Protein AF-0000000085148801 (afdb_homodimer)

Radius of gyration: 24.61 Å; Cα contacts (8 Å, |Δi|>4): 1141; chains: 2; bounding box: 68×75×52 Å

Secondary structure (DSSP, 8-state):
---S--HHHHHHHHHHHHHSSHHHHHHHTT--HHHHHHHHHHHHHHHTS-SEETTSSS-EE-HHHHHHHHHHHHHHHHHHHHHHHHHHHHHS--SEEEEEEETTS-HHHHHHHHHHHTTSS---EEEEEEE-TTHHHHHHHTTS-SEEEEE-SS---SSEEEEEEEEE-EEEEE-TTSGGGG--SPBPHHHHTTSEEEEEPP--SSSPP---S----SEEEEESSHHHHHHHHHTTS-BEEEEHHHHHHHHHHTSSEEE-BSS----EEEEEEEETT---HHHHHHHHHGGGS----/---S--HHHHHHHHHHHHHSSHHHHHHHTT--HHHHHHHHHHHHHHHTS-SEETTSSS-EE-HHHHHHHHHHHHHHHHHHHHHHHHHHHHHS--SEEEEEEETTS-HHHHHHHHHHHTTSS---EEEEEEE-TTHHHHHHHTTS-SEEEEE-SS---SSEEEEEEEEE-EEEEE-TTSGGGG--SPBPHHHHTTSEEEEEPP--SSSPP---S----SEEEEESSHHHHHHHHHTTS-BEEEEHHHHHHHHHHTSSEEE-BSS----EEEEEEEETT---HHHHHHHHHGGGS----

Structure (mmCIF, N/CA/C/O backbone):
data_AF-0000000085148801-model_v1
#
loop_
_entity.id
_entity.type
_entity.pdbx_description
1 polymer 'Transcriptional regulator, LysR family protein'
#
loop_
_atom_site.group_PDB
_atom_site.id
_atom_site.type_symbol
_atom_site.label_atom_id
_atom_site.label_alt_id
_atom_site.label_comp_id
_atom_site.label_asym_id
_atom_site.label_entity_id
_atom_site.label_seq_id
_atom_site.pdbx_PDB_ins_code
_atom_site.Cartn_x
_atom_site.Cartn_y
_atom_site.Cartn_z
_atom_site.occupancy
_atom_site.B_iso_or_equiv
_atom_site.auth_seq_id
_atom_site.auth_comp_id
_atom_site.auth_asym_id
_atom_site.auth_atom_id
_atom_site.pdbx_PDB_model_num
ATOM 1 N N . MET A 1 1 ? 4.137 39.5 16.703 1 29.59 1 MET A N 1
ATOM 2 C CA . MET A 1 1 ? 4.852 39.156 15.477 1 29.59 1 MET A CA 1
ATOM 3 C C . MET A 1 1 ? 4.113 38.094 14.688 1 29.59 1 MET A C 1
ATOM 5 O O . MET A 1 1 ? 3.695 37.062 15.258 1 29.59 1 MET A O 1
ATOM 9 N N . GLN A 1 2 ? 3.395 38.344 13.641 1 43.09 2 GLN A N 1
ATOM 10 C CA . GLN A 1 2 ? 2.521 37.469 12.867 1 43.09 2 GLN A CA 1
ATOM 11 C C . GLN A 1 2 ? 3.285 36.281 12.328 1 43.09 2 GLN A C 1
ATOM 13 O O . GLN A 1 2 ? 4.453 36.406 11.953 1 43.09 2 GLN A O 1
ATOM 18 N N . ASN A 1 3 ? 2.99 35.125 12.727 1 51.19 3 ASN A N 1
ATOM 19 C CA . ASN A 1 3 ? 3.615 33.875 12.32 1 51.19 3 ASN A CA 1
ATOM 20 C C . ASN A 1 3 ? 3.775 33.781 10.805 1 51.19 3 ASN A C 1
ATOM 22 O O . ASN A 1 3 ? 2.793 33.875 10.07 1 51.19 3 ASN A O 1
ATOM 26 N N . PRO A 1 4 ? 4.996 33.969 10.398 1 59.88 4 PRO A N 1
ATOM 27 C CA . PRO A 1 4 ? 5.297 34.094 8.969 1 59.88 4 PRO A CA 1
ATOM 28 C C . PRO A 1 4 ? 4.816 32.875 8.172 1 59.88 4 PRO A C 1
ATOM 30 O O . PRO A 1 4 ? 4.711 32.938 6.945 1 59.88 4 PRO A O 1
ATOM 33 N N . ILE A 1 5 ? 4.379 31.828 8.844 1 62.69 5 ILE A N 1
ATOM 34 C CA . ILE A 1 5 ? 3.988 30.609 8.148 1 62.69 5 ILE A CA 1
ATOM 35 C C . ILE A 1 5 ? 2.479 30.609 7.922 1 62.69 5 ILE A C 1
ATOM 37 O O . ILE A 1 5 ? 1.701 30.75 8.867 1 62.69 5 ILE A O 1
ATOM 41 N N . THR A 1 6 ? 2.064 30.672 6.676 1 67.56 6 THR A N 1
ATOM 42 C CA . THR A 1 6 ? 0.655 30.578 6.312 1 67.56 6 THR A CA 1
ATOM 43 C C . THR A 1 6 ? 0.351 29.203 5.699 1 67.56 6 THR A C 1
ATOM 45 O O . THR A 1 6 ? 1.242 28.562 5.152 1 67.56 6 THR A O 1
ATOM 48 N N . ILE A 1 7 ? -0.897 28.781 5.855 1 70.75 7 ILE A N 1
ATOM 49 C CA . ILE A 1 7 ? -1.349 27.531 5.246 1 70.75 7 ILE A CA 1
ATOM 50 C C . ILE A 1 7 ? -1.103 27.578 3.738 1 70.75 7 ILE A C 1
ATOM 52 O O . ILE A 1 7 ? -0.672 26.578 3.145 1 70.75 7 ILE A O 1
ATOM 56 N N . ASP A 1 8 ? -1.343 28.781 3.219 1 72 8 ASP A N 1
ATOM 57 C CA . ASP A 1 8 ? -1.138 28.969 1.786 1 72 8 ASP A CA 1
ATOM 58 C C . ASP A 1 8 ? 0.324 28.734 1.406 1 72 8 ASP A C 1
ATOM 60 O O . ASP A 1 8 ? 0.616 28.109 0.388 1 72 8 ASP A O 1
ATOM 64 N N . ALA A 1 9 ? 1.176 29.297 2.236 1 77.69 9 ALA A N 1
ATOM 65 C CA . ALA A 1 9 ? 2.604 29.125 1.973 1 77.69 9 ALA A CA 1
ATOM 66 C C . ALA A 1 9 ? 3.02 27.656 2.102 1 77.69 9 ALA A C 1
ATOM 68 O O . ALA A 1 9 ? 3.816 27.172 1.303 1 77.69 9 ALA A O 1
ATOM 69 N N . LEU A 1 10 ? 2.414 27.016 3.051 1 77 10 LEU A N 1
ATOM 70 C CA . LEU A 1 10 ? 2.736 25.609 3.25 1 77 10 LEU A CA 1
ATOM 71 C C . LEU A 1 10 ? 2.199 24.766 2.1 1 77 10 LEU A C 1
ATOM 73 O O . LEU A 1 10 ? 2.865 23.828 1.648 1 77 10 LEU A O 1
ATOM 77 N N . ARG A 1 11 ? 1.051 25.078 1.636 1 76.19 11 ARG A N 1
ATOM 78 C CA . ARG A 1 11 ? 0.486 24.406 0.472 1 76.19 11 ARG A CA 1
ATOM 79 C C . ARG A 1 11 ? 1.343 24.641 -0.768 1 76.19 11 ARG A C 1
ATOM 81 O O . ARG A 1 11 ? 1.572 23.719 -1.555 1 76.19 11 ARG A O 1
ATOM 88 N N . ALA A 1 12 ? 1.794 25.938 -0.879 1 78.69 12 ALA A N 1
ATOM 89 C CA . ALA A 1 12 ? 2.658 26.297 -2.002 1 78.69 12 ALA A CA 1
ATOM 90 C C . ALA A 1 12 ? 3.973 25.516 -1.949 1 78.69 12 ALA A C 1
ATOM 92 O O . ALA A 1 12 ? 4.406 24.953 -2.955 1 78.69 12 ALA A O 1
ATOM 93 N N . LEU A 1 13 ? 4.516 25.562 -0.768 1 81.12 13 LEU A N 1
ATOM 94 C CA . LEU A 1 13 ? 5.77 24.844 -0.552 1 81.12 13 LEU A CA 1
ATOM 95 C C . LEU A 1 13 ? 5.609 23.359 -0.876 1 81.12 13 LEU A C 1
ATOM 97 O O . LEU A 1 13 ? 6.445 22.781 -1.567 1 81.12 13 LEU A O 1
ATOM 101 N N . ASP A 1 14 ? 4.582 22.859 -0.402 1 77.5 14 ASP A N 1
ATOM 102 C CA . ASP A 1 14 ? 4.297 21.453 -0.635 1 77.5 14 ASP A CA 1
ATOM 103 C C . ASP A 1 14 ? 4.082 21.172 -2.121 1 77.5 14 ASP A C 1
ATOM 105 O O . ASP A 1 14 ? 4.59 20.188 -2.65 1 77.5 14 ASP A O 1
ATOM 109 N N . ALA A 1 15 ? 3.355 22.062 -2.814 1 74.62 15 ALA A N 1
ATOM 110 C CA . ALA A 1 15 ? 3.07 21.922 -4.238 1 74.62 15 ALA A CA 1
ATOM 111 C C . ALA A 1 15 ? 4.352 22 -5.066 1 74.62 15 ALA A C 1
ATOM 113 O O . ALA A 1 15 ? 4.535 21.234 -6.012 1 74.62 15 ALA A O 1
ATOM 114 N N . ILE A 1 16 ? 5.207 22.875 -4.652 1 77.5 16 ILE A N 1
ATOM 115 C CA . ILE A 1 16 ? 6.453 23.047 -5.391 1 77.5 16 ILE A CA 1
ATOM 116 C C . ILE A 1 16 ? 7.316 21.797 -5.242 1 77.5 16 ILE A C 1
ATOM 118 O O . ILE A 1 16 ? 7.902 21.312 -6.219 1 77.5 16 ILE A O 1
ATOM 122 N N . GLU A 1 17 ? 7.332 21.391 -4.062 1 74.25 17 GLU A N 1
ATOM 123 C CA . GLU A 1 17 ? 8.133 20.188 -3.834 1 74.25 17 GLU A CA 1
ATOM 124 C C . GLU A 1 17 ? 7.566 19 -4.594 1 74.25 17 GLU A C 1
ATOM 126 O O . GLU A 1 17 ? 8.32 18.203 -5.176 1 74.25 17 GLU A O 1
ATOM 131 N N . ARG A 1 18 ? 6.289 18.969 -4.582 1 67 18 ARG A N 1
ATOM 132 C CA . ARG A 1 18 ? 5.605 17.859 -5.227 1 67 18 ARG A CA 1
ATOM 133 C C . ARG A 1 18 ? 5.711 17.953 -6.746 1 67 18 ARG A C 1
ATOM 135 O O . ARG A 1 18 ? 5.879 16.938 -7.426 1 67 18 ARG A O 1
ATOM 142 N N . LYS A 1 19 ? 5.633 19.188 -7.316 1 65.19 19 LYS A N 1
ATOM 143 C CA . LYS A 1 19 ? 5.551 19.406 -8.758 1 65.19 19 LYS A CA 1
ATOM 144 C C . LYS A 1 19 ? 6.938 19.641 -9.359 1 65.19 19 LYS A C 1
ATOM 146 O O . LYS A 1 19 ? 7.113 19.562 -10.578 1 65.19 19 LYS A O 1
ATOM 151 N N . GLY A 1 20 ? 7.934 19.797 -8.461 1 70 20 GLY A N 1
ATOM 152 C CA . GLY A 1 20 ? 9.328 19.891 -8.844 1 70 20 GLY A CA 1
ATOM 153 C C . GLY A 1 20 ? 9.703 21.25 -9.422 1 70 20 GLY A C 1
ATOM 154 O O . GLY A 1 20 ? 10.867 21.5 -9.742 1 70 20 GLY A O 1
ATOM 155 N N . SER A 1 21 ? 8.688 22.016 -9.773 1 76.56 21 SER A N 1
ATOM 156 C CA . SER A 1 21 ? 8.969 23.359 -10.289 1 76.56 21 SER A CA 1
ATOM 157 C C . SER A 1 21 ? 7.918 24.359 -9.82 1 76.56 21 SER A C 1
ATOM 159 O O . SER A 1 21 ? 6.793 23.984 -9.477 1 76.56 21 SER A O 1
ATOM 161 N N . PHE A 1 22 ? 8.383 25.625 -9.836 1 80.12 22 PHE A N 1
ATOM 162 C CA . PHE A 1 22 ? 7.488 26.703 -9.438 1 80.12 22 PHE A CA 1
ATOM 163 C C . PHE A 1 22 ? 6.328 26.828 -10.414 1 80.12 22 PHE A C 1
ATOM 165 O O . PHE A 1 22 ? 5.18 27.016 -10.008 1 80.12 22 PHE A O 1
ATOM 172 N N . ALA A 1 23 ? 6.703 26.656 -11.664 1 77.5 23 ALA A N 1
ATOM 173 C CA . ALA A 1 23 ? 5.676 26.812 -12.688 1 77.5 23 ALA A CA 1
ATOM 174 C C . ALA A 1 23 ? 4.633 25.703 -12.594 1 77.5 23 ALA A C 1
ATOM 176 O O . ALA A 1 23 ? 3.43 25.969 -12.617 1 77.5 23 ALA A O 1
ATOM 177 N N . ALA A 1 24 ? 5.031 24.562 -12.453 1 77.56 24 ALA A N 1
ATOM 178 C CA . ALA A 1 24 ? 4.129 23.422 -12.367 1 77.56 24 ALA A CA 1
ATOM 179 C C . ALA A 1 24 ? 3.289 23.484 -11.094 1 77.56 24 ALA A C 1
ATOM 181 O O . ALA A 1 24 ? 2.104 23.141 -11.109 1 77.56 24 ALA A O 1
ATOM 182 N N . ALA A 1 25 ? 3.877 23.844 -10.047 1 79.25 25 ALA A N 1
ATOM 183 C CA . ALA A 1 25 ? 3.174 24 -8.781 1 79.25 25 ALA A CA 1
ATOM 184 C C . ALA A 1 25 ? 2.088 25.062 -8.883 1 79.25 25 ALA A C 1
ATOM 186 O O . ALA A 1 25 ? 0.969 24.875 -8.398 1 79.25 25 ALA A O 1
ATOM 187 N N . ALA A 1 26 ? 2.416 26.109 -9.516 1 78.38 26 ALA A N 1
ATOM 188 C CA . ALA A 1 26 ? 1.454 27.203 -9.695 1 78.38 26 ALA A CA 1
ATOM 189 C C . ALA A 1 26 ? 0.23 26.719 -10.469 1 78.38 26 ALA A C 1
ATOM 191 O O . ALA A 1 26 ? -0.907 27 -10.078 1 78.38 26 ALA A O 1
ATOM 192 N N . ALA A 1 27 ? 0.517 25.984 -11.484 1 73.06 27 ALA A N 1
ATOM 193 C CA . ALA A 1 27 ? -0.574 25.438 -12.289 1 73.06 27 ALA A CA 1
ATOM 194 C C . ALA A 1 27 ? -1.464 24.516 -11.469 1 73.06 27 ALA A C 1
ATOM 196 O O . ALA A 1 27 ? -2.693 24.609 -11.531 1 73.06 27 ALA A O 1
ATOM 197 N N . SER A 1 28 ? -0.859 23.812 -10.656 1 69.5 28 SER A N 1
ATOM 198 C CA . SER A 1 28 ? -1.589 22.828 -9.859 1 69.5 28 SER A CA 1
ATOM 199 C C . SER A 1 28 ? -2.436 23.516 -8.789 1 69.5 28 SER A C 1
ATOM 201 O O . SER A 1 28 ? -3.426 22.953 -8.32 1 69.5 28 SER A O 1
ATOM 203 N N . LEU A 1 29 ? -2.076 24.609 -8.422 1 68.12 29 LEU A N 1
ATOM 204 C CA . LEU A 1 29 ? -2.771 25.359 -7.387 1 68.12 29 LEU A CA 1
ATOM 205 C C . LEU A 1 29 ? -3.666 26.438 -8.008 1 68.12 29 LEU A C 1
ATOM 207 O O . LEU A 1 29 ? -4.242 27.25 -7.289 1 68.12 29 LEU A O 1
ATOM 211 N N . TYR A 1 30 ? -3.699 26.391 -9.398 1 69.88 30 TYR A N 1
ATOM 212 C CA . TYR A 1 30 ? -4.496 27.359 -10.141 1 69.88 30 TYR A CA 1
ATOM 213 C C . TYR A 1 30 ? -4.062 28.781 -9.82 1 69.88 30 TYR A C 1
ATOM 215 O O . TYR A 1 30 ? -4.902 29.656 -9.562 1 69.88 30 TYR A O 1
ATOM 223 N N . ARG A 1 31 ? -2.746 28.922 -9.797 1 74.69 31 ARG A N 1
ATOM 224 C CA . ARG A 1 31 ? -2.127 30.219 -9.547 1 74.69 31 ARG A CA 1
ATOM 225 C C . ARG A 1 31 ? -1.131 30.578 -10.648 1 74.69 31 ARG A C 1
ATOM 227 O O . ARG A 1 31 ? -0.744 29.719 -11.438 1 74.69 31 ARG A O 1
ATOM 234 N N . VAL A 1 32 ? -0.864 31.859 -10.836 1 74.19 32 VAL A N 1
ATOM 235 C CA . VAL A 1 32 ? 0.21 32.281 -11.727 1 74.19 32 VAL A CA 1
ATOM 236 C C . VAL A 1 32 ? 1.561 32.062 -11.055 1 74.19 32 VAL A C 1
ATOM 238 O O . VAL A 1 32 ? 1.692 32.25 -9.836 1 74.19 32 VAL A O 1
ATOM 241 N N . PRO A 1 33 ? 2.539 31.594 -11.836 1 81.62 33 PRO A N 1
ATOM 242 C CA . PRO A 1 33 ? 3.855 31.297 -11.273 1 81.62 33 PRO A CA 1
ATOM 243 C C . PRO A 1 33 ? 4.41 32.438 -10.438 1 81.62 33 PRO A C 1
ATOM 245 O O . PRO A 1 33 ? 5.047 32.219 -9.398 1 81.62 33 PRO A O 1
ATOM 248 N N . SER A 1 34 ? 4.219 33.625 -10.859 1 81.81 34 SER A N 1
ATOM 249 C CA . SER A 1 34 ? 4.711 34.812 -10.133 1 81.81 34 SER A CA 1
ATOM 250 C C . SER A 1 34 ? 4.121 34.875 -8.727 1 81.81 34 SER A C 1
ATOM 252 O O . SER A 1 34 ? 4.812 35.219 -7.777 1 81.81 34 SER A O 1
ATOM 254 N N . ALA A 1 35 ? 2.873 34.5 -8.602 1 80.19 35 ALA A N 1
ATOM 255 C CA . ALA A 1 35 ? 2.203 34.5 -7.305 1 80.19 35 ALA A CA 1
ATOM 256 C C . ALA A 1 35 ? 2.809 33.469 -6.375 1 80.19 35 ALA A C 1
ATOM 258 O O . ALA A 1 35 ? 2.971 33.719 -5.176 1 80.19 35 ALA A O 1
ATOM 259 N N . LEU A 1 36 ? 3.09 32.344 -6.934 1 84.56 36 LEU A N 1
ATOM 260 C CA . LEU A 1 36 ? 3.697 31.281 -6.133 1 84.56 36 LEU A CA 1
ATOM 261 C C . LEU A 1 36 ? 5.102 31.672 -5.688 1 84.56 36 LEU A C 1
ATOM 263 O O . LEU A 1 36 ? 5.492 31.406 -4.547 1 84.56 36 LEU A O 1
ATOM 267 N N . THR A 1 37 ? 5.875 32.281 -6.641 1 84.31 37 THR A N 1
ATOM 268 C CA . THR A 1 37 ? 7.215 32.781 -6.332 1 84.31 37 THR A CA 1
ATOM 269 C C . THR A 1 37 ? 7.168 33.812 -5.219 1 84.31 37 THR A C 1
ATOM 271 O O . THR A 1 37 ? 7.98 33.781 -4.289 1 84.31 37 THR A O 1
ATOM 274 N N . TYR A 1 38 ? 6.207 34.656 -5.312 1 80.81 38 TYR A N 1
ATOM 275 C CA . TYR A 1 38 ? 6.023 35.688 -4.297 1 80.81 38 TYR A CA 1
ATOM 276 C C . TYR A 1 38 ? 5.699 35.062 -2.943 1 80.81 38 TYR A C 1
ATOM 278 O O . TYR A 1 38 ? 6.246 35.469 -1.918 1 80.81 38 TYR A O 1
ATOM 286 N N . THR A 1 39 ? 4.777 34.156 -2.957 1 83.81 39 THR A N 1
ATOM 287 C CA . THR A 1 39 ? 4.355 33.469 -1.736 1 83.81 39 THR A CA 1
ATOM 288 C C . THR A 1 39 ? 5.547 32.812 -1.042 1 83.81 39 THR A C 1
ATOM 290 O O . THR A 1 39 ? 5.707 32.938 0.174 1 83.81 39 THR A O 1
ATOM 293 N N . ILE A 1 40 ? 6.402 32.188 -1.829 1 86.44 40 ILE A N 1
ATOM 294 C CA . ILE A 1 40 ? 7.559 31.484 -1.275 1 86.44 40 ILE A CA 1
ATOM 295 C C . ILE A 1 40 ? 8.602 32.5 -0.809 1 86.44 40 ILE A C 1
ATOM 297 O O . ILE A 1 40 ? 9.18 32.344 0.27 1 86.44 40 ILE A O 1
ATOM 301 N N . LYS A 1 41 ? 8.859 33.5 -1.604 1 84.75 41 LYS A N 1
ATOM 302 C CA . LYS A 1 41 ? 9.797 34.531 -1.227 1 84.75 41 LYS A CA 1
ATOM 303 C C . LYS A 1 41 ? 9.367 35.219 0.069 1 84.75 41 LYS A C 1
ATOM 305 O O . LYS A 1 41 ? 10.195 35.5 0.941 1 84.75 41 LYS A O 1
ATOM 310 N N . LYS A 1 42 ? 8.109 35.562 0.117 1 81.62 42 LYS A N 1
ATOM 311 C CA . LYS A 1 42 ? 7.574 36.156 1.333 1 81.62 42 LYS A CA 1
ATOM 312 C C . LYS A 1 42 ? 7.785 35.25 2.539 1 81.62 42 LYS A C 1
ATOM 314 O O . LYS A 1 42 ? 8.18 35.719 3.611 1 81.62 42 LYS A O 1
ATOM 319 N N . LEU A 1 43 ? 7.484 33.969 2.391 1 81.5 43 LEU A N 1
ATOM 320 C CA . LEU A 1 43 ? 7.707 32.969 3.455 1 81.5 43 LEU A CA 1
ATOM 321 C C . LEU A 1 43 ? 9.172 32.969 3.871 1 81.5 43 LEU A C 1
ATOM 323 O O . LEU A 1 43 ? 9.484 32.938 5.062 1 81.5 43 LEU A O 1
ATOM 327 N N . GLU A 1 44 ? 10.078 32.969 2.896 1 84.81 44 GLU A N 1
ATOM 328 C CA . GLU A 1 44 ? 11.508 32.969 3.158 1 84.81 44 GLU A CA 1
ATOM 329 C C . GLU A 1 44 ? 11.938 34.219 3.887 1 84.81 44 GLU A C 1
ATOM 331 O O . GLU A 1 44 ? 12.703 34.156 4.852 1 84.81 44 GLU A O 1
ATOM 336 N N . ASP A 1 45 ? 11.453 35.344 3.406 1 80.06 45 ASP A N 1
ATOM 337 C CA . ASP A 1 45 ? 11.758 36.625 4.02 1 80.06 45 ASP A CA 1
ATOM 338 C C . ASP A 1 45 ? 11.266 36.688 5.465 1 80.06 45 ASP A C 1
ATOM 340 O O . ASP A 1 45 ? 12 37.125 6.359 1 80.06 45 ASP A O 1
ATOM 344 N N . ASP A 1 46 ? 10.055 36.25 5.617 1 74.06 46 ASP A N 1
ATOM 345 C CA . ASP A 1 46 ? 9.461 36.281 6.949 1 74.06 46 ASP A CA 1
ATOM 346 C C . ASP A 1 46 ? 10.203 35.344 7.902 1 74.06 46 ASP A C 1
ATOM 348 O O . ASP A 1 46 ? 10.328 35.625 9.094 1 74.06 46 ASP A O 1
ATOM 352 N N . MET A 1 47 ? 10.695 34.25 7.344 1 75.12 47 MET A N 1
ATOM 353 C CA . MET A 1 47 ? 11.398 33.25 8.156 1 75.12 47 MET A CA 1
ATOM 354 C C . MET A 1 47 ? 12.875 33.594 8.281 1 75.12 47 MET A C 1
ATOM 356 O O . MET A 1 47 ? 13.57 33.094 9.156 1 75.12 47 MET A O 1
ATOM 360 N N . GLY A 1 48 ? 13.32 34.469 7.402 1 76 48 GLY A N 1
ATOM 361 C CA . GLY A 1 48 ? 14.711 34.875 7.41 1 76 48 GLY A CA 1
ATOM 362 C C . GLY A 1 48 ? 15.656 33.844 6.848 1 76 48 GLY A C 1
ATOM 363 O O . GLY A 1 48 ? 16.844 33.844 7.164 1 76 48 GLY A O 1
ATOM 364 N N . THR A 1 49 ? 15.039 32.875 6.203 1 79.19 49 THR A N 1
ATOM 365 C CA . THR A 1 49 ? 15.859 31.828 5.641 1 79.19 49 THR A CA 1
ATOM 366 C C . THR A 1 49 ? 15.336 31.406 4.27 1 79.19 49 THR A C 1
ATOM 368 O O . THR A 1 49 ? 14.133 31.422 4.031 1 79.19 49 THR A O 1
ATOM 371 N N . ALA A 1 50 ? 16.297 31 3.406 1 84.25 50 ALA A N 1
ATOM 372 C CA . ALA A 1 50 ? 15.914 30.484 2.094 1 84.25 50 ALA A CA 1
ATOM 373 C C . ALA A 1 50 ? 15.398 29.047 2.199 1 84.25 50 ALA A C 1
ATOM 375 O O . ALA A 1 50 ? 15.977 28.234 2.924 1 84.25 50 ALA A O 1
ATOM 376 N N . LEU A 1 51 ? 14.219 28.906 1.54 1 84.75 51 LEU A N 1
ATOM 377 C CA . LEU A 1 51 ? 13.641 27.562 1.548 1 84.75 51 LEU A CA 1
ATOM 378 C C . LEU A 1 51 ? 14.031 26.797 0.287 1 84.75 51 LEU A C 1
ATOM 380 O O . LEU A 1 51 ? 14.016 25.562 0.274 1 84.75 51 LEU A O 1
ATOM 384 N N . PHE A 1 52 ? 14.359 27.5 -0.804 1 85.88 52 PHE A N 1
ATOM 385 C CA . PHE A 1 52 ? 14.797 26.891 -2.057 1 85.88 52 PHE A CA 1
ATOM 386 C C . PHE A 1 52 ? 16.203 27.359 -2.424 1 85.88 52 PHE A C 1
ATOM 388 O O . PHE A 1 52 ? 16.547 28.516 -2.211 1 85.88 52 PHE A O 1
ATOM 395 N N . ASP A 1 53 ? 16.984 26.344 -2.879 1 78.56 53 ASP A N 1
ATOM 396 C CA . ASP A 1 53 ? 18.312 26.672 -3.4 1 78.56 53 ASP A CA 1
ATOM 397 C C . ASP A 1 53 ? 18.203 27.344 -4.77 1 78.56 53 ASP A C 1
ATOM 399 O O . ASP A 1 53 ? 17.906 26.688 -5.766 1 78.56 53 ASP A O 1
ATOM 403 N N . ARG A 1 54 ? 18.438 28.641 -4.816 1 69.31 54 ARG A N 1
ATOM 404 C CA . ARG A 1 54 ? 18.234 29.438 -6.023 1 69.31 54 ARG A CA 1
ATOM 405 C C . ARG A 1 54 ? 19.438 29.328 -6.957 1 69.31 54 ARG A C 1
ATOM 407 O O . ARG A 1 54 ? 19.438 29.906 -8.047 1 69.31 54 ARG A O 1
ATOM 414 N N . THR A 1 55 ? 20.453 28.656 -6.543 1 65.06 55 THR A N 1
ATOM 415 C CA . THR A 1 55 ? 21.641 28.531 -7.391 1 65.06 55 THR A CA 1
ATOM 416 C C . THR A 1 55 ? 21.469 27.406 -8.391 1 65.06 55 THR A C 1
ATOM 418 O O . THR A 1 55 ? 22.297 27.234 -9.297 1 65.06 55 THR A O 1
ATOM 421 N N . LYS A 1 56 ? 20.438 26.672 -8.211 1 60.78 56 LYS A N 1
ATOM 422 C CA . LYS A 1 56 ? 20.281 25.5 -9.055 1 60.78 56 LYS A CA 1
ATOM 423 C C . LYS A 1 56 ? 19.094 25.672 -10.016 1 60.78 56 LYS A C 1
ATOM 425 O O . LYS A 1 56 ? 18.203 26.484 -9.766 1 60.78 56 LYS A O 1
ATOM 430 N N . GLN A 1 57 ? 19.125 25.125 -11.188 1 57.28 57 GLN A N 1
ATOM 431 C CA . GLN A 1 57 ? 18.109 25.25 -12.234 1 57.28 57 GLN A CA 1
ATOM 432 C C . GLN A 1 57 ? 16.766 24.703 -11.758 1 57.28 57 GLN A C 1
ATOM 434 O O . GLN A 1 57 ? 15.711 25.219 -12.125 1 57.28 57 GLN A O 1
ATOM 439 N N . LYS A 1 58 ? 16.719 23.719 -10.992 1 62.47 58 LYS A N 1
ATOM 440 C CA . LYS A 1 58 ? 15.477 23.125 -10.523 1 62.47 58 LYS A CA 1
ATOM 441 C C . LYS A 1 58 ? 15.164 23.562 -9.094 1 62.47 58 LYS A C 1
ATOM 443 O O . LYS A 1 58 ? 16.062 23.969 -8.352 1 62.47 58 LYS A O 1
ATOM 448 N N . ALA A 1 59 ? 13.812 23.656 -8.844 1 69.25 59 ALA A N 1
ATOM 449 C CA . ALA A 1 59 ? 13.352 24.016 -7.508 1 69.25 59 ALA A CA 1
ATOM 450 C C . ALA A 1 59 ? 13.758 22.953 -6.484 1 69.25 59 ALA A C 1
ATOM 452 O O . ALA A 1 59 ? 13.125 21.906 -6.391 1 69.25 59 ALA A O 1
ATOM 453 N N . GLN A 1 60 ? 14.961 23.25 -5.992 1 77.12 60 GLN A N 1
ATOM 454 C CA . GLN A 1 60 ? 15.438 22.344 -4.957 1 77.12 60 GLN A CA 1
ATOM 455 C C . GLN A 1 60 ? 15.344 22.984 -3.574 1 77.12 60 GLN A C 1
ATOM 457 O O . GLN A 1 60 ? 15.727 24.125 -3.389 1 77.12 60 GLN A O 1
ATOM 462 N N . LEU A 1 61 ? 14.75 22.219 -2.662 1 77.12 61 LEU A N 1
ATOM 463 C CA . LEU A 1 61 ? 14.562 22.75 -1.312 1 77.12 61 LEU A CA 1
ATOM 464 C C . LEU A 1 61 ? 15.891 22.844 -0.577 1 77.12 61 LEU A C 1
ATOM 466 O O . LEU A 1 61 ? 16.766 21.984 -0.728 1 77.12 61 LEU A O 1
ATOM 470 N N . THR A 1 62 ? 16.094 23.969 0.146 1 75.12 62 THR A N 1
ATOM 471 C CA . THR A 1 62 ? 17.172 24.078 1.124 1 75.12 62 THR A CA 1
ATOM 472 C C . THR A 1 62 ? 16.906 23.172 2.322 1 75.12 62 THR A C 1
ATOM 474 O O . THR A 1 62 ? 15.805 22.641 2.473 1 75.12 62 THR A O 1
ATOM 477 N N . PRO A 1 63 ? 17.844 23.016 3.129 1 62.09 63 PRO A N 1
ATOM 478 C CA . PRO A 1 63 ? 17.609 22.281 4.367 1 62.09 63 PRO A CA 1
ATOM 479 C C . PRO A 1 63 ? 16.453 22.859 5.191 1 62.09 63 PRO A C 1
ATOM 481 O O . PRO A 1 63 ? 15.625 22.125 5.711 1 62.09 63 PRO A O 1
ATOM 484 N N . ALA A 1 64 ? 16.484 24.125 5.297 1 70.12 64 ALA A N 1
ATOM 485 C CA . ALA A 1 64 ? 15.383 24.812 5.945 1 70.12 64 ALA A CA 1
ATOM 486 C C . ALA A 1 64 ? 14.062 24.531 5.23 1 70.12 64 ALA A C 1
ATOM 488 O O . ALA A 1 64 ? 13.031 24.328 5.875 1 70.12 64 ALA A O 1
ATOM 489 N N . GLY A 1 65 ? 14.109 24.469 3.928 1 77.62 65 GLY A N 1
ATOM 490 C CA . GLY A 1 65 ? 12.922 24.172 3.133 1 77.62 65 GLY A CA 1
ATOM 491 C C . GLY A 1 65 ? 12.344 22.797 3.393 1 77.62 65 GLY A C 1
ATOM 492 O O . GLY A 1 65 ? 11.125 22.641 3.471 1 77.62 65 GLY A O 1
ATOM 493 N N . LYS A 1 66 ? 13.109 21.875 3.545 1 67.56 66 LYS A N 1
ATOM 494 C CA . LYS A 1 66 ? 12.68 20.5 3.803 1 67.56 66 LYS A CA 1
ATOM 495 C C . LYS A 1 66 ? 11.984 20.391 5.156 1 67.56 66 LYS A C 1
ATOM 497 O O . LYS A 1 66 ? 10.953 19.719 5.281 1 67.56 66 LYS A O 1
ATOM 502 N N . ILE A 1 67 ? 12.508 21.109 6.18 1 62.53 67 ILE A N 1
ATOM 503 C CA . ILE A 1 67 ? 11.914 21.141 7.512 1 62.53 67 ILE A CA 1
ATOM 504 C C . ILE A 1 67 ? 10.531 21.781 7.453 1 62.53 67 ILE A C 1
ATOM 506 O O . ILE A 1 67 ? 9.562 21.25 8 1 62.53 67 ILE A O 1
ATOM 510 N N . VAL A 1 68 ? 10.547 22.844 6.82 1 70.38 68 VAL A N 1
ATOM 511 C CA . VAL A 1 68 ? 9.289 23.578 6.719 1 70.38 68 VAL A CA 1
ATOM 512 C C . VAL A 1 68 ? 8.258 22.719 5.977 1 70.38 68 VAL A C 1
ATOM 514 O O . VAL A 1 68 ? 7.086 22.703 6.348 1 70.38 68 VAL A O 1
ATOM 517 N N . LEU A 1 69 ? 8.789 21.984 5.012 1 73.5 69 LEU A N 1
ATOM 518 C CA . LEU A 1 69 ? 7.887 21.141 4.242 1 73.5 69 LEU A CA 1
ATOM 519 C C . LEU A 1 69 ? 7.344 20 5.105 1 73.5 69 LEU A C 1
ATOM 521 O O . LEU A 1 69 ? 6.133 19.766 5.133 1 73.5 69 LEU A O 1
ATOM 525 N N . GLU A 1 70 ? 8.078 19.391 5.758 1 63.25 70 GLU A N 1
ATOM 526 C CA . GLU A 1 70 ? 7.688 18.266 6.59 1 63.25 70 GLU A CA 1
ATOM 527 C C . GLU A 1 70 ? 6.723 18.703 7.691 1 63.25 70 GLU A C 1
ATOM 529 O O . GLU A 1 70 ? 5.656 18.094 7.863 1 63.25 70 GLU A O 1
ATOM 534 N N . GLN A 1 71 ? 7.125 19.656 8.438 1 60.19 71 GLN A N 1
ATOM 535 C CA . GLN A 1 71 ? 6.258 20.188 9.484 1 60.19 71 GLN A CA 1
ATOM 536 C C . GLN A 1 71 ? 5.008 20.828 8.891 1 60.19 71 GLN A C 1
ATOM 538 O O . GLN A 1 71 ? 3.922 20.734 9.469 1 60.19 71 GLN A O 1
ATOM 543 N N . GLY A 1 72 ? 5.32 21.344 7.77 1 68 72 GLY A N 1
ATOM 544 C CA . GLY A 1 72 ? 4.191 21.953 7.09 1 68 72 GLY A CA 1
ATOM 545 C C . GLY A 1 72 ? 3.117 20.953 6.703 1 68 72 GLY A C 1
ATOM 546 O O . GLY A 1 72 ? 1.924 21.234 6.828 1 68 72 GLY A O 1
ATOM 547 N N . ARG A 1 73 ? 3.627 19.875 6.352 1 66 73 ARG A N 1
ATOM 548 C CA . ARG A 1 73 ? 2.67 18.844 5.98 1 66 73 ARG A CA 1
ATOM 549 C C . ARG A 1 73 ? 1.846 18.391 7.184 1 66 73 ARG A C 1
ATOM 551 O O . ARG A 1 73 ? 0.643 18.156 7.066 1 66 73 ARG A O 1
ATOM 558 N N . GLN A 1 74 ? 2.377 18.359 8.281 1 59.97 74 GLN A N 1
ATOM 559 C CA . GLN A 1 74 ? 1.638 18.062 9.5 1 59.97 74 GLN A CA 1
ATOM 560 C C . GLN A 1 74 ? 0.628 19.172 9.805 1 59.97 74 GLN A C 1
ATOM 562 O O . GLN A 1 74 ? -0.493 18.891 10.234 1 59.97 74 GLN A O 1
ATOM 567 N N . ILE A 1 75 ? 1.147 20.281 9.609 1 60.75 75 ILE A N 1
ATOM 568 C CA . ILE A 1 75 ? 0.264 21.438 9.812 1 60.75 75 ILE A CA 1
ATOM 569 C C . ILE A 1 75 ? -0.897 21.359 8.82 1 60.75 75 ILE A C 1
ATOM 571 O O . ILE A 1 75 ? -2.051 21.594 9.195 1 60.75 75 ILE A O 1
ATOM 575 N N . LEU A 1 76 ? -0.482 21 7.629 1 65.88 76 LEU A N 1
ATOM 576 C CA . LEU A 1 76 ? -1.539 20.891 6.629 1 65.88 76 LEU A CA 1
ATOM 577 C C . LEU A 1 76 ? -2.537 19.812 7 1 65.88 76 LEU A C 1
ATOM 579 O O . LEU A 1 76 ? -3.748 20 6.863 1 65.88 76 LEU A O 1
ATOM 583 N N . LEU A 1 77 ? -2.057 18.766 7.484 1 61.53 77 LEU A N 1
ATOM 584 C CA . LEU A 1 77 ? -2.926 17.688 7.949 1 61.53 77 LEU A CA 1
ATOM 585 C C . LEU A 1 77 ? -3.779 18.156 9.125 1 61.53 77 LEU A C 1
ATOM 587 O O . LEU A 1 77 ? -4.98 17.875 9.172 1 61.53 77 LEU A O 1
ATOM 591 N N . ALA A 1 78 ? -3.125 18.859 10.023 1 57.84 78 ALA A N 1
ATOM 592 C CA . ALA A 1 78 ? -3.85 19.406 11.164 1 57.84 78 ALA A CA 1
ATOM 593 C C . ALA A 1 78 ? -4.918 20.391 10.727 1 57.84 78 ALA A C 1
ATOM 595 O O . ALA A 1 78 ? -6.016 20.438 11.281 1 57.84 78 ALA A O 1
ATOM 596 N N . THR A 1 79 ? -4.531 21.203 9.805 1 56.81 79 THR A N 1
ATOM 597 C CA . THR A 1 79 ? -5.488 22.156 9.273 1 56.81 79 THR A CA 1
ATOM 598 C C . THR A 1 79 ? -6.691 21.438 8.664 1 56.81 79 THR A C 1
ATOM 600 O O . THR A 1 79 ? -7.836 21.844 8.891 1 56.81 79 THR A O 1
ATOM 603 N N . ASN A 1 80 ? -6.352 20.406 7.945 1 59.31 80 ASN A N 1
ATOM 604 C CA . ASN A 1 80 ? -7.453 19.641 7.383 1 59.31 80 ASN A CA 1
ATOM 605 C C . ASN A 1 80 ? -8.344 19.047 8.477 1 59.31 80 ASN A C 1
ATOM 607 O O . ASN A 1 80 ? -9.57 19.047 8.344 1 59.31 80 ASN A O 1
ATOM 611 N N . ARG A 1 81 ? -7.695 18.688 9.398 1 58.47 81 ARG A N 1
ATOM 612 C CA . ARG A 1 81 ? -8.438 18.141 10.531 1 58.47 81 ARG A CA 1
ATOM 613 C C . ARG A 1 81 ? -9.289 19.234 11.195 1 58.47 81 ARG A C 1
ATOM 615 O O . ARG A 1 81 ? -10.406 18.969 11.633 1 58.47 81 ARG A O 1
ATOM 622 N N . LEU A 1 82 ? -8.688 20.375 11.242 1 54.12 82 LEU A N 1
ATOM 623 C CA . LEU A 1 82 ? -9.438 21.5 11.789 1 54.12 82 LEU A CA 1
ATOM 624 C C . LEU A 1 82 ? -10.68 21.781 10.953 1 54.12 82 LEU A C 1
ATOM 626 O O . LEU A 1 82 ? -11.766 22 11.5 1 54.12 82 LEU A O 1
ATOM 630 N N . VAL A 1 83 ? -10.43 21.859 9.695 1 55.62 83 VAL A N 1
ATOM 631 C CA . VAL A 1 83 ? -11.57 22.078 8.82 1 55.62 83 VAL A CA 1
ATOM 632 C C . VAL A 1 83 ? -12.641 21.016 9.094 1 55.62 83 VAL A C 1
ATOM 634 O O . VAL A 1 83 ? -13.82 21.328 9.203 1 55.62 83 VAL A O 1
ATOM 637 N N . ASP A 1 84 ? -12.172 19.812 9.18 1 58.19 84 ASP A N 1
ATOM 638 C CA . ASP A 1 84 ? -13.07 18.719 9.477 1 58.19 84 ASP A CA 1
ATOM 639 C C . ASP A 1 84 ? -13.82 18.953 10.789 1 58.19 84 ASP A C 1
ATOM 641 O O . ASP A 1 84 ? -15.023 18.688 10.875 1 58.19 84 ASP A O 1
ATOM 645 N N . SER A 1 85 ? -13.055 19.484 11.633 1 57.41 85 SER A N 1
ATOM 646 C CA . SER A 1 85 ? -13.625 19.734 12.953 1 57.41 85 SER A CA 1
ATOM 647 C C . SER A 1 85 ? -14.695 20.812 12.891 1 57.41 85 SER A C 1
ATOM 649 O O . SER A 1 85 ? -15.727 20.719 13.555 1 57.41 85 SER A O 1
ATOM 651 N N . VAL A 1 86 ? -14.406 21.797 12.133 1 55.69 86 VAL A N 1
ATOM 652 C CA . VAL A 1 86 ? -15.367 22.891 12.031 1 55.69 86 VAL A CA 1
ATOM 653 C C . VAL A 1 86 ? -16.641 22.391 11.367 1 55.69 86 VAL A C 1
ATOM 655 O O . VAL A 1 86 ? -17.75 22.719 11.812 1 55.69 86 VAL A O 1
ATOM 658 N N . GLN A 1 87 ? -16.5 21.703 10.336 1 56.78 87 GLN A N 1
ATOM 659 C CA . GLN A 1 87 ? -17.672 21.156 9.664 1 56.78 87 GLN A CA 1
ATOM 660 C C . GLN A 1 87 ? -18.453 20.234 10.602 1 56.78 87 GLN A C 1
ATOM 662 O O . GLN A 1 87 ? -19.688 20.219 10.578 1 56.78 87 GLN A O 1
ATOM 667 N N . GLN A 1 88 ? -17.703 19.516 11.32 1 64 88 GLN A N 1
ATOM 668 C CA . GLN A 1 88 ? -18.312 18.656 12.328 1 64 88 GLN A CA 1
ATOM 669 C C . GLN A 1 88 ? -19.156 19.453 13.312 1 64 88 GLN A C 1
ATOM 671 O O . GLN A 1 88 ? -20.156 18.953 13.828 1 64 88 GLN A O 1
ATOM 676 N N . LEU A 1 89 ? -18.812 20.594 13.555 1 57.12 89 LEU A N 1
ATOM 677 C CA . LEU A 1 89 ? -19.531 21.453 14.5 1 57.12 89 LEU A CA 1
ATOM 678 C C . LEU A 1 89 ? -20.953 21.703 14.039 1 57.12 89 LEU A C 1
ATOM 680 O O . LEU A 1 89 ? -21.875 21.734 14.859 1 57.12 89 LEU A O 1
ATOM 684 N N . GLU A 1 90 ? -21.156 21.766 12.805 1 60.56 90 GLU A N 1
ATOM 685 C CA . GLU A 1 90 ? -22.516 22.094 12.367 1 60.56 90 GLU A CA 1
ATOM 686 C C . GLU A 1 90 ? -23.375 20.828 12.281 1 60.56 90 GLU A C 1
ATOM 688 O O . GLU A 1 90 ? -24.469 20.797 12.844 1 60.56 90 GLU A O 1
ATOM 693 N N . SER A 1 91 ? -23 19.766 11.672 1 70.88 91 SER A N 1
ATOM 694 C CA . SER A 1 91 ? -23.797 18.562 11.422 1 70.88 91 SER A CA 1
ATOM 695 C C . SER A 1 91 ? -23.422 17.438 12.367 1 70.88 91 SER A C 1
ATOM 697 O O . SER A 1 91 ? -24.172 16.469 12.531 1 70.88 91 SER A O 1
ATOM 699 N N . GLY A 1 92 ? -22.312 17.562 13.023 1 80.25 92 GLY A N 1
ATOM 700 C CA . GLY A 1 92 ? -21.75 16.5 13.836 1 80.25 92 GLY A CA 1
ATOM 701 C C . GLY A 1 92 ? -21.016 15.461 13.016 1 80.25 92 GLY A C 1
ATOM 702 O O . GLY A 1 92 ? -20.25 14.656 13.562 1 80.25 92 GLY A O 1
ATOM 703 N N . TRP A 1 93 ? -21.328 15.531 11.703 1 87.56 93 TRP A N 1
ATOM 704 C CA . TRP A 1 93 ? -20.656 14.562 10.828 1 87.56 93 TRP A CA 1
ATOM 705 C C . TRP A 1 93 ? -19.297 15.086 10.375 1 87.56 93 TRP A C 1
ATOM 707 O O . TRP A 1 93 ? -19.156 16.266 10.031 1 87.56 93 TRP A O 1
ATOM 717 N N . GLU A 1 94 ? -18.312 14.148 10.383 1 87.88 94 GLU A N 1
ATOM 718 C CA . GLU A 1 94 ? -17.016 14.43 9.773 1 87.88 94 GLU A CA 1
ATOM 719 C C . GLU A 1 94 ? -17.141 14.539 8.258 1 87.88 94 GLU A C 1
ATOM 721 O O . GLU A 1 94 ? -18.109 14.055 7.668 1 87.88 94 GLU A O 1
ATOM 726 N N . THR A 1 95 ? -16.172 15.219 7.703 1 85.19 95 THR A N 1
ATOM 727 C CA . THR A 1 95 ? -16.109 15.242 6.242 1 85.19 95 THR A CA 1
ATOM 728 C C . THR A 1 95 ? -15.562 13.93 5.703 1 85.19 95 THR A C 1
ATOM 730 O O . THR A 1 95 ? -15.906 13.508 4.594 1 85.19 95 THR A O 1
ATOM 733 N N . GLU A 1 96 ? -14.68 13.305 6.512 1 91.38 96 GLU A N 1
ATOM 734 C CA . GLU A 1 96 ? -14.039 12.062 6.102 1 91.38 96 GLU A CA 1
ATOM 735 C C . GLU A 1 96 ? -13.703 11.188 7.309 1 91.38 96 GLU A C 1
ATOM 737 O O . GLU A 1 96 ? -13.375 11.703 8.383 1 91.38 96 GLU A O 1
ATOM 742 N N . ILE A 1 97 ? -13.883 9.93 7.121 1 95.19 97 ILE A N 1
ATOM 743 C CA . ILE A 1 97 ? -13.391 8.969 8.094 1 95.19 97 ILE A CA 1
ATOM 744 C C . ILE A 1 97 ? -12.336 8.07 7.449 1 95.19 97 ILE A C 1
ATOM 746 O O . ILE A 1 97 ? -12.531 7.582 6.332 1 95.19 97 ILE A O 1
ATOM 750 N N . ARG A 1 98 ? -11.211 7.934 8.141 1 96.44 98 ARG A N 1
ATOM 751 C CA . ARG A 1 98 ? -10.094 7.137 7.648 1 96.44 98 ARG A CA 1
ATOM 752 C C . ARG A 1 98 ? -9.977 5.82 8.406 1 96.44 98 ARG A C 1
ATOM 754 O O . ARG A 1 98 ? -9.672 5.809 9.602 1 96.44 98 ARG A O 1
ATOM 761 N N . LEU A 1 99 ? -10.195 4.703 7.637 1 98.25 99 LEU A N 1
ATOM 762 C CA . LEU A 1 99 ? -10.125 3.354 8.18 1 98.25 99 LEU A CA 1
ATOM 763 C C . LEU A 1 99 ? -8.922 2.605 7.617 1 98.25 99 LEU A C 1
ATOM 765 O O . LEU A 1 99 ? -8.727 2.557 6.398 1 98.25 99 LEU A O 1
ATOM 769 N N . SER A 1 100 ? -8.07 2.078 8.516 1 98 100 SER A N 1
ATOM 770 C CA . SER A 1 100 ? -6.93 1.277 8.078 1 98 100 SER A CA 1
ATOM 771 C C . SER A 1 100 ? -7.055 -0.167 8.555 1 98 100 SER A C 1
ATOM 773 O O . SER A 1 100 ? -7.199 -0.425 9.75 1 98 100 SER A O 1
ATOM 775 N N . ARG A 1 101 ? -7.031 -1.059 7.598 1 97.75 101 ARG A N 1
ATOM 776 C CA . ARG A 1 101 ? -7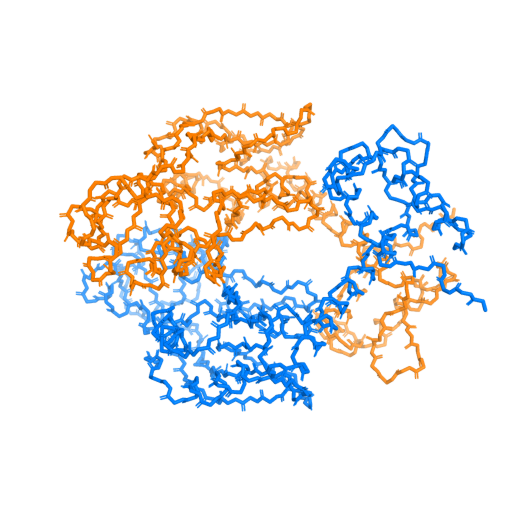.07 -2.469 7.973 1 97.75 101 ARG A CA 1
ATOM 777 C C . ARG A 1 101 ? -5.703 -3.121 7.793 1 97.75 101 ARG A C 1
ATOM 779 O O . ARG A 1 101 ? -4.961 -2.777 6.871 1 97.75 101 ARG A O 1
ATOM 786 N N . ASP A 1 102 ? -5.41 -4 8.719 1 97.44 102 ASP A N 1
ATOM 787 C CA . ASP A 1 102 ? -4.23 -4.84 8.523 1 97.44 102 ASP A CA 1
ATOM 788 C C . ASP A 1 102 ? -4.434 -5.816 7.371 1 97.44 102 ASP A C 1
ATOM 790 O O . ASP A 1 102 ? -5.543 -6.316 7.16 1 97.44 102 ASP A O 1
ATOM 794 N N . THR A 1 103 ? -3.391 -6.191 6.738 1 96.94 103 THR A N 1
ATOM 795 C CA . THR A 1 103 ? -3.418 -7.047 5.559 1 96.94 103 THR A CA 1
ATOM 796 C C . THR A 1 103 ? -3.975 -8.422 5.902 1 96.94 103 THR A C 1
ATOM 798 O O . THR A 1 103 ? -4.398 -9.172 5.016 1 96.94 103 THR A O 1
ATOM 801 N N . VAL A 1 104 ? -4.09 -8.797 7.148 1 97.19 104 VAL A N 1
ATOM 802 C CA . VAL A 1 104 ? -4.602 -10.109 7.527 1 97.19 104 VAL A CA 1
ATOM 803 C C . VAL A 1 104 ? -6.109 -10.031 7.77 1 97.19 104 VAL A C 1
ATOM 805 O O . VAL A 1 104 ? -6.762 -11.047 8.008 1 97.19 104 VAL A O 1
ATOM 808 N N . ILE A 1 105 ? -6.684 -8.805 7.738 1 97.25 105 ILE A N 1
ATOM 809 C CA . ILE A 1 105 ? -8.109 -8.602 7.969 1 97.25 105 ILE A CA 1
ATOM 810 C C . ILE A 1 105 ? -8.859 -8.672 6.641 1 97.25 105 ILE A C 1
ATOM 812 O O . ILE A 1 105 ? -8.555 -7.926 5.707 1 97.25 105 ILE A O 1
ATOM 816 N N . PRO A 1 106 ? -9.859 -9.531 6.586 1 93.12 106 PRO A N 1
ATOM 817 C CA . PRO A 1 106 ? -10.664 -9.578 5.363 1 93.12 106 PRO A CA 1
ATOM 818 C C . PRO A 1 106 ? -11.352 -8.25 5.051 1 93.12 106 PRO A C 1
ATOM 820 O O . PRO A 1 106 ? -11.906 -7.617 5.949 1 93.12 106 PRO A O 1
ATOM 823 N N . GLN A 1 107 ? -11.328 -7.883 3.805 1 94.69 107 GLN A N 1
ATOM 824 C CA . GLN A 1 107 ? -11.906 -6.598 3.434 1 94.69 107 GLN A CA 1
ATOM 825 C C . GLN A 1 107 ? -13.43 -6.68 3.354 1 94.69 107 GLN A C 1
ATOM 827 O O . GLN A 1 107 ? -14.117 -5.684 3.566 1 94.69 107 GLN A O 1
ATOM 832 N N . GLY A 1 108 ? -13.977 -7.891 3.092 1 95.44 108 GLY A N 1
ATOM 833 C CA . GLY A 1 108 ? -15.398 -8.055 2.865 1 95.44 108 GLY A CA 1
ATOM 834 C C . GLY A 1 108 ? -16.25 -7.59 4.035 1 95.44 108 GLY A C 1
ATOM 835 O O . GLY A 1 108 ? -17.266 -6.926 3.84 1 95.44 108 GLY A O 1
ATOM 836 N N . VAL A 1 109 ? -15.773 -7.945 5.199 1 96.56 109 VAL A N 1
ATOM 837 C CA . VAL A 1 109 ? -16.516 -7.582 6.398 1 96.56 109 VAL A CA 1
ATOM 838 C C . VAL A 1 109 ? -16.547 -6.062 6.551 1 96.56 109 VAL A C 1
ATOM 840 O O . VAL A 1 109 ? -17.594 -5.484 6.855 1 96.56 109 VAL A O 1
ATOM 843 N N . LEU A 1 110 ? -15.43 -5.434 6.312 1 97.94 110 LEU A N 1
ATOM 844 C CA . LEU A 1 110 ? -15.367 -3.979 6.402 1 97.94 110 LEU A CA 1
ATOM 845 C C . LEU A 1 110 ? -16.281 -3.332 5.367 1 97.94 110 LEU A C 1
ATOM 847 O O . LEU A 1 110 ? -16.969 -2.355 5.664 1 97.94 110 LEU A O 1
ATOM 851 N N . PHE A 1 111 ? -16.328 -3.881 4.176 1 97.56 111 PHE A N 1
ATOM 852 C CA . PHE A 1 111 ? -17.156 -3.336 3.111 1 97.56 111 PHE A CA 1
ATOM 853 C C . PHE A 1 111 ? -18.641 -3.459 3.465 1 97.56 111 PHE A C 1
ATOM 855 O O . PHE A 1 111 ? -19.422 -2.562 3.166 1 97.56 111 PHE A O 1
ATOM 862 N N . GLN A 1 112 ? -18.984 -4.551 4.121 1 97.12 112 GLN A N 1
ATOM 863 C CA . GLN A 1 112 ? -20.359 -4.715 4.574 1 97.12 112 GLN A CA 1
ATOM 864 C C . GLN A 1 112 ? -20.719 -3.652 5.605 1 97.12 112 GLN A C 1
ATOM 866 O O . GLN A 1 112 ? -21.828 -3.092 5.555 1 97.12 112 GLN A O 1
ATOM 871 N N . LEU A 1 113 ? -19.828 -3.42 6.504 1 97.81 113 LEU A N 1
ATOM 872 C CA . LEU A 1 113 ? -20.062 -2.395 7.516 1 97.81 113 LEU A CA 1
ATOM 873 C C . LEU A 1 113 ? -20.172 -1.015 6.875 1 97.81 113 LEU A C 1
ATOM 875 O O . LEU A 1 113 ? -21.031 -0.21 7.266 1 97.81 113 LEU A O 1
ATOM 879 N N . ILE A 1 114 ? -19.344 -0.725 5.871 1 98.06 114 ILE A N 1
ATOM 880 C CA . ILE A 1 114 ? -19.391 0.552 5.168 1 98.06 114 ILE A CA 1
ATOM 881 C C . ILE A 1 114 ? -20.719 0.691 4.438 1 98.06 114 ILE A C 1
ATOM 883 O O . ILE A 1 114 ? -21.312 1.773 4.414 1 98.06 114 ILE A O 1
ATOM 887 N N . GLU A 1 115 ? -21.172 -0.387 3.877 1 96.25 115 GLU A N 1
ATOM 888 C CA . GLU A 1 115 ? -22.469 -0.383 3.215 1 96.25 115 GLU A CA 1
ATOM 889 C C . GLU A 1 115 ? -23.594 -0.006 4.188 1 96.25 115 GLU A C 1
ATOM 891 O O . GLU A 1 115 ? -24.453 0.812 3.863 1 96.25 115 GLU A O 1
ATOM 896 N N . GLN A 1 116 ? -23.562 -0.619 5.363 1 96.75 116 GLN A N 1
ATOM 897 C CA . GLN A 1 116 ? -24.531 -0.303 6.395 1 96.75 116 GLN A CA 1
ATOM 898 C C . GLN A 1 116 ? -24.438 1.158 6.82 1 96.75 116 GLN A C 1
ATOM 900 O O . GLN A 1 116 ? -25.453 1.84 6.965 1 96.75 116 GLN A O 1
ATOM 905 N N . PHE A 1 117 ? -23.25 1.612 7.023 1 97.56 117 PHE A N 1
ATOM 906 C CA . PHE A 1 117 ? -23 3.002 7.391 1 97.56 117 PHE A CA 1
ATOM 907 C C . PHE A 1 117 ? -23.562 3.949 6.336 1 97.56 117 PHE A C 1
ATOM 909 O O . PHE A 1 117 ? -24.156 4.977 6.672 1 97.56 117 PHE A O 1
ATOM 916 N N . ASN A 1 118 ? -23.406 3.568 5.066 1 94.88 118 ASN A N 1
ATOM 917 C CA . ASN A 1 118 ? -23.797 4.422 3.951 1 94.88 118 ASN A CA 1
ATOM 918 C C . ASN A 1 118 ? -25.312 4.465 3.783 1 94.88 118 ASN A C 1
ATOM 920 O O . ASN A 1 118 ? -25.844 5.238 2.979 1 94.88 118 ASN A O 1
ATOM 924 N N . GLN A 1 119 ? -26.062 3.639 4.535 1 93.69 119 GLN A N 1
ATOM 925 C CA . GLN A 1 119 ? -27.516 3.711 4.551 1 93.69 119 GLN A CA 1
ATOM 926 C C . GLN A 1 119 ? -28 4.898 5.379 1 93.69 119 GLN A C 1
ATOM 928 O O . GLN A 1 119 ? -29.156 5.312 5.258 1 93.69 119 GLN A O 1
ATOM 933 N N . LEU A 1 120 ? -27.125 5.398 6.184 1 92.75 120 LEU A N 1
ATOM 934 C CA . LEU A 1 120 ? -27.438 6.59 6.965 1 92.75 120 LEU A CA 1
ATOM 935 C C . LEU A 1 120 ? -27.391 7.84 6.094 1 92.75 120 LEU A C 1
ATOM 937 O O . LEU A 1 120 ? -26.781 7.828 5.016 1 92.75 120 LEU A O 1
ATOM 941 N N . GLU A 1 121 ? -28.047 8.883 6.59 1 89.31 121 GLU A N 1
ATOM 942 C CA . GLU A 1 121 ? -28.047 10.148 5.863 1 89.31 121 GLU A CA 1
ATOM 943 C C . GLU A 1 121 ? -26.828 10.992 6.227 1 89.31 121 GLU A C 1
ATOM 945 O O . GLU A 1 121 ? -26.844 11.727 7.215 1 89.31 121 GLU A O 1
ATOM 950 N N . HIS A 1 122 ? -25.844 10.852 5.414 1 90.75 122 HIS A N 1
ATOM 951 C CA . HIS A 1 122 ? -24.609 11.625 5.574 1 90.75 122 HIS A CA 1
ATOM 952 C C . HIS A 1 122 ? -23.875 11.75 4.25 1 90.75 122 HIS A C 1
ATOM 954 O O . HIS A 1 122 ? -24.234 11.109 3.264 1 90.75 122 HIS A O 1
ATOM 960 N N . SER A 1 123 ? -22.828 12.531 4.25 1 86.75 123 SER A N 1
ATOM 961 C CA . SER A 1 123 ? -21.984 12.695 3.07 1 86.75 123 SER A CA 1
ATOM 962 C C . SER A 1 123 ? -20.516 12.492 3.412 1 86.75 123 SER A C 1
ATOM 964 O O . SER A 1 123 ? -19.641 13.148 2.828 1 86.75 123 SER A O 1
ATOM 966 N N . VAL A 1 124 ? -20.234 11.68 4.441 1 92.44 124 VAL A N 1
ATOM 967 C CA . VAL A 1 124 ? -18.875 11.453 4.922 1 92.44 124 VAL A CA 1
ATOM 968 C C . VAL A 1 124 ? -18.094 10.656 3.889 1 92.44 124 VAL A C 1
ATOM 970 O O . VAL A 1 124 ? -18.5 9.562 3.498 1 92.44 124 VAL A O 1
ATOM 973 N N . ASP A 1 125 ? -16.969 11.203 3.4 1 94.25 125 ASP A N 1
ATOM 974 C CA . ASP A 1 125 ? -16.047 10.414 2.59 1 94.25 125 ASP A CA 1
ATOM 975 C C . ASP A 1 125 ? -15.344 9.352 3.432 1 94.25 125 ASP A C 1
ATOM 977 O O . ASP A 1 125 ? -15.125 9.547 4.629 1 94.25 125 ASP A O 1
ATOM 981 N N . ILE A 1 126 ? -15.055 8.219 2.773 1 97.12 126 ILE A N 1
ATOM 982 C CA . ILE A 1 126 ? -14.414 7.121 3.484 1 97.12 126 ILE A CA 1
ATOM 983 C C . ILE A 1 126 ? -13.094 6.758 2.799 1 97.12 126 ILE A C 1
ATOM 985 O O . ILE A 1 126 ? -13.062 6.555 1.583 1 97.12 126 ILE A O 1
ATOM 989 N N . SER A 1 127 ? -12.055 6.746 3.549 1 96.75 127 SER A N 1
ATOM 990 C CA . SER A 1 127 ? -10.766 6.238 3.088 1 96.75 127 SER A CA 1
ATOM 991 C C . SER A 1 127 ? -10.414 4.918 3.766 1 96.75 127 SER A C 1
ATOM 993 O O . SER A 1 127 ? -10.414 4.824 4.996 1 96.75 127 SER A O 1
ATOM 995 N N . VAL A 1 128 ? -10.18 3.904 2.916 1 97.12 128 VAL A N 1
ATOM 996 C CA . VAL A 1 128 ? -9.781 2.596 3.422 1 97.12 128 VAL A CA 1
ATOM 997 C C . VAL A 1 128 ? -8.359 2.279 2.965 1 97.12 128 VAL A C 1
ATOM 999 O O . VAL A 1 128 ? -8.102 2.119 1.769 1 97.12 128 VAL A O 1
ATOM 1002 N N . ASP A 1 129 ? -7.473 2.18 3.898 1 95.19 129 ASP A N 1
ATOM 1003 C CA . ASP A 1 129 ? -6.09 1.821 3.59 1 95.19 129 ASP A CA 1
ATOM 1004 C C . ASP A 1 129 ? -5.742 0.444 4.148 1 95.19 129 ASP A C 1
ATOM 1006 O O . ASP A 1 129 ? -6.5 -0.117 4.945 1 95.19 129 ASP A O 1
ATOM 1010 N N . VAL A 1 130 ? -4.617 -0.062 3.639 1 96.25 130 VAL A N 1
ATOM 1011 C CA . VAL A 1 130 ? -4.121 -1.354 4.105 1 96.25 130 VAL A CA 1
ATOM 1012 C C . VAL A 1 130 ? -2.717 -1.19 4.676 1 96.25 130 VAL A C 1
ATOM 1014 O O . VAL A 1 130 ? -1.854 -0.568 4.051 1 96.25 130 VAL A O 1
ATOM 1017 N N . GLU A 1 131 ? -2.545 -1.725 5.859 1 95.81 131 GLU A N 1
ATOM 1018 C CA . GLU A 1 131 ? -1.247 -1.684 6.527 1 95.81 131 GLU A CA 1
ATOM 1019 C C . GLU A 1 131 ? -0.771 -3.086 6.898 1 95.81 131 GLU A C 1
ATOM 1021 O O . GLU A 1 131 ? -1.57 -4.023 6.957 1 95.81 131 GLU A O 1
ATOM 1026 N N . ALA A 1 132 ? 0.525 -3.162 7.078 1 95.06 132 ALA A N 1
ATOM 1027 C CA . ALA A 1 132 ? 1.135 -4.438 7.449 1 95.06 132 ALA A CA 1
ATOM 1028 C C . ALA A 1 132 ? 2.07 -4.273 8.641 1 95.06 132 ALA A C 1
ATOM 1030 O O . ALA A 1 132 ? 2.779 -3.27 8.75 1 95.06 132 ALA A O 1
ATOM 1031 N N . VAL A 1 133 ? 2.076 -5.293 9.57 1 92.44 133 VAL A N 1
ATOM 1032 C CA . VAL A 1 133 ? 2.969 -5.41 10.719 1 92.44 133 VAL A CA 1
ATOM 1033 C C . VAL A 1 133 ? 2.811 -4.195 11.625 1 92.44 133 VAL A C 1
ATOM 1035 O O . VAL A 1 133 ? 1.759 -4 12.234 1 92.44 133 VAL A O 1
ATOM 1038 N N . GLY A 1 134 ? 3.734 -3.316 11.664 1 88.88 134 GLY A N 1
ATOM 1039 C CA . GLY A 1 134 ? 3.66 -2.152 12.531 1 88.88 134 GLY A CA 1
ATOM 1040 C C . GLY A 1 134 ? 2.945 -0.977 11.891 1 88.88 134 GLY A C 1
ATOM 1041 O O . GLY A 1 134 ? 2.678 0.027 12.555 1 88.88 134 GLY A O 1
ATOM 1042 N N . GLY A 1 135 ? 2.525 -1.146 10.672 1 92.62 135 GLY A N 1
ATOM 1043 C CA . GLY A 1 135 ? 1.964 -0.04 9.914 1 92.62 135 GLY A CA 1
ATOM 1044 C C . GLY A 1 135 ? 0.674 0.496 10.508 1 92.62 135 GLY A C 1
ATOM 1045 O O . GLY A 1 135 ? 0.384 1.689 10.398 1 92.62 135 GLY A O 1
ATOM 1046 N N . GLY A 1 136 ? -0.091 -0.376 11.117 1 94.12 136 GLY A N 1
ATOM 1047 C CA . GLY A 1 136 ? -1.32 0.068 11.75 1 94.12 136 GLY A CA 1
ATOM 1048 C C . GLY A 1 136 ? -1.085 1.062 12.875 1 94.12 136 GLY A C 1
ATOM 1049 O O . GLY A 1 136 ? -1.718 2.119 12.914 1 94.12 136 GLY A O 1
ATOM 1050 N N . TRP A 1 137 ? -0.18 0.752 13.703 1 89.88 137 TRP A N 1
ATOM 1051 C CA . TRP A 1 137 ? 0.169 1.65 14.805 1 89.88 137 TRP A CA 1
ATOM 1052 C C . TRP A 1 137 ? 0.781 2.943 14.273 1 89.88 137 TRP A C 1
ATOM 1054 O O . TRP A 1 137 ? 0.49 4.027 14.781 1 89.88 137 TRP A O 1
ATOM 1064 N N . ASP A 1 138 ? 1.563 2.779 13.273 1 86.19 138 ASP A N 1
ATOM 1065 C CA . ASP A 1 138 ? 2.188 3.945 12.656 1 86.19 138 ASP A CA 1
ATOM 1066 C C . ASP A 1 138 ? 1.135 4.887 12.078 1 86.19 138 ASP A C 1
ATOM 1068 O O . ASP A 1 138 ? 1.225 6.105 12.242 1 86.19 138 ASP A O 1
ATOM 1072 N N . ALA A 1 139 ? 0.159 4.305 11.445 1 90.25 139 ALA A N 1
ATOM 1073 C CA . ALA A 1 139 ? -0.917 5.086 10.844 1 90.25 139 ALA A CA 1
ATOM 1074 C C . ALA A 1 139 ? -1.691 5.863 11.906 1 90.25 139 ALA A C 1
ATOM 1076 O O . ALA A 1 139 ? -2.078 7.012 11.688 1 90.25 139 ALA A O 1
ATOM 1077 N N . LEU A 1 140 ? -1.885 5.281 13.047 1 88.88 140 LEU A N 1
ATOM 1078 C CA . LEU A 1 140 ? -2.553 5.969 14.148 1 88.88 140 LEU A CA 1
ATOM 1079 C C . LEU A 1 140 ? -1.667 7.074 14.711 1 88.88 140 LEU A C 1
ATOM 1081 O O . LEU A 1 140 ? -2.131 8.195 14.922 1 88.88 140 LEU A O 1
ATOM 1085 N N . HIS A 1 141 ? -0.436 6.691 14.875 1 80 141 HIS A N 1
ATOM 1086 C CA . HIS A 1 141 ? 0.521 7.617 15.469 1 80 141 HIS A CA 1
ATOM 1087 C C . HIS A 1 141 ? 0.699 8.859 14.609 1 80 141 HIS A C 1
ATOM 1089 O O . HIS A 1 141 ? 0.765 9.977 15.125 1 80 141 HIS A O 1
ATOM 1095 N N . SER A 1 142 ? 0.741 8.617 13.375 1 72.44 142 SER A N 1
ATOM 1096 C CA . SER A 1 142 ? 0.967 9.703 12.43 1 72.44 142 SER A CA 1
ATOM 1097 C C . SER A 1 142 ? -0.35 10.336 11.992 1 72.44 142 SER A C 1
ATOM 1099 O O . SER A 1 142 ? -0.371 11.172 11.086 1 72.44 142 SER A O 1
ATOM 1101 N N . ARG A 1 143 ? -1.446 9.891 12.469 1 77.44 143 ARG A N 1
ATOM 1102 C CA . ARG A 1 143 ? -2.789 10.406 12.227 1 77.44 143 ARG A CA 1
ATOM 1103 C C . ARG A 1 143 ? -3.193 10.227 10.766 1 77.44 143 ARG A C 1
ATOM 1105 O O . ARG A 1 143 ? -3.936 11.039 10.219 1 77.44 143 ARG A O 1
ATOM 1112 N N . ARG A 1 144 ? -2.654 9.234 10.18 1 84.94 144 ARG A N 1
ATOM 1113 C CA . ARG A 1 144 ? -3.064 8.867 8.828 1 84.94 144 ARG A CA 1
ATOM 1114 C C . ARG A 1 144 ? -4.34 8.031 8.852 1 84.94 144 ARG A C 1
ATOM 1116 O O . ARG A 1 144 ? -5.012 7.883 7.824 1 84.94 144 ARG A O 1
ATOM 1123 N N . ALA A 1 145 ? -4.645 7.504 10.039 1 94.06 145 ALA A N 1
ATOM 1124 C CA . ALA A 1 145 ? -5.867 6.73 10.25 1 94.06 145 ALA A CA 1
ATOM 1125 C C . ALA A 1 145 ? -6.59 7.172 11.516 1 94.06 145 ALA A C 1
ATOM 1127 O O . ALA A 1 145 ? -5.953 7.543 12.508 1 94.06 145 ALA A O 1
ATOM 1128 N N . ASP A 1 146 ? -7.906 7.148 11.406 1 94.69 146 ASP A N 1
ATOM 1129 C CA . ASP A 1 146 ? -8.727 7.418 12.586 1 94.69 146 ASP A CA 1
ATOM 1130 C C . ASP A 1 146 ? -8.961 6.145 13.398 1 94.69 146 ASP A C 1
ATOM 1132 O O . ASP A 1 146 ? -9.016 6.184 14.625 1 94.69 146 ASP A O 1
ATOM 1136 N N . ILE A 1 147 ? -9.156 5.059 12.68 1 97.75 147 ILE A N 1
ATOM 1137 C CA . ILE A 1 147 ? -9.375 3.748 13.289 1 97.75 147 ILE A CA 1
ATOM 1138 C C . ILE A 1 147 ? -8.539 2.699 12.562 1 97.75 147 ILE A C 1
ATOM 1140 O O . ILE A 1 147 ? -8.492 2.672 11.328 1 97.75 147 ILE A O 1
ATOM 1144 N N . VAL A 1 148 ? -7.852 1.903 13.328 1 97.75 148 VAL A N 1
ATOM 1145 C CA . VAL A 1 148 ? -7.098 0.785 12.773 1 97.75 148 VAL A CA 1
ATOM 1146 C C . VAL A 1 148 ? -7.77 -0.532 13.156 1 97.75 148 VAL A C 1
ATOM 1148 O O . VAL A 1 148 ? -8.148 -0.731 14.312 1 97.75 148 VAL A O 1
ATOM 1151 N N . ILE A 1 149 ? -7.977 -1.406 12.172 1 98.44 149 ILE A N 1
ATOM 1152 C CA . ILE A 1 149 ? -8.562 -2.727 12.375 1 98.44 149 ILE A CA 1
ATOM 1153 C C . ILE A 1 149 ? -7.5 -3.803 12.164 1 98.44 149 ILE A C 1
ATOM 1155 O O . ILE A 1 149 ? -7.008 -3.986 11.047 1 98.44 149 ILE A O 1
ATOM 1159 N N . GLY A 1 150 ? -7.148 -4.492 13.273 1 97.5 150 GLY A N 1
ATOM 1160 C CA . GLY A 1 150 ? -6.18 -5.574 13.172 1 97.5 150 GLY A CA 1
ATOM 1161 C C . GLY A 1 150 ? -4.793 -5.176 13.633 1 97.5 150 GLY A C 1
ATOM 1162 O O . GLY A 1 150 ? -3.795 -5.738 13.18 1 97.5 150 GLY A O 1
ATOM 1163 N N . ALA A 1 151 ? -4.711 -4.203 14.469 1 94.94 151 ALA A N 1
ATOM 1164 C CA . ALA A 1 151 ? -3.422 -3.854 15.062 1 94.94 151 ALA A CA 1
ATOM 1165 C C . ALA A 1 151 ? -2.869 -5.008 15.891 1 94.94 151 ALA A C 1
ATOM 1167 O O . ALA A 1 151 ? -3.619 -5.695 16.594 1 94.94 151 ALA A O 1
ATOM 1168 N N . SER A 1 152 ? -1.556 -5.164 15.719 1 92.19 152 SER A N 1
ATOM 1169 C CA . SER A 1 152 ? -0.939 -6.27 16.453 1 92.19 152 SER A CA 1
ATOM 1170 C C . SER A 1 152 ? 0.374 -5.84 17.094 1 92.19 152 SER A C 1
ATOM 1172 O O . SER A 1 152 ? 0.902 -4.77 16.797 1 92.19 152 SER A O 1
ATOM 1174 N N . GLY A 1 153 ? 0.853 -6.734 17.969 1 82 153 GLY A N 1
ATOM 1175 C CA . GLY A 1 153 ? 2.125 -6.504 18.641 1 82 153 GLY A CA 1
ATOM 1176 C C . GLY A 1 153 ? 2.014 -5.574 19.828 1 82 153 GLY A C 1
ATOM 1177 O O . GLY A 1 153 ? 0.97 -5.512 20.484 1 82 153 GLY A O 1
ATOM 1178 N N . GLU A 1 154 ? 3.131 -4.887 20.062 1 70.94 154 GLU A N 1
ATOM 1179 C CA . GLU A 1 154 ? 3.189 -4.059 21.266 1 70.94 154 GLU A CA 1
ATOM 1180 C C . GLU A 1 154 ? 2.32 -2.814 21.125 1 70.94 154 GLU A C 1
ATOM 1182 O O . GLU A 1 154 ? 2.402 -2.104 20.109 1 70.94 154 GLU A O 1
ATOM 1187 N N . LEU A 1 155 ? 1.449 -2.719 21.953 1 66.25 155 LEU A N 1
ATOM 1188 C CA . LEU A 1 155 ? 0.474 -1.637 22.016 1 66.25 155 LEU A CA 1
ATOM 1189 C C . LEU A 1 155 ? 1.089 -0.384 22.625 1 66.25 155 LEU A C 1
ATOM 1191 O O . LEU A 1 155 ? 1.726 -0.453 23.688 1 66.25 155 LEU A O 1
ATOM 1195 N N . PRO A 1 156 ? 1.189 0.654 21.781 1 62.97 156 PRO A N 1
ATOM 1196 C CA . PRO A 1 156 ? 1.588 1.868 22.5 1 62.97 156 PRO A CA 1
ATOM 1197 C C . PRO A 1 156 ? 0.63 2.227 23.641 1 62.97 156 PRO A C 1
ATOM 1199 O O . PRO A 1 156 ? -0.589 2.162 23.469 1 62.97 156 PRO A O 1
ATOM 1202 N N . ARG A 1 157 ? 1.171 2.162 24.969 1 61.84 157 ARG A N 1
ATOM 1203 C CA . ARG A 1 157 ? 0.333 2.385 26.141 1 61.84 157 ARG A CA 1
ATOM 1204 C C . ARG A 1 157 ? 0.057 3.871 26.344 1 61.84 157 ARG A C 1
ATOM 1206 O O . ARG A 1 157 ? 0.903 4.711 26.031 1 61.84 157 ARG A O 1
ATOM 1213 N N . GLY A 1 158 ? -1.293 4.191 26.484 1 70.06 158 GLY A N 1
ATOM 1214 C CA . GLY A 1 158 ? -1.793 5.355 27.203 1 70.06 158 GLY A CA 1
ATOM 1215 C C . GLY A 1 158 ? -2.617 6.285 26.328 1 70.06 158 GLY A C 1
ATOM 1216 O O . GLY A 1 158 ? -3.561 6.918 26.797 1 70.06 158 GLY A O 1
ATOM 1217 N N . VAL A 1 159 ? -2.244 6.336 24.938 1 78.5 159 VAL A N 1
ATOM 1218 C CA . VAL A 1 159 ? -2.988 7.363 24.219 1 78.5 159 VAL A CA 1
ATOM 1219 C C . VAL A 1 159 ? -4.012 6.707 23.297 1 78.5 159 VAL A C 1
ATOM 1221 O O . VAL A 1 159 ? -4.898 7.383 22.766 1 78.5 159 VAL A O 1
ATOM 1224 N N . PHE A 1 160 ? -3.924 5.375 23.188 1 89.12 160 PHE A N 1
ATOM 1225 C CA . PHE A 1 160 ? -4.836 4.668 22.297 1 89.12 160 PHE A CA 1
ATOM 1226 C C . PHE A 1 160 ? -5.781 3.771 23.078 1 89.12 160 PHE A C 1
ATOM 1228 O O . PHE A 1 160 ? -5.402 3.225 24.125 1 89.12 160 PHE A O 1
ATOM 1235 N N . GLN A 1 161 ? -6.984 3.713 22.656 1 92.62 161 GLN A N 1
ATOM 1236 C CA . GLN A 1 161 ? -7.922 2.688 23.109 1 92.62 161 GLN A CA 1
ATOM 1237 C C . GLN A 1 161 ? -7.895 1.478 22.172 1 92.62 161 GLN A C 1
ATOM 1239 O O . GLN A 1 161 ? -7.742 1.626 20.969 1 92.62 161 GLN A O 1
ATOM 1244 N N . THR A 1 162 ? -8.047 0.303 22.75 1 93.94 162 THR A N 1
ATOM 1245 C CA . THR A 1 162 ? -8 -0.914 21.953 1 93.94 162 THR A CA 1
ATOM 1246 C C . THR A 1 162 ? -9.141 -1.854 22.312 1 93.94 162 THR A C 1
ATOM 1248 O O . THR A 1 162 ? -9.688 -1.771 23.422 1 93.94 162 THR A O 1
ATOM 1251 N N . HIS A 1 163 ? -9.547 -2.691 21.359 1 95.25 163 HIS A N 1
ATOM 1252 C CA . HIS A 1 163 ? -10.492 -3.789 21.516 1 95.25 163 HIS A CA 1
ATOM 1253 C C . HIS A 1 163 ? -10.016 -5.043 20.797 1 95.25 163 HIS A C 1
ATOM 1255 O O . HIS A 1 163 ? -9.797 -5.023 19.578 1 95.25 163 HIS A O 1
ATOM 1261 N N . LYS A 1 164 ? -9.852 -6.105 21.562 1 95.75 164 LYS A N 1
ATOM 1262 C CA . LYS A 1 164 ? -9.398 -7.352 20.953 1 95.75 164 LYS A CA 1
ATOM 1263 C C . LYS A 1 164 ? -10.492 -7.98 20.109 1 95.75 164 LYS A C 1
ATOM 1265 O O . LYS A 1 164 ? -11.633 -8.117 20.547 1 95.75 164 LYS A O 1
ATOM 1270 N N . ILE A 1 165 ? -10.117 -8.391 18.875 1 96.44 165 ILE A N 1
ATOM 1271 C CA . ILE A 1 165 ? -11.164 -8.922 18 1 96.44 165 ILE A CA 1
ATOM 1272 C C . ILE A 1 165 ? -10.875 -10.391 17.688 1 96.44 165 ILE A C 1
ATOM 1274 O O . ILE A 1 165 ? -11.727 -11.086 17.125 1 96.44 165 ILE A O 1
ATOM 1278 N N . GLY A 1 166 ? -9.664 -10.828 18.016 1 95.31 166 GLY A N 1
ATOM 1279 C CA . GLY A 1 166 ? -9.375 -12.234 17.781 1 95.31 166 GLY A CA 1
ATOM 1280 C C . GLY A 1 166 ? -7.891 -12.555 17.828 1 95.31 166 GLY A C 1
ATOM 1281 O O . GLY A 1 166 ? -7.086 -11.727 18.266 1 95.31 166 GLY A O 1
ATOM 1282 N N . GLU A 1 167 ? -7.668 -13.805 17.484 1 96 167 GLU A N 1
ATOM 1283 C CA . GLU A 1 167 ? -6.312 -14.336 17.375 1 96 167 GLU A CA 1
ATOM 1284 C C . GLU A 1 167 ? -6.145 -15.156 16.109 1 96 167 GLU A C 1
ATOM 1286 O O . GLU A 1 167 ? -7.035 -15.914 15.719 1 96 167 GLU A O 1
ATOM 1291 N N . ILE A 1 168 ? -4.965 -14.93 15.531 1 96.44 168 ILE A N 1
ATOM 1292 C CA . ILE A 1 168 ? -4.785 -15.664 14.289 1 96.44 168 ILE A CA 1
ATOM 1293 C C . ILE A 1 168 ? -3.643 -16.672 14.438 1 96.44 168 ILE A C 1
ATOM 1295 O O . ILE A 1 168 ? -2.65 -16.391 15.109 1 96.44 168 ILE A O 1
ATOM 1299 N N . GLU A 1 169 ? -3.91 -17.797 13.789 1 97 169 GLU A N 1
ATOM 1300 C CA . GLU A 1 169 ? -2.918 -18.859 13.695 1 97 169 GLU A CA 1
ATOM 1301 C C . GLU A 1 169 ? -2.174 -18.797 12.359 1 97 169 GLU A C 1
ATOM 1303 O O . GLU A 1 169 ? -2.787 -18.609 11.312 1 97 169 GLU A O 1
ATOM 1308 N N . PHE A 1 170 ? -0.861 -18.953 12.484 1 97.44 170 PHE A N 1
ATOM 1309 C CA . PHE A 1 170 ? -0.05 -19.031 11.273 1 97.44 170 PHE A CA 1
ATOM 1310 C C . PHE A 1 170 ? 0.376 -20.469 11.008 1 97.44 170 PHE A C 1
ATOM 1312 O O . PHE A 1 170 ? 0.722 -21.203 11.938 1 97.44 170 PHE A O 1
ATOM 1319 N N . VAL A 1 171 ? 0.338 -20.859 9.734 1 97.88 171 VAL A N 1
ATOM 1320 C CA . VAL A 1 171 ? 0.715 -22.203 9.32 1 97.88 171 VAL A CA 1
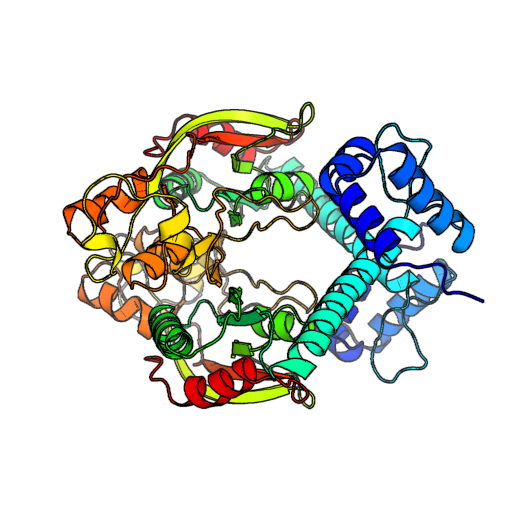ATOM 1321 C C . VAL A 1 171 ? 1.759 -22.125 8.203 1 97.88 171 VAL A C 1
ATOM 1323 O O . VAL A 1 171 ? 1.729 -21.203 7.379 1 97.88 171 VAL A O 1
ATOM 1326 N N . PHE A 1 172 ? 2.631 -23.047 8.227 1 98.19 172 PHE A N 1
ATOM 1327 C CA . PHE A 1 172 ? 3.629 -23.109 7.164 1 98.19 172 PHE A CA 1
ATOM 1328 C C . PHE A 1 172 ? 3.055 -23.781 5.918 1 98.19 172 PHE A C 1
ATOM 1330 O O . PHE A 1 172 ? 2.461 -24.859 5.996 1 98.19 172 PHE A O 1
ATOM 1337 N N . ALA A 1 173 ? 3.164 -23.141 4.73 1 98.38 173 ALA A N 1
ATOM 1338 C CA . ALA A 1 173 ? 2.506 -23.625 3.52 1 98.38 173 ALA A CA 1
ATOM 1339 C C . ALA A 1 173 ? 3.432 -23.516 2.312 1 98.38 173 ALA A C 1
ATOM 1341 O O . ALA A 1 173 ? 4.238 -22.594 2.221 1 98.38 173 ALA A O 1
ATOM 1342 N N . VAL A 1 174 ? 3.33 -24.453 1.43 1 98.38 174 VAL A N 1
ATOM 1343 C CA . VAL A 1 174 ? 4.078 -24.469 0.177 1 98.38 174 VAL A CA 1
ATOM 1344 C C . VAL A 1 174 ? 3.158 -24.859 -0.974 1 98.38 174 VAL A C 1
ATOM 1346 O O . VAL A 1 174 ? 2.094 -25.453 -0.754 1 98.38 174 VAL A O 1
ATOM 1349 N N . ALA A 1 175 ? 3.561 -24.453 -2.186 1 98.56 175 ALA A N 1
ATOM 1350 C CA . ALA A 1 175 ? 2.838 -24.922 -3.369 1 98.56 175 ALA A CA 1
ATOM 1351 C C . ALA A 1 175 ? 2.963 -26.422 -3.537 1 98.56 175 ALA A C 1
ATOM 1353 O O . ALA A 1 175 ? 3.955 -27.031 -3.115 1 98.56 175 ALA A O 1
ATOM 1354 N N . PRO A 1 176 ? 1.992 -27.094 -4.195 1 98.25 176 PRO A N 1
ATOM 1355 C CA . PRO A 1 176 ? 2.018 -28.547 -4.352 1 98.25 176 PRO A CA 1
ATOM 1356 C C . PRO A 1 176 ? 3.195 -29.031 -5.195 1 98.25 176 PRO A C 1
ATOM 1358 O O . PRO A 1 176 ? 3.623 -30.188 -5.062 1 98.25 176 PRO A O 1
ATOM 1361 N N . HIS A 1 177 ? 3.697 -28.141 -6.027 1 97.31 177 HIS A N 1
ATOM 1362 C CA . HIS A 1 177 ? 4.809 -28.531 -6.887 1 97.31 177 HIS A CA 1
ATOM 1363 C C . HIS A 1 177 ? 6.145 -28.125 -6.285 1 97.31 177 HIS A C 1
ATOM 1365 O O . HIS A 1 177 ? 7.199 -28.375 -6.867 1 97.31 177 HIS A O 1
ATOM 1371 N N . HIS A 1 178 ? 6.152 -27.453 -5.176 1 96.81 178 HIS A N 1
ATOM 1372 C CA . HIS A 1 178 ? 7.387 -27.062 -4.504 1 96.81 178 HIS A CA 1
ATOM 1373 C C . HIS A 1 178 ? 8.125 -28.297 -3.967 1 96.81 178 HIS A C 1
ATOM 1375 O O . HIS A 1 178 ? 7.504 -29.219 -3.457 1 96.81 178 HIS A O 1
ATOM 1381 N N . PRO A 1 179 ? 9.422 -28.328 -3.922 1 96.25 179 PRO A N 1
ATOM 1382 C CA . PRO A 1 179 ? 10.188 -29.484 -3.443 1 96.25 179 PRO A CA 1
ATOM 1383 C C . PRO A 1 179 ? 9.828 -29.875 -2.014 1 96.25 179 PRO A C 1
ATOM 1385 O O . PRO A 1 179 ? 9.766 -31.078 -1.695 1 96.25 179 PRO A O 1
ATOM 1388 N N . LEU A 1 180 ? 9.539 -28.969 -1.212 1 96.94 180 LEU A N 1
ATOM 1389 C CA . LEU A 1 180 ? 9.273 -29.234 0.197 1 96.94 180 LEU A CA 1
ATOM 1390 C C . LEU A 1 180 ? 7.926 -29.938 0.372 1 96.94 180 LEU A C 1
ATOM 1392 O O . LEU A 1 180 ? 7.641 -30.484 1.437 1 96.94 180 LEU A O 1
ATOM 1396 N N . ALA A 1 181 ? 7.062 -29.844 -0.646 1 97.06 181 ALA A N 1
ATOM 1397 C CA . ALA A 1 181 ? 5.773 -30.531 -0.588 1 97.06 181 ALA A CA 1
ATOM 1398 C C . ALA A 1 181 ? 5.957 -32.031 -0.472 1 97.06 181 ALA A C 1
ATOM 1400 O O . ALA A 1 181 ? 5.09 -32.75 0.056 1 97.06 181 ALA A O 1
ATOM 1401 N N . PHE A 1 182 ? 7.129 -32.531 -0.871 1 95.94 182 PHE A N 1
ATOM 1402 C CA . PHE A 1 182 ? 7.359 -33.969 -0.966 1 95.94 182 PHE A CA 1
ATOM 1403 C C . PHE A 1 182 ? 8.203 -34.469 0.206 1 95.94 182 PHE A C 1
ATOM 1405 O O . PHE A 1 182 ? 8.602 -35.625 0.242 1 95.94 182 PHE A O 1
ATOM 1412 N N . VAL A 1 183 ? 8.523 -33.594 1.044 1 94.69 183 VAL A N 1
ATOM 1413 C CA . VAL A 1 183 ? 9.281 -33.969 2.234 1 94.69 183 VAL A CA 1
ATOM 1414 C C . VAL A 1 183 ? 8.32 -34.406 3.34 1 94.69 183 VAL A C 1
ATOM 1416 O O . VAL A 1 183 ? 7.375 -33.688 3.672 1 94.69 183 VAL A O 1
ATOM 1419 N N . ASP A 1 184 ? 8.531 -35.531 3.891 1 93 184 ASP A N 1
ATOM 1420 C CA . ASP A 1 184 ? 7.684 -36.031 4.957 1 93 184 ASP A CA 1
ATOM 1421 C C . ASP A 1 184 ? 8.172 -35.594 6.328 1 93 184 ASP A C 1
ATOM 1423 O O . ASP A 1 184 ? 9.367 -35.344 6.516 1 93 184 ASP A O 1
ATOM 1427 N N . GLY A 1 185 ? 7.238 -35.438 7.258 1 92.88 185 GLY A N 1
ATOM 1428 C CA . GLY A 1 185 ? 7.582 -35.094 8.633 1 92.88 185 GLY A CA 1
ATOM 1429 C C . GLY A 1 185 ? 7.75 -33.625 8.867 1 92.88 185 GLY A C 1
ATOM 1430 O O . GLY A 1 185 ? 7.25 -32.812 8.094 1 92.88 185 GLY A O 1
ATOM 1431 N N . ILE A 1 186 ? 8.43 -33.281 9.977 1 95.56 186 ILE A N 1
ATOM 1432 C CA . ILE A 1 186 ? 8.625 -31.891 10.398 1 95.56 186 ILE A CA 1
ATOM 1433 C C . ILE A 1 186 ? 9.766 -31.266 9.602 1 95.56 186 ILE A C 1
ATOM 1435 O O . ILE A 1 186 ? 10.852 -31.828 9.5 1 95.56 186 ILE A O 1
ATOM 1439 N N . LEU A 1 187 ? 9.453 -30.156 8.922 1 95.56 187 LEU A N 1
ATOM 1440 C CA . LEU A 1 187 ? 10.5 -29.422 8.227 1 95.56 187 LEU A CA 1
ATOM 1441 C C . LEU A 1 187 ? 11.422 -28.719 9.227 1 95.56 187 LEU A C 1
ATOM 1443 O O . LEU A 1 187 ? 10.992 -27.812 9.945 1 95.56 187 LEU A O 1
ATOM 1447 N N . GLU A 1 188 ? 12.672 -29.094 9.203 1 94.62 188 GLU A N 1
ATOM 1448 C CA . GLU A 1 188 ? 13.672 -28.469 10.062 1 94.62 188 GLU A CA 1
ATOM 1449 C C . GLU A 1 188 ? 14.148 -27.141 9.477 1 94.62 188 GLU A C 1
ATOM 1451 O O . GLU A 1 188 ? 14.219 -26.984 8.258 1 94.62 188 GLU A O 1
ATOM 1456 N N . ALA A 1 189 ? 14.609 -26.266 10.336 1 92.25 189 ALA A N 1
ATOM 1457 C CA . ALA A 1 189 ? 15 -24.922 9.945 1 92.25 189 ALA A CA 1
ATOM 1458 C C . ALA A 1 189 ? 16.125 -24.938 8.914 1 92.25 189 ALA A C 1
ATOM 1460 O O . ALA A 1 189 ? 16.156 -24.109 8.008 1 92.25 189 ALA A O 1
ATOM 1461 N N . ASP A 1 190 ? 16.984 -25.844 9.031 1 91.31 190 ASP A N 1
ATOM 1462 C CA . ASP A 1 190 ? 18.156 -25.906 8.156 1 91.31 190 ASP A CA 1
ATOM 1463 C C . ASP A 1 190 ? 17.75 -26.25 6.723 1 91.31 190 ASP A C 1
ATOM 1465 O O . ASP A 1 190 ? 18.422 -25.859 5.77 1 91.31 190 ASP A O 1
ATOM 1469 N N . LYS A 1 191 ? 16.656 -26.984 6.598 1 91.38 191 LYS A N 1
ATOM 1470 C CA . LYS A 1 191 ? 16.172 -27.359 5.27 1 91.38 191 LYS A CA 1
ATOM 1471 C C 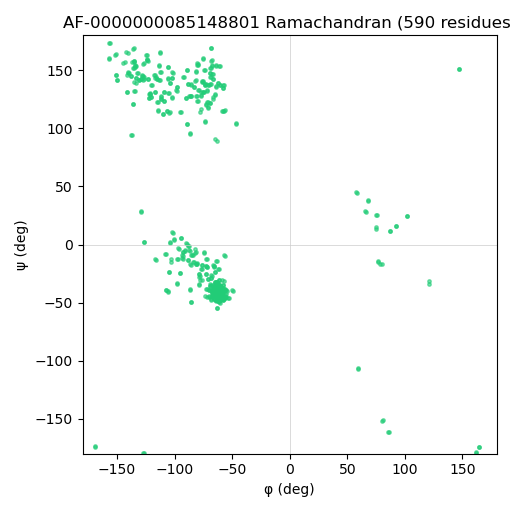. LYS A 1 191 ? 15.562 -26.156 4.547 1 91.38 191 LYS A C 1
ATOM 1473 O O . LYS A 1 191 ? 15.43 -26.156 3.324 1 91.38 191 LYS A O 1
ATOM 1478 N N . LEU A 1 192 ? 15.219 -25.125 5.27 1 94.38 192 LEU A N 1
ATOM 1479 C CA . LEU A 1 192 ? 14.531 -23.969 4.699 1 94.38 192 LEU A CA 1
ATOM 1480 C C . LEU A 1 192 ? 15.523 -23 4.086 1 94.38 192 LEU A C 1
ATOM 1482 O O . LEU A 1 192 ? 15.148 -22.156 3.27 1 94.38 192 LEU A O 1
ATOM 1486 N N . THR A 1 193 ? 16.781 -23.141 4.406 1 92.62 193 THR A N 1
ATOM 1487 C CA . THR A 1 193 ? 17.797 -22.172 4.035 1 92.62 193 THR A CA 1
ATOM 1488 C C . THR A 1 193 ? 18.094 -22.234 2.537 1 92.62 193 THR A C 1
ATOM 1490 O O . THR A 1 193 ? 18.719 -21.344 1.979 1 92.62 193 THR A O 1
ATOM 1493 N N . ASP A 1 194 ? 17.594 -23.297 1.901 1 92.38 194 ASP A N 1
ATOM 1494 C CA . ASP A 1 194 ? 17.906 -23.5 0.488 1 92.38 194 ASP A CA 1
ATOM 1495 C C . ASP A 1 194 ? 16.859 -22.828 -0.4 1 92.38 194 ASP A C 1
ATOM 1497 O O . ASP A 1 194 ? 17.016 -22.797 -1.623 1 92.38 194 ASP A O 1
ATOM 1501 N N . TYR A 1 195 ? 15.828 -22.297 0.194 1 94.75 195 TYR A N 1
ATOM 1502 C CA . TYR A 1 195 ? 14.703 -21.812 -0.593 1 94.75 195 TYR A CA 1
ATOM 1503 C C . TYR A 1 195 ? 14.43 -20.344 -0.294 1 94.75 195 TYR A C 1
ATOM 1505 O O . TYR A 1 195 ? 14.82 -19.828 0.759 1 94.75 195 TYR A O 1
ATOM 1513 N N . ALA A 1 196 ? 13.766 -19.719 -1.242 1 96.19 196 ALA A N 1
ATOM 1514 C CA . ALA A 1 196 ? 13.336 -18.328 -1.049 1 96.19 196 ALA A CA 1
ATOM 1515 C C . ALA A 1 196 ? 12.18 -18.25 -0.058 1 96.19 196 ALA A C 1
ATOM 1517 O O . ALA A 1 196 ? 11.289 -19.094 -0.061 1 96.19 196 ALA A O 1
ATOM 1518 N N . SER A 1 197 ? 12.25 -17.281 0.787 1 97.06 197 SER A N 1
ATOM 1519 C CA . SER A 1 197 ? 11.117 -16.969 1.648 1 97.06 197 SER A CA 1
ATOM 1520 C C . SER A 1 197 ? 10.352 -15.75 1.146 1 97.06 197 SER A C 1
ATOM 1522 O O . SER A 1 197 ? 10.945 -14.828 0.583 1 97.06 197 SER A O 1
ATOM 1524 N N . VAL A 1 198 ? 9.07 -15.789 1.288 1 97.81 198 VAL A N 1
ATOM 1525 C CA . VAL A 1 198 ? 8.234 -14.633 0.988 1 97.81 198 VAL A CA 1
ATOM 1526 C C . VAL A 1 198 ? 7.816 -13.945 2.287 1 97.81 198 VAL A C 1
ATOM 1528 O O . VAL A 1 198 ? 7.289 -14.594 3.197 1 97.81 198 VAL A O 1
ATOM 1531 N N . VAL A 1 199 ? 8.078 -12.633 2.363 1 96.88 199 VAL A N 1
ATOM 1532 C CA . VAL A 1 199 ? 7.781 -11.875 3.576 1 96.88 199 VAL A CA 1
ATOM 1533 C C . VAL A 1 199 ? 6.969 -10.633 3.223 1 96.88 199 VAL A C 1
ATOM 1535 O O . VAL A 1 199 ? 7.137 -10.062 2.143 1 96.88 199 VAL A O 1
ATOM 1538 N N . VAL A 1 200 ? 6.035 -10.305 4.094 1 97 200 VAL A N 1
ATOM 1539 C CA . VAL A 1 200 ? 5.316 -9.039 3.957 1 97 200 VAL A CA 1
ATOM 1540 C C . VAL A 1 200 ? 6.105 -7.922 4.633 1 97 200 VAL A C 1
ATOM 1542 O O . VAL A 1 200 ? 6.445 -8.016 5.812 1 97 200 VAL A O 1
ATOM 1545 N N . ALA A 1 201 ? 6.312 -6.914 3.889 1 94 201 ALA A N 1
ATOM 1546 C CA . ALA A 1 201 ? 7.098 -5.793 4.395 1 94 201 ALA A CA 1
ATOM 1547 C C . ALA A 1 201 ? 6.273 -4.938 5.355 1 94 201 ALA A C 1
ATOM 1549 O O . ALA A 1 201 ? 5.09 -4.691 5.121 1 94 201 ALA A O 1
ATOM 1550 N N . ASP A 1 202 ? 6.949 -4.512 6.398 1 91.12 202 ASP A N 1
ATOM 1551 C CA . ASP A 1 202 ? 6.348 -3.547 7.309 1 91.12 202 ASP A CA 1
ATOM 1552 C C . ASP A 1 202 ? 6.074 -2.219 6.605 1 91.12 202 ASP A C 1
ATOM 1554 O O . ASP A 1 202 ? 6.926 -1.717 5.867 1 91.12 202 ASP A O 1
ATOM 1558 N N . THR A 1 203 ? 4.867 -1.635 6.832 1 91.44 203 THR A N 1
ATOM 1559 C CA . THR A 1 203 ? 4.504 -0.417 6.121 1 91.44 203 THR A CA 1
ATOM 1560 C C . THR A 1 203 ? 4.688 0.809 7.012 1 91.44 203 THR A C 1
ATOM 1562 O O . THR A 1 203 ? 4.219 1.9 6.68 1 91.44 203 THR A O 1
ATOM 1565 N N . SER A 1 204 ? 5.309 0.637 8.141 1 83.5 204 SER A N 1
ATOM 1566 C CA . SER A 1 204 ? 5.57 1.777 9.008 1 83.5 204 SER A CA 1
ATOM 1567 C C . SER A 1 204 ? 6.387 2.848 8.289 1 83.5 204 SER A C 1
ATOM 1569 O O . SER A 1 204 ? 7.324 2.531 7.551 1 83.5 204 SER A O 1
ATOM 1571 N N . GLN A 1 205 ? 5.91 4.047 8.492 1 72.12 205 GLN A N 1
ATOM 1572 C CA . GLN A 1 205 ? 6.59 5.16 7.84 1 72.12 205 GLN A CA 1
ATOM 1573 C C . GLN A 1 205 ? 7.418 5.965 8.836 1 72.12 205 GLN A C 1
ATOM 1575 O O . GLN A 1 205 ? 8.523 6.402 8.523 1 72.12 205 GLN A O 1
ATOM 1580 N N . LEU A 1 206 ? 6.875 6.16 9.992 1 64.12 206 LEU A N 1
ATOM 1581 C CA . LEU A 1 206 ? 7.516 7.012 10.984 1 64.12 206 LEU A CA 1
ATOM 1582 C C . LEU A 1 206 ? 8.094 6.184 12.125 1 64.12 206 LEU A C 1
ATOM 1584 O O . LEU A 1 206 ? 9.188 6.469 12.617 1 64.12 206 LEU A O 1
ATOM 1588 N N . LEU A 1 207 ? 7.301 5.137 12.492 1 65.38 207 LEU A N 1
ATOM 1589 C CA . LEU A 1 207 ? 7.742 4.258 13.57 1 65.38 207 LEU A CA 1
ATOM 1590 C C . LEU A 1 207 ? 8.758 3.244 13.055 1 65.38 207 LEU A C 1
ATOM 1592 O O . LEU A 1 207 ? 8.797 2.947 11.859 1 65.38 207 LEU A O 1
ATOM 1596 N N . PRO A 1 208 ? 9.586 2.732 13.953 1 65.62 208 PRO A N 1
ATOM 1597 C CA . PRO A 1 208 ? 10.523 1.693 13.523 1 65.62 208 PRO A CA 1
ATOM 1598 C C . PRO A 1 208 ? 9.828 0.483 12.906 1 65.62 208 PRO A C 1
ATOM 1600 O O . PRO A 1 208 ? 8.781 0.053 13.398 1 65.62 208 PRO A O 1
ATOM 1603 N N . THR A 1 209 ? 10.477 0.062 11.82 1 74.5 209 THR A N 1
ATOM 1604 C CA . THR A 1 209 ? 9.922 -1.112 11.148 1 74.5 209 THR A CA 1
ATOM 1605 C C . THR A 1 209 ? 10.109 -2.359 12.008 1 74.5 209 THR A C 1
ATOM 1607 O O . THR A 1 209 ? 11.117 -2.502 12.695 1 74.5 209 THR A O 1
ATOM 1610 N N . ARG A 1 210 ? 9.117 -3.199 11.93 1 76.69 210 ARG A N 1
ATOM 1611 C CA . ARG A 1 210 ? 9.125 -4.484 12.625 1 76.69 210 ARG A CA 1
ATOM 1612 C C . ARG A 1 210 ? 9.164 -5.641 11.633 1 76.69 210 ARG A C 1
ATOM 1614 O O . ARG A 1 210 ? 8.93 -5.449 10.438 1 76.69 210 ARG A O 1
ATOM 1621 N N . SER A 1 211 ? 9.703 -6.719 12.125 1 80.94 211 SER A N 1
ATOM 1622 C CA . SER A 1 211 ? 9.672 -7.953 11.352 1 80.94 211 SER A CA 1
ATOM 1623 C C . SER A 1 211 ? 8.875 -9.039 12.07 1 80.94 211 SER A C 1
ATOM 1625 O O . SER A 1 211 ? 8.773 -9.023 13.297 1 80.94 211 SER A O 1
ATOM 1627 N N . SER A 1 212 ? 8.242 -9.812 11.297 1 80.69 212 SER A N 1
ATOM 1628 C CA . SER A 1 212 ? 7.488 -10.922 11.867 1 80.69 212 SER A CA 1
ATOM 1629 C C . SER A 1 212 ? 7.609 -12.172 11 1 80.69 212 SER A C 1
ATOM 1631 O O . SER A 1 212 ? 7.527 -12.094 9.773 1 80.69 212 SER A O 1
ATOM 1633 N N . GLY A 1 213 ? 7.922 -13.32 11.688 1 79.5 213 GLY A N 1
ATOM 1634 C CA . GLY A 1 213 ? 7.93 -14.609 11.023 1 79.5 213 GLY A CA 1
ATOM 1635 C C . GLY A 1 213 ? 9.141 -14.812 10.133 1 79.5 213 GLY A C 1
ATOM 1636 O O . GLY A 1 213 ? 9.086 -15.586 9.172 1 79.5 213 GLY A O 1
ATOM 1637 N N . MET A 1 214 ? 10.086 -14.188 10.43 1 85.31 214 MET A N 1
ATOM 1638 C CA . MET A 1 214 ? 11.297 -14.297 9.625 1 85.31 214 MET A CA 1
ATOM 1639 C C . MET A 1 214 ? 12.102 -15.531 10.016 1 85.31 214 MET A C 1
ATOM 1641 O O . MET A 1 214 ? 12.016 -16 11.148 1 85.31 214 MET A O 1
ATOM 1645 N N . PHE A 1 215 ? 12.789 -16.078 9.07 1 87.19 215 PHE A N 1
ATOM 1646 C CA . PHE A 1 215 ? 13.734 -17.172 9.258 1 87.19 215 PHE A CA 1
ATOM 1647 C C . PHE A 1 215 ? 14.828 -17.125 8.195 1 87.19 215 PHE A C 1
ATOM 1649 O O . PHE A 1 215 ? 14.727 -16.391 7.219 1 87.19 215 PHE A O 1
ATOM 1656 N N . ASN A 1 216 ? 15.875 -17.828 8.477 1 89.06 216 ASN A N 1
ATOM 1657 C CA . ASN A 1 216 ? 16.984 -17.844 7.527 1 89.06 216 ASN A CA 1
ATOM 1658 C C . ASN A 1 216 ? 16.609 -18.531 6.223 1 89.06 216 ASN A C 1
ATOM 1660 O O . ASN A 1 216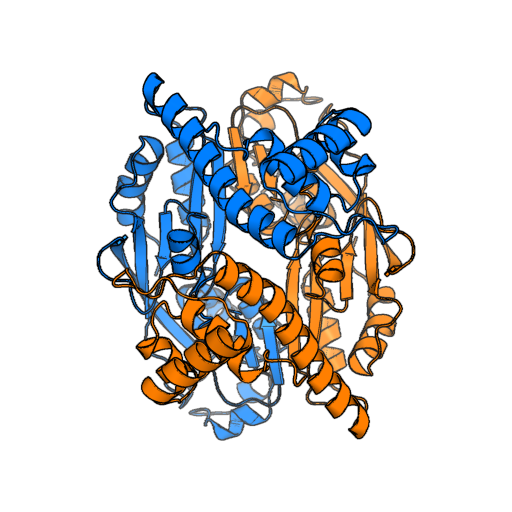 ? 16.094 -19.656 6.238 1 89.06 216 ASN A O 1
ATOM 1664 N N . SER A 1 217 ? 16.797 -17.844 5.098 1 92.25 217 SER A N 1
ATOM 1665 C CA . SER A 1 217 ? 16.484 -18.344 3.77 1 92.25 217 SER A CA 1
ATOM 1666 C C . SER A 1 217 ? 17.531 -17.953 2.75 1 92.25 217 SER A C 1
ATOM 1668 O O . SER A 1 217 ? 18.406 -17.109 3.039 1 92.25 217 SER A O 1
ATOM 1670 N N . LYS A 1 218 ? 17.5 -18.594 1.634 1 90.19 218 LYS A N 1
ATOM 1671 C CA . LYS A 1 218 ? 18.438 -18.328 0.549 1 90.19 218 LYS A CA 1
ATOM 1672 C C . LYS A 1 218 ? 18.266 -16.891 0.025 1 90.19 218 LYS A C 1
ATOM 1674 O O . LYS A 1 218 ? 19.25 -16.25 -0.327 1 90.19 218 LYS A O 1
ATOM 1679 N N . GLN A 1 219 ? 17.078 -16.578 -0.04 1 93.38 219 GLN A N 1
ATOM 1680 C CA . GLN A 1 219 ? 16.609 -15.328 -0.628 1 93.38 219 GLN A CA 1
ATOM 1681 C C . GLN A 1 219 ? 15.305 -14.867 0.008 1 93.38 219 GLN A C 1
ATOM 1683 O O . GLN A 1 219 ? 14.484 -15.688 0.408 1 93.38 219 GLN A O 1
ATOM 1688 N N . VAL A 1 220 ? 15.234 -13.492 0.069 1 95 220 VAL A N 1
ATOM 1689 C CA . VAL A 1 220 ? 13.969 -12.961 0.57 1 95 220 VAL A CA 1
ATOM 1690 C C . VAL A 1 220 ? 13.227 -12.234 -0.554 1 95 220 VAL A C 1
ATOM 1692 O O . VAL A 1 220 ? 13.812 -11.406 -1.256 1 95 220 VAL A O 1
ATOM 1695 N N . ILE A 1 221 ? 12.008 -12.641 -0.73 1 97 221 ILE A N 1
ATOM 1696 C CA . ILE A 1 221 ? 11.078 -11.922 -1.594 1 97 221 ILE A CA 1
ATOM 1697 C C . ILE A 1 221 ? 10.086 -11.133 -0.742 1 97 221 ILE A C 1
ATOM 1699 O O . ILE A 1 221 ? 9.242 -11.711 -0.06 1 97 221 ILE A O 1
ATOM 1703 N N . ARG A 1 222 ? 10.172 -9.852 -0.836 1 96.44 222 ARG A N 1
ATOM 1704 C CA . ARG A 1 222 ? 9.305 -8.977 -0.052 1 96.44 222 ARG A CA 1
ATOM 1705 C C . ARG A 1 222 ? 8.125 -8.484 -0.884 1 96.44 222 ARG A C 1
ATOM 1707 O O . ARG A 1 222 ? 8.305 -8.055 -2.027 1 96.44 222 ARG A O 1
ATOM 1714 N N . VAL A 1 223 ? 6.938 -8.594 -0.258 1 96.94 223 VAL A N 1
ATOM 1715 C CA . VAL A 1 223 ? 5.719 -8.094 -0.878 1 96.94 223 VAL A CA 1
ATOM 1716 C C . VAL A 1 223 ? 4.992 -7.16 0.091 1 96.94 223 VAL A C 1
ATOM 1718 O O . VAL A 1 223 ? 5.387 -7.031 1.251 1 96.94 223 VAL A O 1
ATOM 1721 N N . ASN A 1 224 ? 3.828 -6.625 -0.352 1 93.75 224 ASN A N 1
ATOM 1722 C CA . ASN A 1 224 ? 3.227 -5.559 0.442 1 93.75 224 ASN A CA 1
ATOM 1723 C C . ASN A 1 224 ? 2.021 -6.059 1.231 1 93.75 224 ASN A C 1
ATOM 1725 O O . ASN A 1 224 ? 1.585 -5.41 2.184 1 93.75 224 ASN A O 1
ATOM 1729 N N . THR A 1 225 ? 1.449 -7.105 0.762 1 95.69 225 THR A N 1
ATOM 1730 C CA . THR A 1 225 ? 0.239 -7.57 1.43 1 95.69 225 THR A CA 1
ATOM 1731 C C . THR A 1 225 ? 0.274 -9.086 1.626 1 95.69 225 THR A C 1
ATOM 1733 O O . THR A 1 225 ? 0.987 -9.789 0.911 1 95.69 225 THR A O 1
ATOM 1736 N N . MET A 1 226 ? -0.478 -9.5 2.547 1 97.12 226 MET A N 1
ATOM 1737 C CA . MET A 1 226 ? -0.613 -10.93 2.783 1 97.12 226 MET A CA 1
ATOM 1738 C C . MET A 1 226 ? -1.245 -11.625 1.579 1 97.12 226 MET A C 1
ATOM 1740 O O . MET A 1 226 ? -0.885 -12.758 1.249 1 97.12 226 MET A O 1
ATOM 1744 N N . GLU A 1 227 ? -2.166 -10.953 0.93 1 96.06 227 GLU A N 1
ATOM 1745 C CA . GLU A 1 227 ? -2.76 -11.516 -0.281 1 96.06 227 GLU A CA 1
ATOM 1746 C C . GLU A 1 227 ? -1.696 -11.789 -1.341 1 96.06 227 GLU A C 1
ATOM 1748 O O . GLU A 1 227 ? -1.72 -12.828 -1.997 1 96.06 227 GLU A O 1
ATOM 1753 N N . THR A 1 228 ? -0.82 -10.836 -1.475 1 96.75 228 THR A N 1
ATOM 1754 C CA . THR A 1 228 ? 0.249 -11 -2.453 1 96.75 228 THR A CA 1
ATOM 1755 C C . THR A 1 228 ? 1.196 -12.117 -2.029 1 96.75 228 THR A C 1
ATOM 1757 O O . THR A 1 228 ? 1.676 -12.883 -2.869 1 96.75 228 THR A O 1
ATOM 1760 N N . LYS A 1 229 ? 1.482 -12.188 -0.764 1 98.06 229 LYS A N 1
ATOM 1761 C CA . LYS A 1 229 ? 2.312 -13.281 -0.257 1 98.06 229 LYS A CA 1
ATOM 1762 C C . LYS A 1 229 ? 1.682 -14.633 -0.56 1 98.06 229 LYS A C 1
ATOM 1764 O O . LYS A 1 229 ? 2.361 -15.547 -1.03 1 98.06 229 LYS A O 1
ATOM 1769 N N . ILE A 1 230 ? 0.395 -14.766 -0.319 1 98.25 230 ILE A N 1
ATOM 1770 C CA . ILE A 1 230 ? -0.33 -16 -0.569 1 98.25 230 ILE A CA 1
ATOM 1771 C C . ILE A 1 230 ? -0.245 -16.359 -2.053 1 98.25 230 ILE A C 1
ATOM 1773 O O . ILE A 1 230 ? 0.029 -17.516 -2.406 1 98.25 230 ILE A O 1
ATOM 1777 N N . ALA A 1 231 ? -0.412 -15.398 -2.893 1 97.62 231 ALA A N 1
ATOM 1778 C CA . ALA A 1 231 ? -0.334 -15.633 -4.332 1 97.62 231 ALA A CA 1
ATOM 1779 C C . ALA A 1 231 ? 1.058 -16.109 -4.734 1 97.62 231 ALA A C 1
ATOM 1781 O O . ALA A 1 231 ? 1.194 -17.031 -5.547 1 97.62 231 ALA A O 1
ATOM 1782 N N . ALA A 1 232 ? 2.039 -15.484 -4.195 1 98.12 232 ALA A N 1
ATOM 1783 C CA . ALA A 1 232 ? 3.42 -15.852 -4.5 1 98.12 232 ALA A CA 1
ATOM 1784 C C . ALA A 1 232 ? 3.711 -17.297 -4.082 1 98.12 232 ALA A C 1
ATOM 1786 O O . ALA A 1 232 ? 4.312 -18.047 -4.844 1 98.12 232 ALA A O 1
ATOM 1787 N N . GLN A 1 233 ? 3.271 -17.656 -2.885 1 98.25 233 GLN A N 1
ATOM 1788 C CA . GLN A 1 233 ? 3.529 -19 -2.381 1 98.25 233 GLN A CA 1
ATOM 1789 C C . GLN A 1 233 ? 2.732 -20.047 -3.162 1 98.25 233 GLN A C 1
ATOM 1791 O O . GLN A 1 233 ? 3.225 -21.141 -3.418 1 98.25 233 GLN A O 1
ATOM 1796 N N . ARG A 1 234 ? 1.474 -19.656 -3.574 1 98.25 234 ARG A N 1
ATOM 1797 C CA . ARG A 1 234 ? 0.664 -20.562 -4.383 1 98.25 234 ARG A CA 1
ATOM 1798 C C . ARG A 1 234 ? 1.332 -20.844 -5.723 1 98.25 234 ARG A C 1
ATOM 1800 O O . ARG A 1 234 ? 1.227 -21.953 -6.254 1 98.25 234 ARG A O 1
ATOM 1807 N N . GLN A 1 235 ? 2.035 -19.875 -6.203 1 96.94 235 GLN A N 1
ATOM 1808 C CA . GLN A 1 235 ? 2.693 -20.016 -7.496 1 96.94 235 GLN A CA 1
ATOM 1809 C C . GLN A 1 235 ? 4.051 -20.703 -7.352 1 96.94 235 GLN A C 1
ATOM 1811 O O . GLN A 1 235 ? 4.715 -20.984 -8.352 1 96.94 235 GLN A O 1
ATOM 1816 N N . GLY A 1 236 ? 4.473 -20.875 -6.141 1 96.81 236 GLY A N 1
ATOM 1817 C CA . GLY A 1 236 ? 5.684 -21.641 -5.879 1 96.81 236 GLY A CA 1
ATOM 1818 C C . GLY A 1 236 ? 6.93 -20.766 -5.816 1 96.81 236 GLY A C 1
ATOM 1819 O O . GLY A 1 236 ? 8.047 -21.281 -5.883 1 96.81 236 GLY A O 1
ATOM 1820 N N . LEU A 1 237 ? 6.734 -19.453 -5.68 1 96.75 237 LEU A N 1
ATOM 1821 C CA . LEU A 1 237 ? 7.859 -18.516 -5.707 1 96.75 237 LEU A CA 1
ATOM 1822 C C . LEU A 1 237 ? 8.703 -18.641 -4.445 1 96.75 237 LEU A C 1
ATOM 1824 O O . LEU A 1 237 ? 9.891 -18.312 -4.445 1 96.75 237 LEU A O 1
ATOM 1828 N N . GLY A 1 238 ? 8.055 -19.016 -3.361 1 97.12 238 GLY A N 1
ATOM 1829 C CA . GLY A 1 238 ? 8.742 -19.125 -2.082 1 97.12 238 GLY A CA 1
ATOM 1830 C C . GLY A 1 238 ? 7.906 -19.812 -1.014 1 97.12 238 GLY A C 1
ATOM 1831 O O . GLY A 1 238 ? 6.883 -20.422 -1.317 1 97.12 238 GLY A O 1
ATOM 1832 N N . ILE A 1 239 ? 8.516 -19.766 0.197 1 97.75 239 ILE A N 1
ATOM 1833 C CA . ILE A 1 239 ? 7.906 -20.453 1.333 1 97.75 239 ILE A CA 1
ATOM 1834 C C . ILE A 1 239 ? 7.703 -19.469 2.482 1 97.75 239 ILE A C 1
ATOM 1836 O O . ILE A 1 239 ? 8.273 -18.375 2.48 1 97.75 239 ILE A O 1
ATOM 1840 N N . GLY A 1 240 ? 6.836 -19.875 3.453 1 97.88 240 GLY A N 1
ATOM 1841 C CA . GLY A 1 240 ? 6.621 -19.047 4.637 1 97.88 240 GLY A CA 1
ATOM 1842 C C . GLY A 1 240 ? 5.344 -19.406 5.375 1 97.88 240 GLY A C 1
ATOM 1843 O O . GLY A 1 240 ? 4.633 -20.328 4.996 1 97.88 240 GLY A O 1
ATOM 1844 N N . PHE A 1 241 ? 5.105 -18.672 6.441 1 98.12 241 PHE A N 1
ATOM 1845 C CA . PHE A 1 241 ? 3.908 -18.828 7.258 1 98.12 241 PHE A CA 1
ATOM 1846 C C . PHE A 1 241 ? 2.77 -17.969 6.723 1 98.12 241 PHE A C 1
ATOM 1848 O O . PHE A 1 241 ? 2.984 -16.828 6.305 1 98.12 241 PHE A O 1
ATOM 1855 N N . LEU A 1 242 ? 1.583 -18.547 6.707 1 98.38 242 LEU A N 1
ATOM 1856 C CA . LEU A 1 242 ? 0.372 -17.859 6.266 1 98.38 242 LEU A CA 1
ATOM 1857 C C . LEU A 1 242 ? -0.732 -17.984 7.312 1 98.38 242 LEU A C 1
ATOM 1859 O O . LEU A 1 242 ? -0.81 -18.984 8.023 1 98.38 242 LEU A O 1
ATOM 1863 N N . PRO A 1 243 ? -1.528 -16.938 7.43 1 98.06 243 PRO A N 1
ATOM 1864 C CA . PRO A 1 243 ? -2.652 -17.062 8.359 1 98.06 243 PRO A CA 1
ATOM 1865 C C . PRO A 1 243 ? -3.67 -18.109 7.926 1 98.06 243 PRO A C 1
ATOM 1867 O O . PRO A 1 243 ? -4.211 -18.047 6.824 1 98.06 243 PRO A O 1
ATOM 1870 N N . ARG A 1 244 ? -4.023 -19 8.758 1 98 244 ARG A N 1
ATOM 1871 C CA . ARG A 1 244 ? -4.871 -20.141 8.43 1 98 244 ARG A CA 1
ATOM 1872 C C . ARG A 1 244 ? -6.215 -19.672 7.875 1 98 244 ARG A C 1
ATOM 1874 O O . ARG A 1 244 ? -6.691 -20.203 6.875 1 98 244 ARG A O 1
ATOM 1881 N N . HIS A 1 245 ? -6.816 -18.625 8.469 1 97.44 245 HIS A N 1
ATOM 1882 C CA . HIS A 1 245 ? -8.164 -18.203 8.094 1 97.44 245 HIS A CA 1
ATOM 1883 C C . HIS A 1 245 ? -8.203 -17.688 6.66 1 97.44 245 HIS A C 1
ATOM 1885 O O . HIS A 1 245 ? -9.266 -17.641 6.043 1 97.44 245 HIS A O 1
ATOM 1891 N N . MET A 1 246 ? -7.051 -17.344 6.145 1 97.62 246 MET A N 1
ATOM 1892 C CA . MET A 1 246 ? -7.02 -16.797 4.789 1 97.62 246 MET A CA 1
ATOM 1893 C C . MET A 1 246 ? -6.664 -17.875 3.775 1 97.62 246 MET A C 1
ATOM 1895 O O . MET A 1 246 ? -6.828 -17.688 2.57 1 97.62 246 MET A O 1
ATOM 1899 N N . VAL A 1 247 ? -6.172 -19.078 4.227 1 98.25 247 VAL A N 1
ATOM 1900 C CA . VAL A 1 247 ? -5.617 -19.984 3.229 1 98.25 247 VAL A CA 1
ATOM 1901 C C . VAL A 1 247 ? -6.277 -21.359 3.354 1 98.25 247 VAL A C 1
ATOM 1903 O O . VAL A 1 247 ? -5.953 -22.281 2.604 1 98.25 247 VAL A O 1
ATOM 1906 N N . GLN A 1 248 ? -7.242 -21.484 4.277 1 97.94 248 GLN A N 1
ATOM 1907 C CA . GLN A 1 248 ? -7.918 -22.766 4.449 1 97.94 248 GLN A CA 1
ATOM 1908 C C . GLN A 1 248 ? -8.516 -23.266 3.133 1 97.94 248 GLN A C 1
ATOM 1910 O O . GLN A 1 248 ? -8.414 -24.438 2.807 1 97.94 248 GLN A O 1
ATOM 1915 N N . CYS A 1 249 ? -9.07 -22.375 2.355 1 97.06 249 CYS A N 1
ATOM 1916 C CA . CYS A 1 249 ? -9.703 -22.734 1.089 1 97.06 249 CYS A CA 1
ATOM 1917 C C . CYS A 1 249 ? -8.672 -23.297 0.112 1 97.06 249 CYS A C 1
ATOM 1919 O O . CYS A 1 249 ? -8.992 -24.172 -0.696 1 97.06 249 CYS A O 1
ATOM 1921 N N . TYR A 1 250 ? -7.496 -22.828 0.165 1 98.12 250 TYR A N 1
ATOM 1922 C CA . TYR A 1 250 ? -6.457 -23.297 -0.749 1 98.12 250 TYR A CA 1
ATOM 1923 C C . TYR A 1 250 ? -5.902 -24.641 -0.312 1 98.12 250 TYR A C 1
ATOM 1925 O O . TYR A 1 250 ? -5.414 -25.422 -1.138 1 98.12 250 TYR A O 1
ATOM 1933 N N . PHE A 1 251 ? -5.961 -24.922 1.011 1 97.94 251 PHE A N 1
ATOM 1934 C CA . PHE A 1 251 ? -5.652 -26.266 1.47 1 97.94 251 PHE A CA 1
ATOM 1935 C C . PHE A 1 251 ? -6.703 -27.266 0.979 1 97.94 251 PHE A C 1
ATOM 1937 O O . PHE A 1 251 ? -6.367 -28.344 0.488 1 97.94 251 PHE A O 1
ATOM 1944 N N . ASP A 1 252 ? -7.945 -26.844 0.975 1 98.19 252 ASP A N 1
ATOM 1945 C CA . ASP A 1 252 ? -9.062 -27.703 0.575 1 98.19 252 ASP A CA 1
ATOM 1946 C C . ASP A 1 252 ? -9.016 -28 -0.922 1 98.19 252 ASP A C 1
ATOM 1948 O O . ASP A 1 252 ? -9.352 -29.109 -1.35 1 98.19 252 ASP A O 1
ATOM 1952 N N . SER A 1 253 ? -8.562 -27.031 -1.698 1 97.81 253 SER A N 1
ATOM 1953 C CA . SER A 1 253 ? -8.531 -27.188 -3.148 1 97.81 253 SER A CA 1
ATOM 1954 C C . SER A 1 253 ? -7.223 -27.828 -3.602 1 97.81 253 SER A C 1
ATOM 1956 O O . SER A 1 253 ? -7.074 -28.188 -4.77 1 97.81 253 SER A O 1
ATOM 1958 N N . GLY A 1 254 ? -6.293 -27.891 -2.756 1 97.81 254 GLY A N 1
ATOM 1959 C CA . GLY A 1 254 ? -5.016 -28.5 -3.084 1 97.81 254 GLY A CA 1
ATOM 1960 C C . GLY A 1 254 ? -4.031 -27.531 -3.715 1 97.81 254 GLY A C 1
ATOM 1961 O O . GLY A 1 254 ? -2.982 -27.953 -4.215 1 97.81 254 GLY A O 1
ATOM 1962 N N . GLU A 1 255 ? -4.34 -26.25 -3.67 1 98.25 255 GLU A N 1
ATOM 1963 C CA . GLU A 1 255 ? -3.471 -25.234 -4.266 1 98.25 255 GLU A CA 1
ATOM 1964 C C . GLU A 1 255 ? -2.311 -24.891 -3.336 1 98.25 255 GLU A C 1
ATOM 1966 O O . GLU A 1 255 ? -1.321 -24.297 -3.768 1 98.25 255 GLU A O 1
ATOM 1971 N N . LEU A 1 256 ? -2.473 -25.281 -2.014 1 98.69 256 LEU A N 1
ATOM 1972 C CA . LEU A 1 256 ? -1.422 -25.188 -1.007 1 98.69 256 LEU A CA 1
ATOM 1973 C C . LEU A 1 256 ? -1.353 -26.469 -0.184 1 98.69 256 LEU A C 1
ATOM 1975 O O . LEU A 1 256 ? -2.359 -27.172 -0.016 1 98.69 256 LEU A O 1
ATOM 1979 N N . ILE A 1 257 ? -0.209 -26.719 0.287 1 98.56 257 ILE A N 1
ATOM 1980 C CA . ILE A 1 257 ? 0.014 -27.844 1.189 1 98.56 257 ILE A CA 1
ATOM 1981 C C . ILE A 1 257 ? 0.556 -27.344 2.523 1 98.56 257 ILE A C 1
ATOM 1983 O O . ILE A 1 257 ? 1.562 -26.625 2.562 1 98.56 257 ILE A O 1
ATOM 1987 N N . GLU A 1 258 ? -0.122 -27.75 3.559 1 98.19 258 GLU A N 1
ATOM 1988 C CA . GLU A 1 258 ? 0.355 -27.406 4.895 1 98.19 258 GLU A CA 1
ATOM 1989 C C . GLU A 1 258 ? 1.488 -28.344 5.328 1 98.19 258 GLU A C 1
ATOM 1991 O O . GLU A 1 258 ? 1.4 -29.562 5.156 1 98.19 258 GLU A O 1
ATOM 1996 N N . LYS A 1 259 ? 2.549 -27.766 5.844 1 97.75 259 LYS A N 1
ATOM 1997 C CA . LYS A 1 259 ? 3.678 -28.547 6.344 1 97.75 259 LYS A CA 1
ATOM 1998 C C . LYS A 1 259 ? 3.957 -28.219 7.812 1 97.75 259 LYS A C 1
ATOM 2000 O O . LYS A 1 259 ? 3.855 -27.078 8.227 1 97.75 259 LYS A O 1
ATOM 2005 N N . SER A 1 260 ? 4.312 -29.25 8.562 1 96.56 260 SER A N 1
ATOM 2006 C CA . SER A 1 260 ? 4.812 -29.016 9.914 1 96.56 260 SER A CA 1
ATOM 2007 C C . SER A 1 260 ? 6.234 -28.469 9.891 1 96.56 260 SER A C 1
ATOM 2009 O O . SER A 1 260 ? 7.078 -28.953 9.125 1 96.56 260 SER A O 1
ATOM 2011 N N . CYS A 1 261 ? 6.41 -27.422 10.641 1 95.12 261 CYS A N 1
ATOM 2012 C CA . CYS A 1 261 ? 7.699 -26.734 10.664 1 95.12 261 CYS A CA 1
ATOM 2013 C C . CYS A 1 261 ? 8.211 -26.594 12.094 1 95.12 261 CYS A C 1
ATOM 2015 O O . CYS A 1 261 ? 7.441 -26.297 13.008 1 95.12 261 CYS A O 1
ATOM 2017 N N . SER A 1 262 ? 9.516 -26.734 12.281 1 94.06 262 SER A N 1
ATOM 2018 C CA . SER A 1 262 ? 10.117 -26.688 13.609 1 94.06 262 SER A CA 1
ATOM 2019 C C . SER A 1 262 ? 10.219 -25.25 14.125 1 94.06 262 SER A C 1
ATOM 2021 O O . SER A 1 262 ? 10.383 -25.031 15.32 1 94.06 262 SER A O 1
ATOM 2023 N N . ILE A 1 263 ? 10.195 -24.297 13.258 1 93.19 263 ILE A N 1
ATOM 2024 C CA . ILE A 1 263 ? 10.297 -22.891 13.648 1 93.19 263 ILE A CA 1
ATOM 2025 C C . ILE A 1 263 ? 9.008 -22.453 14.344 1 93.19 263 ILE A C 1
ATOM 2027 O O . ILE A 1 263 ? 7.922 -22.562 13.773 1 93.19 263 ILE A O 1
ATOM 2031 N N . PRO A 1 264 ? 9.148 -21.984 15.516 1 90.56 264 PRO A N 1
ATOM 2032 C CA . PRO A 1 264 ? 7.945 -21.547 16.234 1 90.56 264 PRO A CA 1
ATOM 2033 C C . PRO A 1 264 ? 7.312 -20.297 15.625 1 90.56 264 PRO A C 1
ATOM 2035 O O . PRO A 1 264 ? 8.023 -19.406 15.164 1 90.56 264 PRO A O 1
ATOM 2038 N N . ARG A 1 265 ? 6.02 -20.312 15.547 1 93.31 265 ARG A N 1
ATOM 2039 C CA . ARG A 1 265 ? 5.23 -19.156 15.117 1 93.31 265 ARG A CA 1
ATOM 2040 C C . ARG A 1 265 ? 3.996 -18.984 15.992 1 93.31 265 ARG A C 1
ATOM 2042 O O . ARG A 1 265 ? 2.932 -19.531 15.695 1 93.31 265 ARG A O 1
ATOM 2049 N N . PRO A 1 266 ? 4.152 -18.156 17 1 91.5 266 PRO A N 1
ATOM 2050 C CA . PRO A 1 266 ? 3.033 -17.984 17.922 1 91.5 266 PRO A CA 1
ATOM 2051 C C . PRO A 1 266 ? 1.828 -17.297 17.281 1 91.5 266 PRO A C 1
ATOM 2053 O O . PRO A 1 266 ? 1.984 -16.531 16.344 1 91.5 266 PRO A O 1
ATOM 2056 N N . ASN A 1 267 ? 0.713 -17.656 17.891 1 94.94 267 ASN A N 1
ATOM 2057 C CA . ASN A 1 267 ? -0.492 -16.938 17.5 1 94.94 267 ASN A CA 1
ATOM 2058 C C . ASN A 1 267 ? -0.373 -15.445 17.781 1 94.94 267 ASN A C 1
ATOM 2060 O O . ASN A 1 267 ? 0.374 -15.031 18.672 1 94.94 267 ASN A O 1
ATOM 2064 N N . GLN A 1 268 ? -1.106 -14.742 17 1 94.19 268 GLN A N 1
ATOM 2065 C CA . GLN A 1 268 ? -1.048 -13.289 17.141 1 94.19 268 GLN A CA 1
ATOM 2066 C C . GLN A 1 268 ? -2.426 -12.711 17.453 1 94.19 268 GLN A C 1
ATOM 2068 O O . GLN A 1 268 ? -3.396 -12.992 16.75 1 94.19 268 GLN A O 1
ATOM 2073 N N . SER A 1 269 ? -2.457 -11.891 18.484 1 95.44 269 SER A N 1
ATOM 2074 C CA . SER A 1 269 ? -3.703 -11.211 18.812 1 95.44 269 SER A CA 1
ATOM 2075 C C . SER A 1 269 ? -3.904 -9.969 17.938 1 95.44 269 SER A C 1
ATOM 2077 O O . SER A 1 269 ? -2.951 -9.242 17.656 1 95.44 269 SER A O 1
ATOM 2079 N N . LEU A 1 270 ? -5.125 -9.773 17.547 1 96.81 270 LEU A N 1
ATOM 2080 C CA . LEU A 1 270 ? -5.484 -8.617 16.75 1 96.81 270 LEU A CA 1
ATOM 2081 C C . LEU A 1 270 ? -6.449 -7.707 17.5 1 96.81 270 LEU A C 1
ATOM 2083 O O . LEU A 1 270 ? -7.355 -8.188 18.188 1 96.81 270 LEU A O 1
ATOM 2087 N N . TYR A 1 271 ? -6.258 -6.363 17.266 1 96.69 271 TYR A N 1
ATOM 2088 C CA . TYR A 1 271 ? -7.062 -5.371 17.969 1 96.69 271 TYR A CA 1
ATOM 2089 C C . TYR A 1 271 ? -7.617 -4.328 17 1 96.69 271 TYR A C 1
ATOM 2091 O O . TYR A 1 271 ? -7.004 -4.043 15.969 1 96.69 271 TYR A O 1
ATOM 2099 N N . ILE A 1 272 ? -8.797 -3.844 17.328 1 97.56 272 ILE A N 1
ATOM 2100 C CA . ILE A 1 272 ? -9.203 -2.531 16.844 1 97.56 272 ILE A CA 1
ATOM 2101 C C . ILE A 1 272 ? -8.633 -1.441 17.75 1 97.56 272 ILE A C 1
ATOM 2103 O O . ILE A 1 272 ? -8.641 -1.572 18.969 1 97.56 272 ILE A O 1
ATOM 2107 N N . ALA A 1 273 ? -8.094 -0.372 17.141 1 96.69 273 ALA A N 1
ATOM 2108 C CA . ALA A 1 273 ? -7.449 0.669 17.938 1 96.69 273 ALA A CA 1
ATOM 2109 C C . ALA A 1 273 ? -7.777 2.057 17.391 1 96.69 273 ALA A C 1
ATOM 2111 O O . ALA A 1 273 ? -7.953 2.23 16.188 1 96.69 273 ALA A O 1
ATOM 2112 N N . TRP A 1 274 ? -7.844 3.004 18.266 1 95.38 274 TRP A N 1
ATOM 2113 C CA . TRP A 1 274 ? -8.062 4.402 17.891 1 95.38 274 TRP A CA 1
ATOM 2114 C C . TRP A 1 274 ? -7.543 5.336 18.984 1 95.38 274 TRP A C 1
ATOM 2116 O O . TRP A 1 274 ? -7.262 4.898 20.109 1 95.38 274 TRP A O 1
ATOM 2126 N N . HIS A 1 275 ? -7.312 6.594 18.609 1 89.06 275 HIS A N 1
ATOM 2127 C CA . HIS A 1 275 ? -6.938 7.598 19.594 1 89.06 275 HIS A CA 1
ATOM 2128 C C . HIS A 1 275 ? -8.086 7.879 20.547 1 89.06 275 HIS A C 1
ATOM 2130 O O . HIS A 1 275 ? -9.234 8.039 20.125 1 89.06 275 HIS A O 1
ATOM 2136 N N . LYS A 1 276 ? -7.789 8.094 21.781 1 84.81 276 LYS A N 1
ATOM 2137 C CA . LYS A 1 276 ? -8.805 8.281 22.812 1 84.81 276 LYS A CA 1
ATOM 2138 C C . LYS A 1 276 ? -9.555 9.594 22.625 1 84.81 276 LYS A C 1
ATOM 2140 O O . LYS A 1 276 ? -10.727 9.711 22.984 1 84.81 276 LYS A O 1
ATOM 2145 N N . ASP A 1 277 ? -8.93 10.516 22.031 1 79.5 277 ASP A N 1
ATOM 2146 C CA . ASP A 1 277 ? -9.492 11.859 21.938 1 79.5 277 ASP A CA 1
ATOM 2147 C C . ASP A 1 277 ? -10.258 12.062 20.641 1 79.5 277 ASP A C 1
ATOM 2149 O O . ASP A 1 277 ? -10.75 13.156 20.359 1 79.5 277 ASP A O 1
ATOM 2153 N N . HIS A 1 278 ? -10.383 11.008 19.906 1 82 278 HIS A N 1
ATOM 2154 C CA . HIS A 1 278 ? -11.078 11.172 18.625 1 82 278 HIS A CA 1
ATOM 2155 C C . HIS A 1 278 ? -12.578 11.336 18.828 1 82 278 HIS A C 1
ATOM 2157 O O . HIS A 1 278 ? -13.164 10.695 19.703 1 82 278 HIS A O 1
ATOM 2163 N N . GLN A 1 279 ? -13.102 12.258 18.094 1 79.81 279 GLN A N 1
ATOM 2164 C CA . GLN A 1 279 ? -14.539 12.508 18.172 1 79.81 279 GLN A CA 1
ATOM 2165 C C . GLN A 1 279 ? -15.148 12.648 16.781 1 79.81 279 GLN A C 1
ATOM 2167 O O . GLN A 1 279 ? -14.453 13.008 15.82 1 79.81 279 GLN A O 1
ATOM 2172 N N . GLY A 1 280 ? -16.469 12.32 16.672 1 88 280 GLY A N 1
ATOM 2173 C CA . GLY A 1 280 ? -17.234 12.43 15.438 1 88 280 GLY A CA 1
ATOM 2174 C C . GLY A 1 280 ? -18.312 11.367 15.305 1 88 280 GLY A C 1
ATOM 2175 O O . GLY A 1 280 ? -18.156 10.258 15.812 1 88 280 GLY A O 1
ATOM 2176 N N . ARG A 1 281 ? -19.359 11.711 14.602 1 92.81 281 ARG A N 1
ATOM 2177 C CA . ARG A 1 281 ? -20.484 10.797 14.469 1 92.81 281 ARG A CA 1
ATOM 2178 C C . ARG A 1 281 ? -20.094 9.555 13.68 1 92.81 281 ARG A C 1
ATOM 2180 O O . ARG A 1 281 ? -20.516 8.438 14.008 1 92.81 281 ARG A O 1
ATOM 2187 N N . ALA A 1 282 ? -19.344 9.766 12.531 1 95.19 282 ALA A N 1
ATOM 2188 C CA . ALA A 1 282 ? -18.891 8.617 11.75 1 95.19 282 ALA A CA 1
ATOM 2189 C C . ALA A 1 282 ? -17.969 7.719 12.578 1 95.19 282 ALA A C 1
ATOM 2191 O O . ALA A 1 282 ? -18.156 6.5 12.609 1 95.19 282 ALA A O 1
ATOM 2192 N N . PHE A 1 283 ? -17.062 8.422 13.297 1 95.69 283 PHE A N 1
ATOM 2193 C CA . PHE A 1 283 ? -16.141 7.73 14.188 1 95.69 283 PHE A CA 1
ATOM 2194 C C . PHE A 1 283 ? -16.906 6.918 15.227 1 95.69 283 PHE A C 1
ATOM 2196 O O . PHE A 1 283 ? -16.656 5.723 15.398 1 95.69 283 PHE A O 1
ATOM 2203 N N . ASP A 1 284 ? -17.844 7.496 15.82 1 95.44 284 ASP A N 1
ATOM 2204 C CA . ASP A 1 284 ? -18.641 6.844 16.859 1 95.44 284 ASP A CA 1
ATOM 2205 C C . ASP A 1 284 ? -19.391 5.637 16.297 1 95.44 284 ASP A C 1
ATOM 2207 O O . ASP A 1 284 ? -19.453 4.59 16.953 1 95.44 284 ASP A O 1
ATOM 2211 N N . TRP A 1 285 ? -19.891 5.832 15.188 1 97.38 285 TRP A N 1
ATOM 2212 C CA . TRP A 1 285 ? -20.641 4.738 14.57 1 97.38 285 TRP A CA 1
ATOM 2213 C C . TRP A 1 285 ? -19.75 3.527 14.344 1 97.38 285 TRP A C 1
ATOM 2215 O O . TRP A 1 285 ? -20.109 2.404 14.703 1 97.38 285 TRP A O 1
ATOM 2225 N N . PHE A 1 286 ? -18.594 3.75 13.758 1 98.19 286 PHE A N 1
ATOM 2226 C CA . PHE A 1 286 ? -17.688 2.643 13.445 1 98.19 286 PHE A CA 1
ATOM 2227 C C . PHE A 1 286 ? -17.141 2.016 14.727 1 98.19 286 PHE A C 1
ATOM 2229 O O . PHE A 1 286 ? -17 0.795 14.805 1 98.19 286 PHE A O 1
ATOM 2236 N N . VAL A 1 287 ? -16.812 2.797 15.719 1 97.38 287 VAL A N 1
ATOM 2237 C CA . VAL A 1 287 ? -16.297 2.289 16.984 1 97.38 287 VAL A CA 1
ATOM 2238 C C . VAL A 1 287 ? -17.344 1.392 17.641 1 97.38 287 VAL A C 1
ATOM 2240 O O . VAL A 1 287 ? -17 0.417 18.312 1 97.38 287 VAL A O 1
ATOM 2243 N N . ASP A 1 288 ? -18.609 1.673 17.406 1 97.25 288 ASP A N 1
ATOM 2244 C CA . ASP A 1 288 ? -19.688 0.88 17.969 1 97.25 288 ASP A CA 1
ATOM 2245 C C . ASP A 1 288 ? -19.891 -0.416 17.188 1 97.25 288 ASP A C 1
ATOM 2247 O O . ASP A 1 288 ? -20.219 -1.451 17.766 1 97.25 288 ASP A O 1
ATOM 2251 N N . HIS A 1 289 ? -19.703 -0.445 15.898 1 98.25 289 HIS A N 1
ATOM 2252 C CA . HIS A 1 289 ? -20.109 -1.557 15.039 1 98.25 289 HIS A CA 1
ATOM 2253 C C . HIS A 1 289 ? -18.922 -2.49 14.766 1 98.25 289 HIS A C 1
ATOM 2255 O O . HIS A 1 289 ? -19.109 -3.701 14.617 1 98.25 289 HIS A O 1
ATOM 2261 N N . LEU A 1 290 ? -17.719 -1.948 14.68 1 98.19 290 LEU A N 1
ATOM 2262 C CA . LEU A 1 290 ? -16.562 -2.742 14.305 1 98.19 290 LEU A CA 1
ATOM 2263 C C . LEU A 1 290 ? -16.328 -3.879 15.289 1 98.19 290 LEU A C 1
ATOM 2265 O O . LEU A 1 290 ? -16.109 -5.023 14.891 1 98.19 290 LEU A O 1
ATOM 2269 N N . PRO A 1 291 ? -16.422 -3.613 16.688 1 97.25 291 PRO A N 1
ATOM 2270 C CA . PRO A 1 291 ? -16.172 -4.688 17.656 1 97.25 291 PRO A CA 1
ATOM 2271 C C . PRO A 1 291 ? -17.234 -5.789 17.594 1 97.25 291 PRO A C 1
ATOM 2273 O O . PRO A 1 291 ? -16.984 -6.914 18.031 1 97.25 291 PRO A O 1
ATOM 2276 N N . LYS A 1 292 ? -18.359 -5.539 17.016 1 97.25 292 LYS A N 1
ATOM 2277 C CA . LYS A 1 292 ? -19.484 -6.48 17 1 97.25 292 LYS A CA 1
ATOM 2278 C C . LYS A 1 292 ? -19.453 -7.352 15.75 1 97.25 292 LYS A C 1
ATOM 2280 O O . LYS A 1 292 ? -20.188 -8.344 15.664 1 97.25 292 LYS A O 1
ATOM 2285 N N . ALA A 1 293 ? -18.641 -7.012 14.781 1 97 293 ALA A N 1
ATOM 2286 C CA . ALA A 1 293 ? -18.578 -7.742 13.516 1 97 293 ALA A CA 1
ATOM 2287 C C . ALA A 1 293 ? -17.875 -9.078 13.688 1 97 293 ALA A C 1
ATOM 2289 O O . ALA A 1 293 ? -17.016 -9.227 14.562 1 97 293 ALA A O 1
ATOM 2290 N N . ASP A 1 294 ? -18.266 -10.07 12.859 1 96.62 294 ASP A N 1
ATOM 2291 C CA . ASP A 1 294 ? -17.562 -11.352 12.789 1 96.62 294 ASP A CA 1
ATOM 2292 C C . ASP A 1 294 ? -16.453 -11.305 11.758 1 96.62 294 ASP A C 1
ATOM 2294 O O . ASP A 1 294 ? -16.703 -11.461 10.555 1 96.62 294 ASP A O 1
ATOM 2298 N N . TRP A 1 295 ? -15.266 -11.203 12.188 1 95.94 295 TRP A N 1
ATOM 2299 C CA . TRP A 1 295 ? -14.125 -11.008 11.297 1 95.94 295 TRP A CA 1
ATOM 2300 C C . TRP A 1 295 ? -13.57 -12.344 10.812 1 95.94 295 TRP A C 1
ATOM 2302 O O . TRP A 1 295 ? -12.672 -12.383 9.977 1 95.94 295 TRP A O 1
ATOM 2312 N N . GLY A 1 296 ? -14.07 -13.453 11.281 1 94.19 296 GLY A N 1
ATOM 2313 C CA . GLY A 1 296 ? -13.688 -14.773 10.805 1 94.19 296 GLY A CA 1
ATOM 2314 C C . GLY A 1 296 ? -12.258 -15.141 11.148 1 94.19 296 GLY A C 1
ATOM 2315 O O . GLY A 1 296 ? -11.57 -15.797 10.367 1 94.19 296 GLY A O 1
ATOM 2316 N N . LEU A 1 297 ? -11.859 -14.75 12.289 1 93.88 297 LEU A N 1
ATOM 2317 C CA . LEU A 1 297 ? -10.477 -14.969 12.688 1 93.88 297 LEU A CA 1
ATOM 2318 C C . LEU A 1 297 ? -10.352 -16.25 13.516 1 93.88 297 LEU A C 1
ATOM 2320 O O . LEU A 1 297 ? -11.312 -16.672 14.156 1 93.88 297 LEU A O 1
ATOM 2324 N N . MET B 1 1 ? 37.406 19.938 8.055 1 28.91 1 MET B N 1
ATOM 2325 C CA . MET B 1 1 ? 36.406 19.812 9.102 1 28.91 1 MET B CA 1
ATOM 2326 C C . MET B 1 1 ? 35.562 18.562 8.898 1 28.91 1 MET B C 1
ATOM 2328 O O . MET B 1 1 ? 35.094 18.281 7.785 1 28.91 1 MET B O 1
ATOM 2332 N N . GLN B 1 2 ? 35.781 17.484 9.602 1 42 2 GLN B N 1
ATOM 2333 C CA . GLN B 1 2 ? 35.156 16.172 9.445 1 42 2 GLN B CA 1
ATOM 2334 C C . GLN B 1 2 ? 33.625 16.266 9.531 1 42 2 GLN B C 1
ATOM 2336 O O . GLN B 1 2 ? 33.094 17.047 10.305 1 42 2 GLN B O 1
ATOM 2341 N N . ASN B 1 3 ? 32.938 15.977 8.547 1 50.47 3 ASN B N 1
ATOM 2342 C CA . ASN B 1 3 ? 31.484 16 8.469 1 50.47 3 ASN B CA 1
ATOM 2343 C C . ASN B 1 3 ? 30.844 15.328 9.672 1 50.47 3 ASN B C 1
ATOM 2345 O O . ASN B 1 3 ? 31.094 14.156 9.938 1 50.47 3 ASN B O 1
ATOM 2349 N N . PRO B 1 4 ? 30.359 16.172 10.523 1 59.31 4 PRO B N 1
ATOM 2350 C CA . PRO B 1 4 ? 29.844 15.695 11.812 1 59.31 4 PRO B CA 1
ATOM 2351 C C . PRO B 1 4 ? 28.75 14.633 11.664 1 59.31 4 PRO B C 1
ATOM 2353 O O . PRO B 1 4 ? 28.453 13.922 12.625 1 59.31 4 PRO B O 1
ATOM 2356 N N . ILE B 1 5 ? 28.266 14.422 10.469 1 62.03 5 ILE B N 1
ATOM 2357 C CA . ILE B 1 5 ? 27.172 13.484 10.266 1 62.03 5 ILE B CA 1
ATOM 2358 C C . ILE B 1 5 ? 27.719 12.109 9.898 1 62.03 5 ILE B C 1
ATOM 2360 O O . ILE B 1 5 ? 28.484 11.977 8.938 1 62.03 5 ILE B O 1
ATOM 2364 N N . THR B 1 6 ? 27.531 11.133 10.758 1 67.44 6 THR B N 1
ATOM 2365 C CA . THR B 1 6 ? 27.922 9.75 10.484 1 67.44 6 THR B CA 1
ATOM 2366 C C . THR B 1 6 ? 26.703 8.898 10.188 1 67.44 6 THR B C 1
ATOM 2368 O O . THR B 1 6 ? 25.594 9.219 10.609 1 67.44 6 THR B O 1
ATOM 2371 N N . ILE B 1 7 ? 26.922 7.848 9.406 1 70.62 7 ILE B N 1
ATOM 2372 C CA . ILE B 1 7 ? 25.859 6.895 9.109 1 70.62 7 ILE B CA 1
ATOM 2373 C C . ILE B 1 7 ? 25.281 6.336 10.406 1 70.62 7 ILE B C 1
ATOM 2375 O O . ILE B 1 7 ? 24.062 6.18 10.531 1 70.62 7 ILE B O 1
ATOM 2379 N N . ASP B 1 8 ? 26.219 6.121 11.32 1 71.88 8 ASP B N 1
ATOM 2380 C CA . ASP B 1 8 ? 25.812 5.594 12.617 1 71.88 8 ASP B CA 1
ATOM 2381 C C . ASP B 1 8 ? 24.875 6.566 13.328 1 71.88 8 ASP B C 1
ATOM 2383 O O . ASP B 1 8 ? 23.875 6.156 13.914 1 71.88 8 ASP B O 1
ATOM 2387 N N . ALA B 1 9 ? 25.25 7.816 13.258 1 77.25 9 ALA B N 1
ATOM 2388 C CA . ALA B 1 9 ? 24.422 8.836 13.898 1 77.25 9 ALA B CA 1
ATOM 2389 C C . ALA B 1 9 ? 23.062 8.938 13.219 1 77.25 9 ALA B C 1
ATOM 2391 O O . ALA B 1 9 ? 22.031 9.086 13.891 1 77.25 9 ALA B O 1
ATOM 2392 N N . LEU B 1 10 ? 23.078 8.789 11.938 1 76.88 10 LEU B N 1
ATOM 2393 C CA . LEU B 1 10 ? 21.828 8.859 11.188 1 76.88 10 LEU B CA 1
ATOM 2394 C C . LEU B 1 10 ? 20.953 7.645 11.477 1 76.88 10 LEU B C 1
ATOM 2396 O O . LEU B 1 10 ? 19.734 7.77 11.609 1 76.88 10 LEU B O 1
ATOM 2400 N N . ARG B 1 11 ? 21.547 6.52 11.586 1 76.06 11 ARG B N 1
ATOM 2401 C CA . ARG B 1 11 ? 20.828 5.309 11.961 1 76.06 11 ARG B CA 1
ATOM 2402 C C . ARG B 1 11 ? 20.25 5.43 13.367 1 76.06 11 ARG B C 1
ATOM 2404 O O . ARG B 1 11 ? 19.109 5.02 13.609 1 76.06 11 ARG B O 1
ATOM 2411 N N . ALA B 1 12 ? 21.109 6.012 14.266 1 78.62 12 ALA B N 1
ATOM 2412 C CA . ALA B 1 12 ? 20.656 6.223 15.641 1 78.62 12 ALA B CA 1
ATOM 2413 C C . ALA B 1 12 ? 19.469 7.176 15.688 1 78.62 12 ALA B C 1
ATOM 2415 O O . ALA B 1 12 ? 18.469 6.898 16.359 1 78.62 12 ALA B O 1
ATOM 2416 N N . LEU B 1 13 ? 19.688 8.25 14.977 1 80.94 13 LEU B N 1
ATOM 2417 C CA . LEU B 1 13 ? 18.625 9.25 14.906 1 80.94 13 LEU B CA 1
ATOM 2418 C C . LEU B 1 13 ? 17.328 8.633 14.359 1 80.94 13 LEU B C 1
ATOM 2420 O O . LEU B 1 13 ? 16.25 8.844 14.922 1 80.94 13 LEU B O 1
ATOM 2424 N N . ASP B 1 14 ? 17.484 7.906 13.367 1 77.31 14 ASP B N 1
ATOM 2425 C CA . ASP B 1 14 ? 16.344 7.25 12.742 1 77.31 14 ASP B CA 1
ATOM 2426 C C . ASP B 1 14 ? 15.703 6.246 13.695 1 77.31 14 ASP B C 1
ATOM 2428 O O . ASP B 1 14 ? 14.477 6.184 13.805 1 77.31 14 ASP B O 1
ATOM 2432 N N . ALA B 1 15 ? 16.531 5.477 14.422 1 74.5 15 ALA B N 1
ATOM 2433 C CA . ALA B 1 15 ? 16.062 4.473 15.375 1 74.5 15 ALA B CA 1
ATOM 2434 C C . ALA B 1 15 ? 15.305 5.129 16.531 1 74.5 15 ALA B C 1
ATOM 2436 O O . ALA B 1 15 ? 14.258 4.629 16.953 1 74.5 15 ALA B O 1
ATOM 2437 N N . ILE B 1 16 ? 15.805 6.23 16.953 1 77.06 16 ILE B N 1
ATOM 2438 C CA . ILE B 1 16 ? 15.172 6.922 18.078 1 77.06 16 ILE B CA 1
ATOM 2439 C C . ILE B 1 16 ? 13.805 7.449 17.656 1 77.06 16 ILE B C 1
ATOM 2441 O O . ILE B 1 16 ? 12.828 7.328 18.391 1 77.06 16 ILE B O 1
ATOM 2445 N N . GLU B 1 17 ? 13.859 7.984 16.516 1 73.88 17 GLU B N 1
ATOM 2446 C CA . GLU B 1 17 ? 12.586 8.516 16.047 1 73.88 17 GLU B CA 1
ATOM 2447 C C . GLU B 1 17 ? 11.57 7.398 15.836 1 73.88 17 GLU B C 1
ATOM 2449 O O . GLU B 1 17 ? 10.398 7.555 16.188 1 73.88 17 GLU B O 1
ATOM 2454 N N . ARG B 1 18 ? 12.086 6.344 15.367 1 66.94 18 ARG B N 1
ATOM 2455 C CA . ARG B 1 18 ? 11.227 5.203 15.07 1 66.94 18 ARG B CA 1
ATOM 2456 C C . ARG B 1 18 ? 10.758 4.523 16.344 1 66.94 18 ARG B C 1
ATOM 2458 O O . ARG B 1 18 ? 9.602 4.094 16.438 1 66.94 18 ARG B O 1
ATOM 2465 N N . LYS B 1 19 ? 11.641 4.418 17.359 1 64.88 19 LYS B N 1
ATOM 2466 C CA . LYS B 1 19 ? 11.375 3.652 18.578 1 64.88 19 LYS B CA 1
ATOM 2467 C C . LYS B 1 19 ? 10.773 4.539 19.672 1 64.88 19 LYS B C 1
ATOM 2469 O O . LYS B 1 19 ? 10.234 4.035 20.656 1 64.88 19 LYS B O 1
ATOM 2474 N N . GLY B 1 20 ? 10.781 5.852 19.422 1 69.31 20 GLY B N 1
ATOM 2475 C CA . GLY B 1 20 ? 10.133 6.832 20.281 1 69.31 20 GLY B CA 1
ATOM 2476 C C . GLY B 1 20 ? 10.922 7.125 21.531 1 69.31 20 GLY B C 1
ATOM 2477 O O . GLY B 1 20 ? 10.531 7.984 22.328 1 69.31 20 GLY B O 1
ATOM 2478 N N . SER B 1 21 ? 11.891 6.285 21.812 1 76.44 21 SER B N 1
ATOM 2479 C CA . SER B 1 21 ? 12.719 6.531 22.984 1 76.44 21 SER B CA 1
ATOM 2480 C C . SER B 1 21 ? 14.164 6.117 22.734 1 76.44 21 SER B C 1
ATOM 2482 O O . SER B 1 21 ? 14.438 5.285 21.859 1 76.44 21 SER B O 1
ATOM 2484 N N . PHE B 1 22 ? 15.031 6.766 23.547 1 80.06 22 PHE B N 1
ATOM 2485 C CA . PHE B 1 22 ? 16.453 6.457 23.453 1 80.06 22 PHE B CA 1
ATOM 2486 C C . PHE B 1 22 ? 16.719 5.016 23.875 1 80.06 22 PHE B C 1
ATOM 2488 O O . PHE B 1 22 ? 17.5 4.312 23.219 1 80.06 22 PHE B O 1
ATOM 2495 N N . ALA B 1 23 ? 15.992 4.648 24.906 1 77.12 23 ALA B N 1
ATOM 2496 C CA . ALA B 1 23 ? 16.219 3.297 25.406 1 77.12 23 ALA B CA 1
ATOM 2497 C C . ALA B 1 23 ? 15.75 2.248 24.406 1 77.12 23 ALA B C 1
ATOM 2499 O O . ALA B 1 23 ? 16.484 1.294 24.109 1 77.12 23 ALA B O 1
ATOM 2500 N N . ALA B 1 24 ? 14.672 2.393 23.859 1 77.62 24 ALA B N 1
ATOM 2501 C CA . ALA B 1 24 ? 14.125 1.446 22.891 1 77.62 24 ALA B CA 1
ATOM 2502 C C . ALA B 1 24 ? 14.953 1.42 21.625 1 77.62 24 ALA B C 1
ATOM 2504 O O . ALA B 1 24 ? 15.172 0.356 21.031 1 77.62 24 ALA B O 1
ATOM 2505 N N . ALA B 1 25 ? 15.359 2.529 21.188 1 79.25 25 ALA B N 1
ATOM 2506 C CA . ALA B 1 25 ? 16.219 2.637 20.016 1 79.25 25 ALA B CA 1
ATOM 2507 C C . ALA B 1 25 ? 17.547 1.907 20.234 1 79.25 25 ALA B C 1
ATOM 2509 O O . ALA B 1 25 ? 18.016 1.19 19.359 1 79.25 25 ALA B O 1
ATOM 2510 N N . ALA B 1 26 ? 18.078 2.084 21.375 1 78.44 26 ALA B N 1
ATOM 2511 C CA . ALA B 1 26 ? 19.344 1.422 21.703 1 78.44 26 ALA B CA 1
ATOM 2512 C C . ALA B 1 26 ? 19.188 -0.096 21.641 1 78.44 26 ALA B C 1
ATOM 2514 O O . ALA B 1 26 ? 20.031 -0.779 21.047 1 78.44 26 ALA B O 1
ATOM 2515 N N . ALA B 1 27 ? 18.125 -0.537 22.156 1 73.06 27 ALA B N 1
ATOM 2516 C CA . ALA B 1 27 ? 17.859 -1.974 22.125 1 73.06 27 ALA B CA 1
ATOM 2517 C C . ALA B 1 27 ? 17.734 -2.48 20.688 1 73.06 27 ALA B C 1
ATOM 2519 O O . ALA B 1 27 ? 18.297 -3.518 20.344 1 73.06 27 ALA B O 1
ATOM 2520 N N . SER B 1 28 ? 17.156 -1.701 19.922 1 69.44 28 SER B N 1
ATOM 2521 C CA . SER B 1 28 ? 16.906 -2.102 18.531 1 69.44 28 SER B CA 1
ATOM 2522 C C . SER B 1 28 ? 18.203 -2.104 17.719 1 69.44 28 SER B C 1
ATOM 2524 O O . SER B 1 28 ? 18.297 -2.803 16.719 1 69.44 28 SER B O 1
ATOM 2526 N N . LEU B 1 29 ? 19.078 -1.385 18.109 1 68.38 29 LEU B N 1
ATOM 2527 C CA . LEU B 1 29 ? 20.359 -1.263 17.422 1 68.38 29 LEU B CA 1
ATOM 2528 C C . LEU B 1 29 ? 21.438 -2.092 18.109 1 68.38 29 LEU B C 1
ATOM 2530 O O . LEU B 1 29 ? 22.609 -2.021 17.75 1 68.38 29 LEU B O 1
ATOM 2534 N N . TYR B 1 30 ? 20.938 -2.842 19.172 1 70.06 30 TYR B N 1
ATOM 2535 C CA . TYR B 1 30 ? 21.844 -3.678 19.953 1 70.06 30 TYR B CA 1
ATOM 2536 C C . TYR B 1 30 ? 22.969 -2.844 20.562 1 70.06 30 TYR B C 1
ATOM 2538 O O . TYR B 1 30 ? 24.141 -3.217 20.484 1 70.06 30 TYR B O 1
ATOM 2546 N N . ARG B 1 31 ? 22.547 -1.717 21.109 1 74.62 31 ARG B N 1
ATOM 2547 C CA . ARG B 1 31 ? 23.453 -0.796 21.781 1 74.62 31 ARG B CA 1
ATOM 2548 C C . ARG B 1 31 ? 22.953 -0.462 23.188 1 74.62 31 ARG B C 1
ATOM 2550 O O . ARG B 1 31 ? 21.797 -0.736 23.531 1 74.62 31 ARG B O 1
ATOM 2557 N N . VAL B 1 32 ? 23.859 -0.075 24.078 1 74.62 32 VAL B N 1
ATOM 2558 C CA . VAL B 1 32 ? 23.453 0.442 25.375 1 74.62 32 VAL B CA 1
ATOM 2559 C C . VAL B 1 32 ? 22.922 1.865 25.219 1 74.62 32 VAL B C 1
ATOM 2561 O O . VAL B 1 32 ? 23.422 2.641 24.406 1 74.62 32 VAL B O 1
ATOM 2564 N N . PRO B 1 33 ? 21.844 2.162 25.969 1 81.44 33 PRO B N 1
ATOM 2565 C CA . PRO B 1 33 ? 21.234 3.486 25.859 1 81.44 33 PRO B CA 1
ATOM 2566 C C . PRO B 1 33 ? 22.25 4.621 25.969 1 81.44 33 PRO B C 1
ATOM 2568 O O . PRO B 1 33 ? 22.125 5.633 25.281 1 81.44 33 PRO B O 1
ATOM 2571 N N . SER B 1 34 ? 23.172 4.488 26.828 1 82 34 SER B N 1
ATOM 2572 C CA . SER B 1 34 ? 24.188 5.52 27.016 1 82 34 SER B CA 1
ATOM 2573 C C . SER B 1 34 ? 24.969 5.77 25.734 1 82 34 SER B C 1
ATOM 2575 O O . SER B 1 34 ? 25.312 6.914 25.406 1 82 34 SER B O 1
ATOM 2577 N N . ALA B 1 35 ? 25.25 4.73 25 1 80.31 35 ALA B N 1
ATOM 2578 C CA . ALA B 1 35 ? 25.969 4.844 23.734 1 80.31 35 ALA B CA 1
ATOM 2579 C C . ALA B 1 35 ? 25.156 5.605 22.703 1 80.31 35 ALA B C 1
ATOM 2581 O O . ALA B 1 35 ? 25.688 6.414 21.938 1 80.31 35 ALA B O 1
ATOM 2582 N N . LEU B 1 36 ? 23.906 5.309 22.688 1 84.44 36 LEU B N 1
ATOM 2583 C CA . LEU B 1 36 ? 23.031 6 21.75 1 84.44 36 LEU B CA 1
ATOM 2584 C C . LEU B 1 36 ? 22.922 7.477 22.109 1 84.44 36 LEU B C 1
ATOM 2586 O O . LEU B 1 36 ? 22.906 8.336 21.219 1 84.44 36 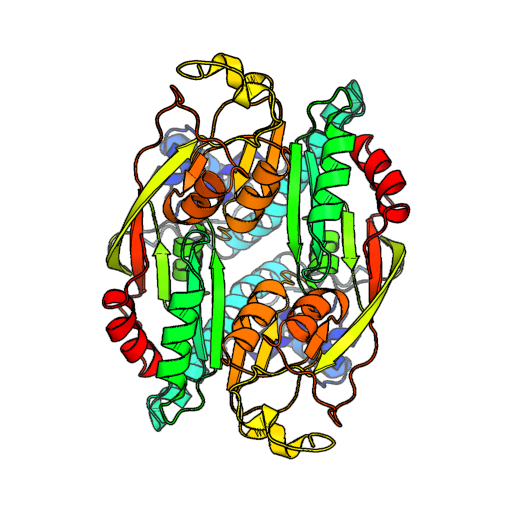LEU B O 1
ATOM 2590 N N . THR B 1 37 ? 22.781 7.758 23.438 1 84.31 37 THR B N 1
ATOM 2591 C CA . THR B 1 37 ? 22.719 9.133 23.922 1 84.31 37 THR B CA 1
ATOM 2592 C C . THR B 1 37 ? 23.984 9.891 23.547 1 84.31 37 THR B C 1
ATOM 2594 O O . THR B 1 37 ? 23.922 11.039 23.094 1 84.31 37 THR B O 1
ATOM 2597 N N . TYR B 1 38 ? 25.078 9.242 23.703 1 81.06 38 TYR B N 1
ATOM 2598 C CA . TYR B 1 38 ? 26.359 9.836 23.344 1 81.06 38 TYR B CA 1
ATOM 2599 C C . TYR B 1 38 ? 26.438 10.133 21.844 1 81.06 38 TYR B C 1
ATOM 2601 O O . TYR B 1 38 ? 26.891 11.203 21.453 1 81.06 38 TYR B O 1
ATOM 2609 N N . THR B 1 39 ? 26.062 9.164 21.062 1 83.56 39 THR B N 1
ATOM 2610 C CA . THR B 1 39 ? 26.078 9.305 19.609 1 83.56 39 THR B CA 1
ATOM 2611 C C . THR B 1 39 ? 25.25 10.508 19.172 1 83.56 39 THR B C 1
ATOM 2613 O O . THR B 1 39 ? 25.703 11.297 18.328 1 83.56 39 THR B O 1
ATOM 2616 N N . ILE B 1 40 ? 24.078 10.664 19.781 1 86.25 40 ILE B N 1
ATOM 2617 C CA . ILE B 1 40 ? 23.188 11.766 19.422 1 86.25 40 ILE B CA 1
ATOM 2618 C C . ILE B 1 40 ? 23.766 13.086 19.938 1 86.25 40 ILE B C 1
ATOM 2620 O O . ILE B 1 40 ? 23.766 14.094 19.219 1 86.25 40 ILE B O 1
ATOM 2624 N N . LYS B 1 41 ? 24.219 13.102 21.141 1 84.75 41 LYS B N 1
ATOM 2625 C CA . LYS B 1 41 ? 24.828 14.297 21.719 1 84.75 41 LYS B CA 1
ATOM 2626 C C . LYS B 1 41 ? 26.016 14.75 20.875 1 84.75 41 LYS B C 1
ATOM 2628 O O . LYS B 1 41 ? 26.188 15.945 20.625 1 84.75 41 LYS B O 1
ATOM 2633 N N . LYS B 1 42 ? 26.844 13.805 20.562 1 81.81 42 LYS B N 1
ATOM 2634 C CA . LYS B 1 42 ? 27.984 14.117 19.719 1 81.81 42 LYS B CA 1
ATOM 2635 C C . LYS B 1 42 ? 27.547 14.727 18.391 1 81.81 42 LYS B C 1
ATOM 2637 O O . LYS B 1 42 ? 28.125 15.703 17.922 1 81.81 42 LYS B O 1
ATOM 2642 N N . LEU B 1 43 ? 26.562 14.117 17.75 1 81.31 43 LEU B N 1
ATOM 2643 C CA . LEU B 1 43 ? 26 14.641 16.5 1 81.31 43 LEU B CA 1
ATOM 2644 C C . LEU B 1 43 ? 25.5 16.062 16.688 1 81.31 43 LEU B C 1
ATOM 2646 O O . LEU B 1 43 ? 25.766 16.938 15.859 1 81.31 43 LEU B O 1
ATOM 2650 N N . GLU B 1 44 ? 24.781 16.312 17.781 1 84.75 44 GLU B N 1
ATOM 2651 C CA . GLU B 1 44 ? 24.266 17.641 18.109 1 84.75 44 GLU B CA 1
ATOM 2652 C C . GLU B 1 44 ? 25.391 18.641 18.312 1 84.75 44 GLU B C 1
ATOM 2654 O O . GLU B 1 44 ? 25.344 19.75 17.812 1 84.75 44 GLU B O 1
ATOM 2659 N N . ASP B 1 45 ? 26.375 18.219 19.078 1 79.75 45 ASP B N 1
ATOM 2660 C CA . ASP B 1 45 ? 27.531 19.062 19.344 1 79.75 45 ASP B CA 1
ATOM 2661 C C . ASP B 1 45 ? 28.266 19.406 18.047 1 79.75 45 ASP B C 1
ATOM 2663 O O . ASP B 1 45 ? 28.625 20.562 17.828 1 79.75 45 ASP B O 1
ATOM 2667 N N . ASP B 1 46 ? 28.484 18.406 17.297 1 73.94 46 ASP B N 1
ATOM 2668 C CA . ASP B 1 46 ? 29.203 18.594 16.047 1 73.94 46 ASP B CA 1
ATOM 2669 C C . ASP B 1 46 ? 28.422 19.516 15.094 1 73.94 46 ASP B C 1
ATOM 2671 O O . ASP B 1 46 ? 29.016 20.297 14.352 1 73.94 46 ASP B O 1
ATOM 2675 N N . MET B 1 47 ? 27.109 19.391 15.148 1 74.81 47 MET B N 1
ATOM 2676 C CA . MET B 1 47 ? 26.25 20.172 14.266 1 74.81 47 MET B CA 1
ATOM 2677 C C . MET B 1 47 ? 25.969 21.547 14.875 1 74.81 47 MET B C 1
ATOM 2679 O O . MET B 1 47 ? 25.531 22.469 14.172 1 74.81 47 MET B O 1
ATOM 2683 N N . GLY B 1 48 ? 26.219 21.625 16.172 1 75.56 48 GLY B N 1
ATOM 2684 C CA . GLY B 1 48 ? 25.984 22.875 16.891 1 75.56 48 GLY B CA 1
ATOM 2685 C C . GLY B 1 48 ? 24.516 23.156 17.141 1 75.56 48 GLY B C 1
ATOM 2686 O O . GLY B 1 48 ? 24.125 24.312 17.328 1 75.56 48 GLY B O 1
ATOM 2687 N N . THR B 1 49 ? 23.734 22.109 16.953 1 78.81 49 THR B N 1
ATOM 2688 C CA . THR B 1 49 ? 22.312 22.281 17.172 1 78.81 49 THR B CA 1
ATOM 2689 C C . THR B 1 49 ? 21.703 21.062 17.844 1 78.81 49 THR B C 1
ATOM 2691 O O . THR B 1 49 ? 22.156 19.938 17.609 1 78.81 49 THR B O 1
ATOM 2694 N N . ALA B 1 50 ? 20.688 21.328 18.703 1 83.94 50 ALA B N 1
ATOM 2695 C CA . ALA B 1 50 ? 19.969 20.219 19.328 1 83.94 50 ALA B CA 1
ATOM 2696 C C . ALA B 1 50 ? 19.016 19.547 18.359 1 83.94 50 ALA B C 1
ATOM 2698 O O . ALA B 1 50 ? 18.328 20.234 17.594 1 83.94 50 ALA B O 1
ATOM 2699 N N . LEU B 1 51 ? 19.156 18.188 18.359 1 84.56 51 LEU B N 1
ATOM 2700 C CA . LEU B 1 51 ? 18.281 17.422 17.469 1 84.56 51 LEU B CA 1
ATOM 2701 C C . LEU B 1 51 ? 17.047 16.938 18.219 1 84.56 51 LEU B C 1
ATOM 2703 O O . LEU B 1 51 ? 16.016 16.656 17.609 1 84.56 51 LEU B O 1
ATOM 2707 N N . PHE B 1 52 ? 17.125 16.797 19.562 1 85.56 52 PHE B N 1
ATOM 2708 C CA . PHE B 1 52 ? 16 16.375 20.391 1 85.56 52 PHE B CA 1
ATOM 2709 C C . PHE B 1 52 ? 15.68 17.453 21.438 1 85.56 52 PHE B C 1
ATOM 2711 O O . PHE B 1 52 ? 16.578 18.094 21.969 1 85.56 52 PHE B O 1
ATOM 2718 N N . ASP B 1 53 ? 14.359 17.641 21.562 1 78 53 ASP B N 1
ATOM 2719 C CA . ASP B 1 53 ? 13.898 18.547 22.609 1 78 53 ASP B CA 1
ATOM 2720 C C . ASP B 1 53 ? 14.047 17.891 23.984 1 78 53 ASP B C 1
ATOM 2722 O O . ASP B 1 53 ? 13.281 16.984 24.328 1 78 53 ASP B O 1
ATOM 2726 N N . ARG B 1 54 ? 15.023 18.297 24.75 1 69.06 54 ARG B N 1
ATOM 2727 C CA . ARG B 1 54 ? 15.375 17.672 26.016 1 69.06 54 ARG B CA 1
ATOM 2728 C C . ARG B 1 54 ? 14.469 18.156 27.141 1 69.06 54 ARG B C 1
ATOM 2730 O O . ARG B 1 54 ? 14.594 17.719 28.281 1 69.06 54 ARG B O 1
ATOM 2737 N N . THR B 1 55 ? 13.625 19.109 26.875 1 64.12 55 THR B N 1
ATOM 2738 C CA . THR B 1 55 ? 12.742 19.625 27.906 1 64.12 55 THR B CA 1
ATOM 2739 C C . THR B 1 55 ? 11.516 18.734 28.062 1 64.12 55 THR B C 1
ATOM 2741 O O . THR B 1 55 ? 10.719 18.938 28.984 1 64.12 55 THR B O 1
ATOM 2744 N N . LYS B 1 56 ? 11.375 17.812 27.219 1 60.31 56 LYS B N 1
ATOM 2745 C CA . LYS B 1 56 ? 10.156 17 27.234 1 60.31 56 LYS B CA 1
ATOM 2746 C C . LYS B 1 56 ? 10.461 15.562 27.641 1 60.31 56 LYS B C 1
ATOM 2748 O O . LYS B 1 56 ? 11.609 15.109 27.531 1 60.31 56 LYS B O 1
ATOM 2753 N N . GLN B 1 57 ? 9.586 14.898 28.281 1 58.03 57 GLN B N 1
ATOM 2754 C CA . GLN B 1 57 ? 9.742 13.539 28.797 1 58.03 57 GLN B CA 1
ATOM 2755 C C . GLN B 1 57 ? 10.008 12.547 27.672 1 58.03 57 GLN B C 1
ATOM 2757 O O . GLN B 1 57 ? 10.766 11.586 27.859 1 58.03 57 GLN B O 1
ATOM 2762 N N . LYS B 1 58 ? 9.469 12.711 26.594 1 62.16 58 LYS B N 1
ATOM 2763 C CA . LYS B 1 58 ? 9.648 11.789 25.469 1 62.16 58 LYS B CA 1
ATOM 2764 C C . LYS B 1 58 ? 10.625 12.352 24.453 1 62.16 58 LYS B C 1
ATOM 2766 O O . LYS B 1 58 ? 10.828 13.57 24.375 1 62.16 58 LYS B O 1
ATOM 2771 N N . ALA B 1 59 ? 11.383 11.367 23.766 1 70.12 59 ALA B N 1
ATOM 2772 C CA . ALA B 1 59 ? 12.336 11.75 22.734 1 70.12 59 ALA B CA 1
ATOM 2773 C C . ALA B 1 59 ? 11.617 12.391 21.547 1 70.12 59 ALA B C 1
ATOM 2775 O O . ALA B 1 59 ? 11.055 11.695 20.703 1 70.12 59 ALA B O 1
ATOM 2776 N N . GLN B 1 60 ? 11.547 13.727 21.734 1 76.81 60 GLN B N 1
ATOM 2777 C CA . GLN B 1 60 ? 10.93 14.461 20.641 1 76.81 60 GLN B CA 1
ATOM 2778 C C . GLN B 1 60 ? 11.969 15.227 19.828 1 76.81 60 GLN B C 1
ATOM 2780 O O . GLN B 1 60 ? 12.836 15.891 20.406 1 76.81 60 GLN B O 1
ATOM 2785 N N . LEU B 1 61 ? 11.883 15.039 18.531 1 77.12 61 LEU B N 1
ATOM 2786 C CA . LEU B 1 61 ? 12.859 15.688 17.656 1 77.12 61 LEU B CA 1
ATOM 2787 C C . LEU B 1 61 ? 12.633 17.203 17.609 1 77.12 61 LEU B C 1
ATOM 2789 O O . LEU B 1 61 ? 11.484 17.656 17.609 1 77.12 61 LEU B O 1
ATOM 2793 N N . THR B 1 62 ? 13.734 17.984 17.672 1 74.81 62 THR B N 1
ATOM 2794 C CA . THR B 1 62 ? 13.703 19.406 17.344 1 74.81 62 THR B CA 1
ATOM 2795 C C . THR B 1 62 ? 13.461 19.609 15.852 1 74.81 62 THR B C 1
ATOM 2797 O O . THR B 1 62 ? 13.531 18.672 15.07 1 74.81 62 THR B O 1
ATOM 2800 N N . PRO B 1 63 ? 13.211 20.781 15.484 1 62 63 PRO B N 1
ATOM 2801 C CA . PRO B 1 63 ? 13.117 21.062 14.047 1 62 63 PRO B CA 1
ATOM 2802 C C . PRO B 1 63 ? 14.375 20.656 13.281 1 62 63 PRO B C 1
ATOM 2804 O O . PRO B 1 63 ? 14.281 20.078 12.195 1 62 63 PRO B O 1
ATOM 2807 N N . ALA B 1 64 ? 15.453 21.016 13.844 1 69.94 64 ALA B N 1
ATOM 2808 C CA . ALA B 1 64 ? 16.734 20.578 13.281 1 69.94 64 ALA B CA 1
ATOM 2809 C C . ALA B 1 64 ? 16.812 19.047 13.227 1 69.94 64 ALA B C 1
ATOM 2811 O O . ALA B 1 64 ? 17.297 18.484 12.242 1 69.94 64 ALA B O 1
ATOM 2812 N N . GLY B 1 65 ? 16.281 18.406 14.219 1 77.31 65 GLY B N 1
ATOM 2813 C CA . GLY B 1 65 ? 16.281 16.953 14.266 1 77.31 65 GLY B CA 1
ATOM 2814 C C . GLY B 1 65 ? 15.453 16.312 13.164 1 77.31 65 GLY B C 1
ATOM 2815 O O . GLY B 1 65 ? 15.859 15.312 12.578 1 77.31 65 GLY B O 1
ATOM 2816 N N . LYS B 1 66 ? 14.406 16.828 12.859 1 67.06 66 LYS B N 1
ATOM 2817 C CA . LYS B 1 66 ? 13.523 16.312 11.812 1 67.06 66 LYS B CA 1
ATOM 2818 C C . LYS B 1 66 ? 14.18 16.406 10.445 1 67.06 66 LYS B C 1
ATOM 2820 O O . LYS B 1 66 ? 14.102 15.484 9.641 1 67.06 66 LYS B O 1
ATOM 2825 N N . ILE B 1 67 ? 14.906 17.531 10.188 1 62.38 67 ILE B N 1
ATOM 2826 C CA . ILE B 1 67 ? 15.625 17.719 8.938 1 62.38 67 ILE B CA 1
ATOM 2827 C C . ILE B 1 67 ? 16.734 16.688 8.805 1 62.38 67 ILE B C 1
ATOM 2829 O O . ILE B 1 67 ? 16.891 16.047 7.758 1 62.38 67 ILE B O 1
ATOM 2833 N N . VAL B 1 68 ? 17.422 16.594 9.844 1 70 68 VAL B N 1
ATOM 2834 C CA . VAL B 1 68 ? 18.531 15.656 9.828 1 70 68 VAL B CA 1
ATOM 2835 C C . VAL B 1 68 ? 18 14.234 9.609 1 70 68 VAL B C 1
ATOM 2837 O O . VAL B 1 68 ? 18.609 13.445 8.883 1 70 68 VAL B O 1
ATOM 2840 N N . LEU B 1 69 ? 16.844 14.023 10.188 1 73.44 69 LEU B N 1
ATOM 2841 C CA . LEU B 1 69 ? 16.25 12.695 10.047 1 73.44 69 LEU B CA 1
ATOM 2842 C C . LEU B 1 69 ? 15.82 12.453 8.602 1 73.44 69 LEU B C 1
ATOM 2844 O O . LEU B 1 69 ? 16.141 11.414 8.023 1 73.44 69 LEU B O 1
ATOM 2848 N N . GLU B 1 70 ? 15.211 13.273 8.055 1 62.91 70 GLU B N 1
ATOM 2849 C CA . GLU B 1 70 ? 14.703 13.141 6.688 1 62.91 70 GLU B CA 1
ATOM 2850 C C . GLU B 1 70 ? 15.852 13 5.688 1 62.91 70 GLU B C 1
ATOM 2852 O O . GLU B 1 70 ? 15.852 12.078 4.867 1 62.91 70 GLU B O 1
ATOM 2857 N N . GLN B 1 71 ? 16.75 13.922 5.719 1 60.09 71 GLN B N 1
ATOM 2858 C CA . GLN B 1 71 ? 17.906 13.852 4.84 1 60.09 71 GLN B CA 1
ATOM 2859 C C . GLN B 1 71 ? 18.781 12.641 5.176 1 60.09 71 GLN B C 1
ATOM 2861 O O . GLN B 1 71 ? 19.359 12.023 4.281 1 60.09 71 GLN B O 1
ATOM 2866 N N . GLY B 1 72 ? 18.688 12.445 6.434 1 67.81 72 GLY B N 1
ATOM 2867 C CA . GLY B 1 72 ? 19.453 11.281 6.867 1 67.81 72 GLY B CA 1
ATOM 2868 C C . GLY B 1 72 ? 18.938 9.977 6.285 1 67.81 72 GLY B C 1
ATOM 2869 O O . GLY B 1 72 ? 19.719 9.109 5.898 1 67.81 72 GLY B O 1
ATOM 2870 N N . ARG B 1 73 ? 17.688 9.992 6.211 1 65.25 73 ARG B N 1
ATOM 2871 C CA . ARG B 1 73 ? 17.094 8.789 5.641 1 65.25 73 ARG B CA 1
ATOM 2872 C C . ARG B 1 73 ? 17.484 8.625 4.176 1 65.25 73 ARG B C 1
ATOM 2874 O O . ARG B 1 73 ? 17.75 7.512 3.717 1 65.25 73 ARG B O 1
ATOM 2881 N N . GLN B 1 74 ? 17.594 9.625 3.48 1 59.75 74 GLN B N 1
ATOM 2882 C CA . GLN B 1 74 ? 18.078 9.578 2.107 1 59.75 74 GLN B CA 1
ATOM 2883 C C . GLN B 1 74 ? 19.547 9.133 2.061 1 59.75 74 GLN B C 1
ATOM 2885 O O . GLN B 1 74 ? 19.938 8.359 1.179 1 59.75 74 GLN B O 1
ATOM 2890 N N . ILE B 1 75 ? 20.188 9.711 2.953 1 60.66 75 ILE B N 1
ATOM 2891 C CA . ILE B 1 75 ? 21.594 9.32 3.049 1 60.66 75 ILE B CA 1
ATOM 2892 C C . ILE B 1 75 ? 21.703 7.832 3.377 1 60.66 75 ILE B C 1
ATOM 2894 O O . ILE B 1 75 ? 22.5 7.109 2.781 1 60.66 75 ILE B O 1
ATOM 2898 N N . LEU B 1 76 ? 20.797 7.48 4.281 1 65.81 76 LEU B N 1
ATOM 2899 C CA . LEU B 1 76 ? 20.828 6.066 4.641 1 65.81 76 LEU B CA 1
ATOM 2900 C C . LEU B 1 76 ? 20.453 5.195 3.447 1 65.81 76 LEU B C 1
ATOM 2902 O O . LEU B 1 76 ? 21.078 4.156 3.215 1 65.81 76 LEU B O 1
ATOM 2906 N N . LEU B 1 77 ? 19.547 5.633 2.721 1 61.44 77 LEU B N 1
ATOM 2907 C CA . LEU B 1 77 ? 19.172 4.918 1.506 1 61.44 77 LEU B CA 1
ATOM 2908 C C . LEU B 1 77 ? 20.328 4.91 0.504 1 61.44 77 LEU B C 1
ATOM 2910 O O . LEU B 1 77 ? 20.609 3.877 -0.108 1 61.44 77 LEU B O 1
ATOM 2914 N N . ALA B 1 78 ? 20.938 6.062 0.39 1 57.59 78 ALA B N 1
ATOM 2915 C CA . ALA B 1 78 ? 22.094 6.164 -0.503 1 57.59 78 ALA B CA 1
ATOM 2916 C C . ALA B 1 78 ? 23.219 5.262 -0.034 1 57.59 78 ALA B C 1
ATOM 2918 O O . ALA B 1 78 ? 23.906 4.641 -0.851 1 57.59 78 ALA B O 1
ATOM 2919 N N . THR B 1 79 ? 23.438 5.281 1.232 1 56.53 79 THR B N 1
ATOM 2920 C CA . THR B 1 79 ? 24.469 4.414 1.792 1 56.53 79 THR B CA 1
ATOM 2921 C C . THR B 1 79 ? 24.172 2.951 1.489 1 56.53 79 THR B C 1
ATOM 2923 O O . THR B 1 79 ? 25.062 2.193 1.106 1 56.53 79 THR B O 1
ATOM 2926 N N . ASN B 1 80 ? 22.906 2.648 1.683 1 58.84 80 ASN B N 1
ATOM 2927 C CA . ASN B 1 80 ? 22.531 1.28 1.347 1 58.84 80 ASN B CA 1
ATOM 2928 C C . ASN 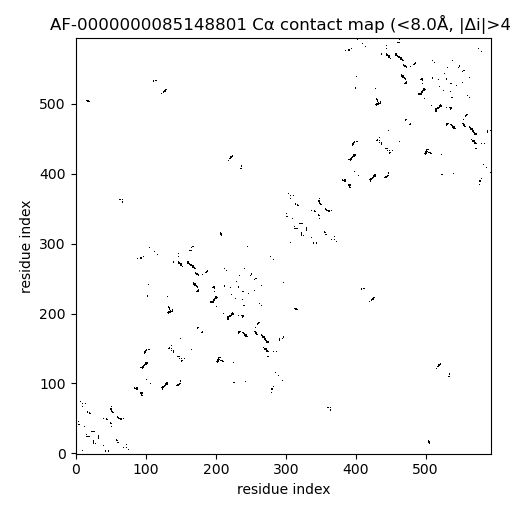B 1 80 ? 22.797 0.97 -0.123 1 58.84 80 ASN B C 1
ATOM 2930 O O . ASN B 1 80 ? 23.266 -0.119 -0.457 1 58.84 80 ASN B O 1
ATOM 2934 N N . ARG B 1 81 ? 22.516 1.896 -0.811 1 59.03 81 ARG B N 1
ATOM 2935 C CA . ARG B 1 81 ? 22.781 1.741 -2.238 1 59.03 81 ARG B CA 1
ATOM 2936 C C . ARG B 1 81 ? 24.266 1.606 -2.512 1 59.03 81 ARG B C 1
ATOM 2938 O O . ARG B 1 81 ? 24.672 0.849 -3.395 1 59.03 81 ARG B O 1
ATOM 2945 N N . LEU B 1 82 ? 24.984 2.379 -1.771 1 54.38 82 LEU B N 1
ATOM 2946 C CA . LEU B 1 82 ? 26.438 2.277 -1.893 1 54.38 82 LEU B CA 1
ATOM 2947 C C . LEU B 1 82 ? 26.906 0.874 -1.535 1 54.38 82 LEU B C 1
ATOM 2949 O O . LEU 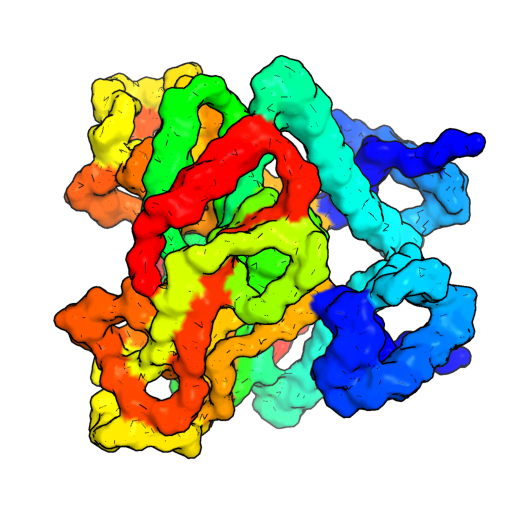B 1 82 ? 27.75 0.299 -2.24 1 54.38 82 LEU B O 1
ATOM 2953 N N . VAL B 1 83 ? 26.438 0.475 -0.417 1 55.62 83 VAL B N 1
ATOM 2954 C CA . VAL B 1 83 ? 26.797 -0.881 -0.023 1 55.62 83 VAL B CA 1
ATOM 2955 C C . VAL B 1 83 ? 26.453 -1.857 -1.145 1 55.62 83 VAL B C 1
ATOM 2957 O O . VAL B 1 83 ? 27.266 -2.719 -1.497 1 55.62 83 VAL B O 1
ATOM 2960 N N . ASP B 1 84 ? 25.281 -1.675 -1.641 1 57.78 84 ASP B N 1
ATOM 2961 C CA . ASP B 1 84 ? 24.844 -2.51 -2.756 1 57.78 84 ASP B CA 1
ATOM 2962 C C . ASP B 1 84 ? 25.812 -2.418 -3.926 1 57.78 84 ASP B C 1
ATOM 2964 O O . ASP B 1 84 ? 26.141 -3.428 -4.555 1 57.78 84 ASP B O 1
ATOM 2968 N N . SER B 1 85 ? 26.219 -1.233 -4.062 1 57.38 85 SER B N 1
ATOM 2969 C CA . SER B 1 85 ? 27.125 -0.983 -5.176 1 57.38 85 SER B CA 1
ATOM 2970 C C . SER B 1 85 ? 28.469 -1.675 -4.961 1 57.38 85 SER B C 1
ATOM 2972 O O . SER B 1 85 ? 29.047 -2.217 -5.902 1 57.38 85 SER B O 1
ATOM 2974 N N . VAL B 1 86 ? 28.922 -1.607 -3.77 1 55.59 86 VAL B N 1
ATOM 2975 C CA . VAL B 1 86 ? 30.219 -2.229 -3.477 1 55.59 86 VAL B CA 1
ATOM 2976 C C . VAL B 1 86 ? 30.109 -3.74 -3.66 1 55.59 86 VAL B C 1
ATOM 2978 O O . VAL B 1 86 ? 31.016 -4.367 -4.227 1 55.59 86 VAL B O 1
ATOM 2981 N N . GLN B 1 87 ? 29.094 -4.293 -3.125 1 56.84 87 GLN B N 1
ATOM 2982 C CA . GLN B 1 87 ? 28.906 -5.73 -3.291 1 56.84 87 GLN B CA 1
ATOM 2983 C C . GLN B 1 87 ? 28.781 -6.105 -4.766 1 56.84 87 GLN B C 1
ATOM 2985 O O . GLN B 1 87 ? 29.281 -7.148 -5.188 1 56.84 87 GLN B O 1
ATOM 2990 N N . GLN B 1 88 ? 28.141 -5.277 -5.418 1 64.06 88 GLN B N 1
ATOM 2991 C CA . GLN B 1 88 ? 28 -5.453 -6.859 1 64.06 88 GLN B CA 1
ATOM 2992 C C . GLN B 1 88 ? 29.375 -5.496 -7.535 1 64.06 88 GLN B C 1
ATOM 2994 O O . GLN B 1 88 ? 29.547 -6.176 -8.547 1 64.06 88 GLN B O 1
ATOM 2999 N N . LEU B 1 89 ? 30.281 -4.863 -7.035 1 57.41 89 LEU B N 1
ATOM 3000 C CA . LEU B 1 89 ? 31.625 -4.797 -7.609 1 57.41 89 LEU B CA 1
ATOM 3001 C C . LEU B 1 89 ? 32.25 -6.18 -7.645 1 57.41 89 LEU B C 1
ATOM 3003 O O . LEU B 1 89 ? 32.969 -6.523 -8.602 1 57.41 89 LEU B O 1
ATOM 3007 N N . GLU B 1 90 ? 31.969 -6.98 -6.715 1 60.66 90 GLU B N 1
ATOM 3008 C CA . GLU B 1 90 ? 32.656 -8.273 -6.707 1 60.66 90 GLU B CA 1
ATOM 3009 C C . GLU B 1 90 ? 31.922 -9.281 -7.586 1 60.66 90 GLU B C 1
ATOM 3011 O O . GLU B 1 90 ? 32.531 -9.914 -8.453 1 60.66 90 GLU B O 1
ATOM 3016 N N . SER B 1 91 ? 30.641 -9.492 -7.492 1 71.38 91 SER B N 1
ATOM 3017 C CA . SER B 1 91 ? 29.891 -10.531 -8.188 1 71.38 91 SER B CA 1
ATOM 3018 C C . SER B 1 91 ? 29.109 -9.961 -9.367 1 71.38 91 SER B C 1
ATOM 3020 O O . SER B 1 91 ? 28.688 -10.703 -10.25 1 71.38 91 SER B O 1
ATOM 3022 N N . GLY B 1 92 ? 29 -8.672 -9.438 1 80.56 92 GLY B N 1
ATOM 3023 C CA . GLY B 1 92 ? 28.156 -8 -10.414 1 80.56 92 GLY B CA 1
ATOM 3024 C C . GLY B 1 92 ? 26.688 -8.008 -10.039 1 80.56 92 GLY B C 1
ATOM 3025 O O . GLY B 1 92 ? 25.891 -7.25 -10.594 1 80.56 92 GLY B O 1
ATOM 3026 N N . TRP B 1 93 ? 26.422 -8.938 -9.078 1 87.81 93 TRP B N 1
ATOM 3027 C CA . TRP B 1 93 ? 25.031 -9.031 -8.648 1 87.81 93 TRP B CA 1
ATOM 3028 C C . TRP B 1 93 ? 24.734 -8.023 -7.543 1 87.81 93 TRP B C 1
ATOM 3030 O O . TRP B 1 93 ? 25.547 -7.832 -6.633 1 87.81 93 TRP B O 1
ATOM 3040 N N . GLU B 1 94 ? 23.547 -7.375 -7.684 1 87.94 94 GLU B N 1
ATOM 3041 C CA . GLU B 1 94 ? 23.031 -6.547 -6.598 1 87.94 94 GLU B CA 1
ATOM 3042 C C . GLU B 1 94 ? 22.641 -7.402 -5.391 1 87.94 94 GLU B C 1
ATOM 3044 O O . GLU B 1 94 ? 22.422 -8.609 -5.52 1 87.94 94 GLU B O 1
ATOM 3049 N N . THR B 1 95 ? 22.594 -6.73 -4.266 1 85.19 95 THR B N 1
ATOM 3050 C CA . THR B 1 95 ? 22.094 -7.418 -3.084 1 85.19 95 THR B CA 1
ATOM 3051 C C . THR B 1 95 ? 20.562 -7.496 -3.123 1 85.19 95 THR B C 1
ATOM 3053 O O . THR B 1 95 ? 19.969 -8.438 -2.586 1 85.19 95 THR B O 1
ATOM 3056 N N . GLU B 1 96 ? 19.953 -6.473 -3.752 1 91.44 96 GLU B N 1
ATOM 3057 C CA . GLU B 1 96 ? 18.5 -6.395 -3.83 1 91.44 96 GLU B CA 1
ATOM 3058 C C . GLU B 1 96 ? 18.047 -5.684 -5.102 1 91.44 96 GLU B C 1
ATOM 3060 O O . GLU B 1 96 ? 18.719 -4.754 -5.566 1 91.44 96 GLU B O 1
ATOM 3065 N N . ILE B 1 97 ? 17 -6.191 -5.66 1 95.25 97 ILE B N 1
ATOM 3066 C CA . ILE B 1 97 ? 16.328 -5.484 -6.742 1 95.25 97 ILE B CA 1
ATOM 3067 C C . ILE B 1 97 ? 14.914 -5.117 -6.316 1 95.25 97 ILE B C 1
ATOM 3069 O O . ILE B 1 97 ? 14.195 -5.938 -5.746 1 95.25 97 ILE B O 1
ATOM 3073 N N . ARG B 1 98 ? 14.57 -3.852 -6.535 1 96.25 98 ARG B N 1
ATOM 3074 C CA . ARG B 1 98 ? 13.266 -3.33 -6.156 1 96.25 98 ARG B CA 1
ATOM 3075 C C . ARG B 1 98 ? 12.383 -3.115 -7.379 1 96.25 98 ARG B C 1
ATOM 3077 O O . ARG B 1 98 ? 12.664 -2.252 -8.211 1 96.25 98 ARG B O 1
ATOM 3084 N N . LEU B 1 99 ? 11.273 -3.91 -7.418 1 98.31 99 LEU B N 1
ATOM 3085 C CA . LEU B 1 99 ? 10.305 -3.846 -8.508 1 98.31 99 LEU B CA 1
ATOM 3086 C C . LEU B 1 99 ? 8.977 -3.275 -8.016 1 98.31 99 LEU B C 1
ATOM 3088 O O . LEU B 1 99 ? 8.422 -3.746 -7.02 1 98.31 99 LEU B O 1
ATOM 3092 N N . SER B 1 100 ? 8.508 -2.205 -8.68 1 98 100 SER B N 1
ATOM 3093 C CA . SER B 1 100 ? 7.211 -1.636 -8.336 1 98 100 SER B CA 1
ATOM 3094 C C . SER B 1 100 ? 6.215 -1.797 -9.484 1 98 100 SER B C 1
ATOM 3096 O O . SER B 1 100 ? 6.484 -1.368 -10.609 1 98 100 SER B O 1
ATOM 3098 N N . ARG B 1 101 ? 5.129 -2.441 -9.18 1 97.75 101 ARG B N 1
ATOM 3099 C CA . ARG B 1 101 ? 4.098 -2.572 -10.203 1 97.75 101 ARG B CA 1
ATOM 3100 C C . ARG B 1 101 ? 2.916 -1.652 -9.914 1 97.75 101 ARG B C 1
ATOM 3102 O O . ARG B 1 101 ? 2.57 -1.426 -8.75 1 97.75 101 ARG B O 1
ATOM 3109 N N . ASP B 1 102 ? 2.375 -1.125 -10.977 1 97.38 102 ASP B N 1
ATOM 3110 C CA . ASP B 1 102 ? 1.115 -0.403 -10.828 1 97.38 102 ASP B CA 1
ATOM 3111 C C . ASP B 1 102 ? -0.027 -1.355 -10.492 1 97.38 102 ASP B C 1
ATOM 3113 O O . ASP B 1 102 ? -0.059 -2.492 -10.969 1 97.38 102 ASP B O 1
ATOM 3117 N N . THR B 1 103 ? -0.983 -0.88 -9.82 1 97 103 THR B N 1
ATOM 3118 C CA . THR B 1 103 ? -2.107 -1.674 -9.328 1 97 103 THR B CA 1
ATOM 3119 C C . THR B 1 103 ? -2.908 -2.246 -10.5 1 97 103 THR B C 1
ATOM 3121 O O . THR B 1 103 ? -3.672 -3.199 -10.32 1 97 103 THR B O 1
ATOM 3124 N N . VAL B 1 104 ? -2.734 -1.792 -11.703 1 97.19 104 VAL B N 1
ATOM 3125 C CA . VAL B 1 104 ? -3.488 -2.297 -12.844 1 97.19 104 VAL B CA 1
ATOM 3126 C C . VAL B 1 104 ? -2.709 -3.422 -13.523 1 97.19 104 VAL B C 1
ATOM 3128 O O . VAL B 1 104 ? -3.211 -4.062 -14.453 1 97.19 104 VAL B O 1
ATOM 3131 N N . ILE B 1 105 ? -1.454 -3.666 -13.078 1 97.19 105 ILE B N 1
ATOM 3132 C CA . ILE B 1 105 ? -0.608 -4.703 -13.664 1 97.19 105 ILE B CA 1
ATOM 3133 C C . ILE B 1 105 ? -0.824 -6.02 -12.922 1 97.19 105 ILE B C 1
ATOM 3135 O O . ILE B 1 105 ? -0.66 -6.086 -11.703 1 97.19 105 ILE B O 1
ATOM 3139 N N . PRO B 1 106 ? -1.149 -7.062 -13.672 1 93.12 106 PRO B N 1
ATOM 3140 C CA . PRO B 1 106 ? -1.289 -8.367 -13.016 1 93.12 106 PRO B CA 1
ATOM 3141 C C . PRO B 1 106 ? 0.001 -8.828 -12.344 1 93.12 106 PRO B C 1
ATOM 3143 O O . PRO B 1 106 ? 1.081 -8.719 -12.93 1 93.12 106 PRO B O 1
ATOM 3146 N N . GLN B 1 107 ? -0.136 -9.359 -11.164 1 94.75 107 GLN B N 1
ATOM 3147 C CA . GLN B 1 107 ? 1.053 -9.766 -10.422 1 94.75 107 GLN B CA 1
ATOM 3148 C C . GLN B 1 107 ? 1.584 -11.102 -10.938 1 94.75 107 GLN B C 1
ATOM 3150 O O . GLN B 1 107 ? 2.783 -11.375 -10.844 1 94.75 107 GLN B O 1
ATOM 3155 N N . GLY B 1 108 ? 0.705 -11.945 -11.539 1 95.5 108 GLY B N 1
ATOM 3156 C CA . GLY B 1 108 ? 1.08 -13.289 -11.953 1 95.5 108 GLY B CA 1
ATOM 3157 C C . GLY B 1 108 ? 2.234 -13.312 -12.938 1 95.5 108 GLY B C 1
ATOM 3158 O O . GLY B 1 108 ? 3.146 -14.133 -12.812 1 95.5 108 GLY B O 1
ATOM 3159 N N . VAL B 1 109 ? 2.146 -12.398 -13.867 1 96.62 109 VAL B N 1
ATOM 3160 C CA . VAL B 1 109 ? 3.184 -12.336 -14.891 1 96.62 109 VAL B CA 1
ATOM 3161 C C . VAL B 1 109 ? 4.523 -11.977 -14.25 1 96.62 109 VAL B C 1
ATOM 3163 O O . VAL B 1 109 ? 5.551 -12.578 -14.57 1 96.62 109 VAL B O 1
ATOM 3166 N N . LEU B 1 110 ? 4.508 -11.023 -13.344 1 97.94 110 LEU B N 1
ATOM 3167 C CA . LEU B 1 110 ? 5.734 -10.633 -12.656 1 97.94 110 LEU B CA 1
ATOM 3168 C C . LEU B 1 110 ? 6.289 -11.789 -11.836 1 97.94 110 LEU B C 1
ATOM 3170 O O . LEU B 1 110 ? 7.5 -12.016 -11.82 1 97.94 110 LEU B O 1
ATOM 3174 N N . PHE B 1 111 ? 5.43 -12.555 -11.195 1 97.62 111 PHE B N 1
ATOM 3175 C CA . PHE B 1 111 ? 5.859 -13.68 -10.375 1 97.62 111 PHE B CA 1
ATOM 3176 C C . PHE B 1 111 ? 6.496 -14.766 -11.242 1 97.62 111 PHE B C 1
ATOM 3178 O O . PHE B 1 111 ? 7.473 -15.398 -10.828 1 97.62 111 PHE B O 1
ATOM 3185 N N . GLN B 1 112 ? 5.941 -14.938 -12.43 1 97.19 112 GLN B N 1
ATOM 3186 C CA . GLN B 1 112 ? 6.539 -15.891 -13.359 1 97.19 112 GLN B CA 1
ATOM 3187 C C . GLN B 1 112 ? 7.945 -15.469 -13.766 1 97.19 112 GLN B C 1
ATOM 3189 O O . GLN B 1 112 ? 8.859 -16.297 -13.828 1 97.19 112 GLN B O 1
ATOM 3194 N N . LEU B 1 113 ? 8.094 -14.211 -14.031 1 97.88 113 LEU B N 1
ATOM 3195 C CA . LEU B 1 113 ? 9.406 -13.688 -14.391 1 97.88 113 LEU B CA 1
ATOM 3196 C C . LEU B 1 113 ? 10.383 -13.82 -13.227 1 97.88 113 LEU B C 1
ATOM 3198 O O . LEU B 1 113 ? 11.555 -14.172 -13.43 1 97.88 113 LEU B O 1
ATOM 3202 N N . ILE B 1 114 ? 9.914 -13.57 -11.992 1 98.06 114 ILE B N 1
ATOM 3203 C CA . ILE B 1 114 ? 10.758 -13.703 -10.812 1 98.06 114 ILE B CA 1
ATOM 3204 C C . ILE B 1 114 ? 11.172 -15.164 -10.633 1 98.06 114 ILE B C 1
ATOM 3206 O O . ILE B 1 114 ? 12.32 -15.453 -10.281 1 98.06 114 ILE B O 1
ATOM 3210 N N . GLU B 1 115 ? 10.258 -16.062 -10.906 1 96.31 115 GLU B N 1
ATOM 3211 C CA . GLU B 1 115 ? 10.57 -17.484 -10.844 1 96.31 115 GLU B CA 1
ATOM 3212 C C . GLU B 1 115 ? 11.695 -17.844 -11.805 1 96.31 115 GLU B C 1
ATOM 3214 O O . GLU B 1 115 ? 12.625 -18.562 -11.438 1 96.31 115 GLU B O 1
ATOM 3219 N N . GLN B 1 116 ? 11.594 -17.344 -13.039 1 96.88 116 GLN B N 1
ATOM 3220 C CA . GLN B 1 116 ? 12.625 -17.578 -14.039 1 96.88 116 GLN B CA 1
ATOM 3221 C C . GLN B 1 116 ? 13.961 -16.969 -13.594 1 96.88 116 GLN B C 1
ATOM 3223 O O . GLN B 1 116 ? 15.008 -17.609 -13.727 1 96.88 116 GLN B O 1
ATOM 3228 N N . PHE B 1 117 ? 13.914 -15.773 -13.086 1 97.62 117 PHE B N 1
ATOM 3229 C CA . PHE B 1 117 ? 15.102 -15.102 -12.586 1 97.62 117 PHE B CA 1
ATOM 3230 C C . PHE B 1 117 ? 15.766 -15.914 -11.477 1 97.62 117 PHE B C 1
ATOM 3232 O O . PHE B 1 117 ? 16.984 -16.031 -11.43 1 97.62 117 PHE B O 1
ATOM 3239 N N . ASN B 1 118 ? 14.93 -16.5 -10.625 1 94.94 118 ASN B N 1
ATOM 3240 C CA . ASN B 1 118 ? 15.414 -17.219 -9.453 1 94.94 118 ASN B CA 1
ATOM 3241 C C . ASN B 1 118 ? 16.016 -18.578 -9.828 1 94.94 118 ASN B C 1
ATOM 3243 O O . ASN B 1 118 ? 16.609 -19.25 -8.992 1 94.94 118 ASN B O 1
ATOM 3247 N N . GLN B 1 119 ? 15.898 -18.984 -11.102 1 93.75 119 GLN B N 1
ATOM 3248 C CA . GLN B 1 119 ? 16.578 -20.188 -11.586 1 93.75 119 GLN B CA 1
ATOM 3249 C C . GLN B 1 119 ? 18.062 -19.922 -11.812 1 93.75 119 GLN B C 1
ATOM 3251 O O . GLN B 1 119 ? 18.844 -20.875 -11.914 1 93.75 119 GLN B O 1
ATOM 3256 N N . LEU B 1 120 ? 18.391 -18.672 -11.891 1 93 120 LEU B N 1
ATOM 3257 C CA . LEU B 1 120 ? 19.797 -18.297 -12.016 1 93 120 LEU B CA 1
ATOM 3258 C C . LEU B 1 120 ? 20.516 -18.438 -10.68 1 93 120 LEU B C 1
ATOM 3260 O O . LEU B 1 120 ? 19.875 -18.484 -9.625 1 93 120 LEU B O 1
ATOM 3264 N N . GLU B 1 121 ? 21.844 -18.531 -10.773 1 89.44 121 GLU B N 1
ATOM 3265 C CA . GLU B 1 121 ? 22.641 -18.641 -9.562 1 89.44 121 GLU B CA 1
ATOM 3266 C C . GLU B 1 121 ? 22.969 -17.266 -8.992 1 89.44 121 GLU B C 1
ATOM 3268 O O . GLU B 1 121 ? 23.938 -16.641 -9.406 1 89.44 121 GLU B O 1
ATOM 3273 N N . HIS B 1 122 ? 22.172 -16.891 -8.078 1 90.81 122 HIS B N 1
ATOM 3274 C CA . HIS B 1 122 ? 22.375 -15.617 -7.383 1 90.81 122 HIS B CA 1
ATOM 3275 C C . HIS B 1 122 ? 21.703 -15.633 -6.016 1 90.81 122 HIS B C 1
ATOM 3277 O O . HIS B 1 122 ? 20.969 -16.562 -5.691 1 90.81 122 HIS B O 1
ATOM 3283 N N . SER B 1 123 ? 21.922 -14.609 -5.254 1 86.81 123 SER B N 1
ATOM 3284 C CA . SER B 1 123 ? 21.281 -14.477 -3.945 1 86.81 123 SER B CA 1
ATOM 3285 C C . SER B 1 123 ? 20.625 -13.109 -3.795 1 86.81 123 SER B C 1
ATOM 3287 O O . SER B 1 123 ? 20.609 -12.539 -2.701 1 86.81 123 SER B O 1
ATOM 3289 N N . VAL B 1 124 ? 20.188 -12.523 -4.914 1 92.5 124 VAL B N 1
ATOM 3290 C CA . VAL B 1 124 ? 19.609 -11.188 -4.93 1 92.5 124 VAL B CA 1
ATOM 3291 C C . VAL B 1 124 ? 18.25 -11.211 -4.238 1 92.5 124 VAL B C 1
ATOM 3293 O O . VAL B 1 124 ? 17.359 -11.984 -4.621 1 92.5 124 VAL B O 1
ATOM 3296 N N . ASP B 1 125 ? 18.062 -10.406 -3.17 1 94.25 125 ASP B N 1
ATOM 3297 C CA . ASP B 1 125 ? 16.734 -10.211 -2.605 1 94.25 125 ASP B CA 1
ATOM 3298 C C . ASP B 1 125 ? 15.844 -9.414 -3.561 1 94.25 125 ASP B C 1
ATOM 3300 O O . ASP B 1 125 ? 16.328 -8.586 -4.324 1 94.25 125 ASP B O 1
ATOM 3304 N N . ILE B 1 126 ? 14.539 -9.727 -3.518 1 97.19 126 ILE B N 1
ATOM 3305 C CA . ILE B 1 126 ? 13.602 -9.062 -4.41 1 97.19 126 ILE B CA 1
ATOM 3306 C C . ILE B 1 126 ? 12.508 -8.375 -3.59 1 97.19 126 ILE B C 1
ATOM 3308 O O . ILE B 1 126 ? 11.891 -9.008 -2.727 1 97.19 126 ILE B O 1
ATOM 3312 N N . SER B 1 127 ? 12.32 -7.121 -3.818 1 96.69 127 SER B N 1
ATOM 3313 C CA . SER B 1 127 ? 11.195 -6.379 -3.258 1 96.69 127 SER B CA 1
ATOM 3314 C C . SER B 1 127 ? 10.18 -6.016 -4.336 1 96.69 127 SER B C 1
ATOM 3316 O O . SER B 1 127 ? 10.539 -5.406 -5.348 1 96.69 127 SER B O 1
ATOM 3318 N N . VAL B 1 128 ? 8.945 -6.453 -4.094 1 97.19 128 VAL B N 1
ATOM 3319 C CA . VAL B 1 128 ? 7.863 -6.125 -5.012 1 97.19 128 VAL B CA 1
ATOM 3320 C C . VAL B 1 128 ? 6.844 -5.23 -4.312 1 97.19 128 VAL B C 1
ATOM 3322 O O . VAL B 1 128 ? 6.191 -5.652 -3.355 1 97.19 128 VAL B O 1
ATOM 3325 N N . ASP B 1 129 ? 6.707 -4.035 -4.785 1 95.12 129 ASP B N 1
ATOM 3326 C CA . ASP B 1 129 ? 5.727 -3.105 -4.234 1 95.12 129 ASP B CA 1
ATOM 3327 C C . ASP B 1 129 ? 4.625 -2.809 -5.25 1 95.12 129 ASP B C 1
ATOM 3329 O O . ASP B 1 129 ? 4.746 -3.154 -6.426 1 95.12 129 ASP B O 1
ATOM 3333 N N . VAL B 1 130 ? 3.551 -2.23 -4.715 1 96.25 130 VAL B N 1
ATOM 3334 C CA . VAL B 1 130 ? 2.428 -1.839 -5.559 1 96.25 130 VAL B CA 1
ATOM 3335 C C . VAL B 1 130 ? 2.18 -0.338 -5.426 1 96.25 130 VAL B C 1
ATOM 3337 O O . VAL B 1 130 ? 2.125 0.193 -4.316 1 96.25 130 VAL B O 1
ATOM 3340 N N . GLU B 1 131 ? 2.086 0.304 -6.574 1 95.75 131 GLU B N 1
ATOM 3341 C CA . GLU B 1 131 ? 1.819 1.739 -6.617 1 95.75 131 GLU B CA 1
ATOM 3342 C C . GLU B 1 131 ? 0.578 2.045 -7.449 1 95.75 131 GLU B C 1
ATOM 3344 O O . GLU B 1 131 ? 0.146 1.218 -8.258 1 95.75 131 GLU B O 1
ATOM 3349 N N . ALA B 1 132 ? 0.036 3.205 -7.188 1 95.12 132 ALA B N 1
ATOM 3350 C CA . ALA B 1 132 ? -1.155 3.645 -7.906 1 95.12 132 ALA B CA 1
ATOM 3351 C C . ALA B 1 132 ? -0.987 5.066 -8.43 1 95.12 132 ALA B C 1
ATOM 3353 O O . ALA B 1 132 ? -0.396 5.918 -7.758 1 95.12 132 ALA B O 1
ATOM 3354 N N . VAL B 1 133 ? -1.52 5.332 -9.672 1 92.38 133 VAL B N 1
ATOM 3355 C CA . VAL B 1 133 ? -1.594 6.637 -10.32 1 92.38 133 VAL B CA 1
ATOM 3356 C C . VAL B 1 133 ? -0.19 7.215 -10.477 1 92.38 133 VAL B C 1
ATOM 3358 O O . VAL B 1 133 ? 0.62 6.691 -11.25 1 92.38 133 VAL B O 1
ATOM 3361 N N . GLY B 1 134 ? 0.173 8.18 -9.719 1 88.88 134 GLY B N 1
ATOM 3362 C CA . GLY B 1 134 ? 1.486 8.797 -9.836 1 88.88 134 GLY B CA 1
ATOM 3363 C C . GLY B 1 134 ? 2.543 8.109 -8.992 1 88.88 134 GLY B C 1
ATOM 3364 O O . GLY B 1 134 ? 3.73 8.422 -9.102 1 88.88 134 GLY B O 1
ATOM 3365 N N . GLY B 1 135 ? 2.154 7.102 -8.266 1 92.62 135 GLY B N 1
ATOM 3366 C CA . GLY B 1 135 ? 3.045 6.469 -7.305 1 92.62 135 GLY B CA 1
ATOM 3367 C C . GLY B 1 135 ? 4.238 5.793 -7.953 1 92.62 135 GLY B C 1
ATOM 3368 O O . GLY B 1 135 ? 5.32 5.738 -7.367 1 92.62 135 GLY B O 1
ATOM 3369 N N . GLY B 1 136 ? 4.035 5.285 -9.141 1 94.06 136 GLY B N 1
ATOM 3370 C CA . GLY B 1 136 ? 5.148 4.672 -9.852 1 94.06 136 GLY B CA 1
ATOM 3371 C C . GLY B 1 136 ? 6.277 5.641 -10.148 1 94.06 136 GLY B C 1
ATOM 3372 O O . GLY B 1 136 ? 7.441 5.348 -9.867 1 94.06 136 GLY B O 1
ATOM 3373 N N . TRP B 1 137 ? 5.934 6.77 -10.648 1 89.81 137 TRP B N 1
ATOM 3374 C CA . TRP B 1 137 ? 6.922 7.805 -10.93 1 89.81 137 TRP B CA 1
ATOM 3375 C C . TRP B 1 137 ? 7.562 8.312 -9.641 1 89.81 137 TRP B C 1
ATOM 3377 O O . TRP B 1 137 ? 8.773 8.547 -9.594 1 89.81 137 TRP B O 1
ATOM 3387 N N . ASP B 1 138 ? 6.746 8.43 -8.664 1 85.88 138 ASP B N 1
ATOM 3388 C CA . ASP B 1 138 ? 7.242 8.875 -7.363 1 85.88 138 ASP B CA 1
ATOM 3389 C C . ASP B 1 138 ? 8.266 7.891 -6.805 1 85.88 138 ASP B C 1
ATOM 3391 O O . ASP B 1 138 ? 9.312 8.297 -6.289 1 85.88 138 ASP B O 1
ATOM 3395 N N . ALA B 1 139 ? 7.969 6.629 -6.953 1 90.19 139 ALA B N 1
ATOM 3396 C CA . ALA B 1 139 ? 8.859 5.582 -6.461 1 90.19 139 ALA B CA 1
ATOM 3397 C C . ALA B 1 139 ? 10.211 5.629 -7.176 1 90.19 139 ALA B C 1
ATOM 3399 O O . ALA B 1 139 ? 11.258 5.43 -6.555 1 90.19 139 ALA B O 1
ATOM 3400 N N . LEU B 1 140 ? 10.203 5.926 -8.445 1 88.75 140 LEU B N 1
ATOM 3401 C CA . LEU B 1 140 ? 11.445 6.066 -9.195 1 88.75 140 LEU B CA 1
ATOM 3402 C C . LEU B 1 140 ? 12.203 7.32 -8.766 1 88.75 140 LEU B C 1
ATOM 3404 O O . LEU B 1 140 ? 13.406 7.27 -8.523 1 88.75 140 LEU B O 1
ATOM 3408 N N . HIS B 1 141 ? 11.43 8.352 -8.648 1 79.62 141 HIS B N 1
ATOM 3409 C CA . HIS B 1 141 ? 12.008 9.648 -8.305 1 79.62 141 HIS B CA 1
ATOM 3410 C C . HIS B 1 141 ? 12.672 9.609 -6.938 1 79.62 141 HIS B C 1
ATOM 3412 O O . HIS B 1 141 ? 13.766 10.156 -6.754 1 79.62 141 HIS B O 1
ATOM 3418 N N . SER B 1 142 ? 12.016 8.961 -6.074 1 72.31 142 SER B N 1
ATOM 3419 C CA . SER B 1 142 ? 12.508 8.898 -4.703 1 72.31 142 SER B CA 1
ATOM 3420 C C . SER B 1 142 ? 13.422 7.695 -4.5 1 72.31 142 SER B C 1
ATOM 3422 O O . SER B 1 142 ? 13.812 7.387 -3.373 1 72.31 142 SER B O 1
ATOM 3424 N N . ARG B 1 143 ? 13.672 6.922 -5.492 1 77.12 143 ARG B N 1
ATOM 3425 C CA . ARG B 1 143 ? 14.578 5.781 -5.516 1 77.12 143 ARG B CA 1
ATOM 3426 C C . ARG B 1 143 ? 14.078 4.664 -4.605 1 77.12 143 ARG B C 1
ATOM 3428 O O . ARG B 1 143 ? 14.875 3.934 -4.016 1 77.12 143 ARG B O 1
ATOM 3435 N N . ARG B 1 144 ? 12.82 4.613 -4.445 1 84.94 144 ARG B N 1
ATOM 3436 C CA . ARG B 1 144 ? 12.203 3.51 -3.719 1 84.94 144 ARG B CA 1
ATOM 3437 C C . ARG B 1 144 ? 12.047 2.285 -4.613 1 84.94 144 ARG B C 1
ATOM 3439 O O . ARG B 1 144 ? 11.836 1.174 -4.121 1 84.94 144 ARG B O 1
ATOM 3446 N N . ALA B 1 145 ? 12.156 2.527 -5.922 1 94.06 145 ALA B N 1
ATOM 3447 C CA . ALA B 1 145 ? 12.086 1.451 -6.906 1 94.06 145 ALA B CA 1
ATOM 3448 C C . ALA B 1 145 ? 13.203 1.577 -7.938 1 94.06 145 ALA B C 1
ATOM 3450 O O . ALA B 1 145 ? 13.594 2.688 -8.305 1 94.06 145 ALA B O 1
ATOM 3451 N N . ASP B 1 146 ? 13.695 0.42 -8.336 1 94.69 146 ASP B N 1
ATOM 3452 C CA . ASP B 1 146 ? 14.68 0.387 -9.414 1 94.69 146 ASP B CA 1
ATOM 3453 C C . ASP B 1 146 ? 13.992 0.339 -10.781 1 94.69 146 ASP B C 1
ATOM 3455 O O . ASP B 1 146 ? 14.477 0.926 -11.742 1 94.69 146 ASP B O 1
ATOM 3459 N N . ILE B 1 147 ? 12.922 -0.412 -10.828 1 97.69 147 ILE B N 1
ATOM 3460 C CA . ILE B 1 147 ? 12.125 -0.553 -12.047 1 97.69 147 ILE B CA 1
ATOM 3461 C C . ILE B 1 147 ? 10.641 -0.431 -11.711 1 97.69 147 ILE B C 1
ATOM 3463 O O . ILE B 1 147 ? 10.164 -1.027 -10.742 1 97.69 147 ILE B O 1
ATOM 3467 N N . VAL B 1 148 ? 9.961 0.374 -12.477 1 97.75 148 VAL B N 1
ATOM 3468 C CA . VAL B 1 148 ? 8.516 0.498 -12.336 1 97.75 148 VAL B CA 1
ATOM 3469 C C . VAL B 1 148 ? 7.824 -0.138 -13.547 1 97.75 148 VAL B C 1
ATOM 3471 O O . VAL B 1 148 ? 8.227 0.091 -14.688 1 97.75 148 VAL B O 1
ATOM 3474 N N . ILE B 1 149 ? 6.828 -0.992 -13.289 1 98.44 149 ILE B N 1
ATOM 3475 C CA . ILE B 1 149 ? 6.039 -1.646 -14.328 1 98.44 149 ILE B CA 1
ATOM 3476 C C . ILE B 1 149 ? 4.621 -1.079 -14.328 1 98.44 149 ILE B C 1
ATOM 3478 O O . ILE B 1 149 ? 3.869 -1.265 -13.367 1 98.44 149 ILE B O 1
ATOM 3482 N N . GLY B 1 150 ? 4.289 -0.358 -15.422 1 97.5 150 GLY B N 1
ATOM 3483 C CA . GLY B 1 150 ? 2.945 0.18 -15.547 1 97.5 150 GLY B CA 1
ATOM 3484 C C . GLY B 1 150 ? 2.863 1.659 -15.219 1 97.5 150 GLY B C 1
ATOM 3485 O O . GLY B 1 150 ? 1.813 2.148 -14.797 1 97.5 150 GLY B O 1
ATOM 3486 N N . ALA B 1 151 ? 3.941 2.35 -15.359 1 94.94 151 ALA B N 1
ATOM 3487 C CA . ALA B 1 151 ? 3.902 3.801 -15.188 1 94.94 151 ALA B CA 1
ATOM 3488 C C . ALA B 1 151 ? 2.996 4.453 -16.219 1 94.94 151 ALA B C 1
ATOM 3490 O O . ALA B 1 151 ? 2.982 4.043 -17.391 1 94.94 151 ALA B O 1
ATOM 3491 N N . SER B 1 152 ? 2.25 5.422 -15.703 1 92.19 152 SER B N 1
ATOM 3492 C CA . SER B 1 152 ? 1.322 6.082 -16.625 1 92.19 152 SER B CA 1
ATOM 3493 C C . SER B 1 152 ? 1.367 7.598 -16.453 1 92.19 152 SER B C 1
ATOM 3495 O O . SER B 1 152 ? 1.942 8.102 -15.484 1 92.19 152 SER B O 1
ATOM 3497 N N . GLY B 1 153 ? 0.722 8.273 -17.422 1 81.69 153 GLY B N 1
ATOM 3498 C CA . GLY B 1 153 ? 0.625 9.719 -17.391 1 81.69 153 GLY B CA 1
ATOM 3499 C C . GLY B 1 153 ? 1.873 10.414 -17.891 1 81.69 153 GLY B C 1
ATOM 3500 O O . GLY B 1 153 ? 2.596 9.875 -18.734 1 81.69 153 GLY B O 1
ATOM 3501 N N . GLU B 1 154 ? 2.061 11.617 -17.359 1 70.69 154 GLU B N 1
ATOM 3502 C CA . GLU B 1 154 ? 3.154 12.43 -17.875 1 70.69 154 GLU B CA 1
ATOM 3503 C C . GLU B 1 154 ? 4.508 11.891 -17.422 1 70.69 154 GLU B C 1
ATOM 3505 O O . GLU B 1 154 ? 4.707 11.609 -16.234 1 70.69 154 GLU B O 1
ATOM 3510 N N . LEU B 1 155 ? 5.25 11.578 -18.328 1 65.5 155 LEU B N 1
ATOM 3511 C CA . LEU B 1 155 ? 6.582 11.016 -18.172 1 65.5 155 LEU B CA 1
ATOM 3512 C C . LEU B 1 155 ? 7.59 12.094 -17.797 1 65.5 155 LEU B C 1
ATOM 3514 O O . LEU B 1 155 ? 7.637 13.148 -18.438 1 65.5 155 LEU B O 1
ATOM 3518 N N . PRO B 1 156 ? 8.148 11.953 -16.625 1 64.38 156 PRO B N 1
ATOM 3519 C CA . PRO B 1 156 ? 9.266 12.883 -16.453 1 64.38 156 PRO B CA 1
ATOM 3520 C C . PRO B 1 156 ? 10.352 12.719 -17.5 1 64.38 156 PRO B C 1
ATOM 3522 O O . PRO B 1 156 ? 10.734 11.594 -17.828 1 64.38 156 PRO B O 1
ATOM 3525 N N . ARG B 1 157 ? 10.523 13.805 -18.359 1 60.88 157 ARG B N 1
ATOM 3526 C CA . ARG B 1 157 ? 11.492 13.742 -19.453 1 60.88 157 ARG B CA 1
ATOM 3527 C C . ARG B 1 157 ? 12.914 13.938 -18.953 1 60.88 157 ARG B C 1
ATOM 3529 O O . ARG B 1 157 ? 13.133 14.672 -17.984 1 60.88 157 ARG B O 1
ATOM 3536 N N . GLY B 1 158 ? 13.797 12.953 -19.375 1 70.62 158 GLY B N 1
ATOM 3537 C CA . GLY B 1 158 ? 15.234 13.148 -19.5 1 70.62 158 GLY B CA 1
ATOM 3538 C C . GLY B 1 158 ? 16.047 12.195 -18.641 1 70.62 158 GLY B C 1
ATOM 3539 O O . GLY B 1 158 ? 17.125 11.75 -19.047 1 70.62 158 GLY B O 1
ATOM 3540 N N . VAL B 1 159 ? 15.453 11.852 -17.406 1 78.88 159 VAL B N 1
ATOM 3541 C CA . VAL B 1 159 ? 16.375 11.07 -16.594 1 78.88 159 VAL B CA 1
ATOM 3542 C C . VAL B 1 159 ? 15.914 9.617 -16.547 1 78.88 159 VAL B C 1
ATOM 3544 O O . VAL B 1 159 ? 16.656 8.734 -16.094 1 78.88 159 VAL B O 1
ATOM 3547 N N . PHE B 1 160 ? 14.727 9.383 -17.078 1 89.19 160 PHE B N 1
ATOM 3548 C CA . PHE B 1 160 ? 14.195 8.023 -17.062 1 89.19 160 PHE B CA 1
ATOM 3549 C C . PHE B 1 160 ? 14.109 7.453 -18.469 1 89.19 160 PHE B C 1
ATOM 3551 O O . PHE B 1 160 ? 13.852 8.188 -19.422 1 89.19 160 PHE B O 1
ATOM 3558 N N . GLN B 1 161 ? 14.406 6.215 -18.609 1 92.5 161 GLN B N 1
ATOM 3559 C CA . GLN B 1 161 ? 14.094 5.445 -19.812 1 92.5 161 GLN B CA 1
ATOM 3560 C C . GLN B 1 161 ? 12.742 4.754 -19.672 1 92.5 161 GLN B C 1
ATOM 3562 O O . GLN B 1 161 ? 12.375 4.297 -18.594 1 92.5 161 GLN B O 1
ATOM 3567 N N . THR B 1 162 ? 12.023 4.68 -20.766 1 93.88 162 THR B N 1
ATOM 3568 C CA . THR B 1 162 ? 10.703 4.07 -20.734 1 93.88 162 THR B CA 1
ATOM 3569 C C . THR B 1 162 ? 10.523 3.105 -21.906 1 93.88 162 THR B C 1
ATOM 3571 O O . THR B 1 162 ? 11.203 3.221 -22.922 1 93.88 162 THR B O 1
ATOM 3574 N N . HIS B 1 163 ? 9.656 2.102 -21.719 1 95.19 163 HIS B N 1
ATOM 3575 C CA . HIS B 1 163 ? 9.188 1.164 -22.734 1 95.19 163 HIS B CA 1
ATOM 3576 C C . HIS B 1 163 ? 7.68 0.948 -22.641 1 95.19 163 HIS B C 1
ATOM 3578 O O . HIS B 1 163 ? 7.18 0.513 -21.594 1 95.19 163 HIS B O 1
ATOM 3584 N N . LYS B 1 164 ? 7 1.247 -23.719 1 95.69 164 LYS B N 1
ATOM 3585 C CA . LYS B 1 164 ? 5.551 1.066 -23.719 1 95.69 164 LYS B CA 1
ATOM 3586 C C . LYS B 1 164 ? 5.18 -0.414 -23.75 1 95.69 164 LYS B C 1
ATOM 3588 O O . LYS B 1 164 ? 5.699 -1.17 -24.562 1 95.69 164 LYS B O 1
ATOM 3593 N N . ILE B 1 165 ? 4.242 -0.807 -22.859 1 96.44 165 ILE B N 1
ATOM 3594 C CA . ILE B 1 165 ? 3.924 -2.23 -22.797 1 96.44 165 ILE B CA 1
ATOM 3595 C C . ILE B 1 165 ? 2.465 -2.447 -23.203 1 96.44 165 ILE B C 1
ATOM 3597 O O . ILE B 1 165 ? 2.033 -3.582 -23.406 1 96.44 165 ILE B O 1
ATOM 3601 N N . GLY B 1 166 ? 1.722 -1.347 -23.25 1 95.31 166 GLY B N 1
ATOM 3602 C CA . GLY B 1 166 ? 0.34 -1.513 -23.672 1 95.31 166 GLY B CA 1
ATOM 3603 C C . GLY B 1 166 ? -0.53 -0.312 -23.344 1 95.31 166 GLY B C 1
ATOM 3604 O O . GLY B 1 166 ? -0.021 0.751 -22.984 1 95.31 166 GLY B O 1
ATOM 3605 N N . GLU B 1 167 ? -1.796 -0.556 -23.641 1 96 167 GLU B N 1
ATOM 3606 C CA . GLU B 1 167 ? -2.848 0.416 -23.359 1 96 167 GLU B CA 1
ATOM 3607 C C . GLU B 1 167 ? -4.055 -0.251 -22.703 1 96 167 GLU B C 1
ATOM 3609 O O . GLU B 1 167 ? -4.453 -1.349 -23.094 1 96 167 GLU B O 1
ATOM 3614 N N . ILE B 1 168 ? -4.555 0.49 -21.719 1 96.38 168 ILE B N 1
ATOM 3615 C CA . ILE B 1 168 ? -5.684 -0.138 -21.031 1 96.38 168 ILE B CA 1
ATOM 3616 C C . ILE B 1 168 ? -6.949 0.686 -21.266 1 96.38 168 ILE B C 1
ATOM 3618 O O . ILE B 1 168 ? -6.895 1.917 -21.312 1 96.38 168 ILE B O 1
ATOM 3622 N N . GLU B 1 169 ? -8 -0.096 -21.422 1 97 169 GLU B N 1
ATOM 3623 C CA . GLU B 1 169 ? -9.344 0.469 -21.547 1 97 169 GLU B CA 1
ATOM 3624 C C . GLU B 1 169 ? -10.078 0.431 -20.203 1 97 169 GLU B C 1
ATOM 3626 O O . GLU B 1 169 ? -10.031 -0.574 -19.5 1 97 169 GLU B O 1
ATOM 3631 N N . PHE B 1 170 ? -10.711 1.564 -19.922 1 97.44 170 PHE B N 1
ATOM 3632 C CA . PHE B 1 170 ? -11.547 1.617 -18.719 1 97.44 170 PHE B CA 1
ATOM 3633 C C . PHE B 1 170 ? -13.023 1.546 -19.094 1 97.44 170 PHE B C 1
ATOM 3635 O O . PHE B 1 170 ? -13.453 2.16 -20.062 1 97.44 170 PHE B O 1
ATOM 3642 N N . VAL B 1 171 ? -13.773 0.785 -18.297 1 97.88 171 VAL B N 1
ATOM 3643 C CA . VAL B 1 171 ? -15.203 0.616 -18.516 1 97.88 171 VAL B CA 1
ATOM 3644 C C . VAL B 1 171 ? -15.969 0.944 -17.234 1 97.88 171 VAL B C 1
ATOM 3646 O O . VAL B 1 171 ? -15.484 0.686 -16.141 1 97.88 171 VAL B O 1
ATOM 3649 N N . PHE B 1 172 ? -17.094 1.511 -17.406 1 98.19 172 PHE B N 1
ATOM 3650 C CA . PHE B 1 172 ? -17.938 1.797 -16.25 1 98.19 172 PHE B CA 1
ATOM 3651 C C . PHE B 1 172 ? -18.703 0.55 -15.812 1 98.19 172 PHE B C 1
ATOM 3653 O O . PHE B 1 172 ? -19.328 -0.125 -16.625 1 98.19 172 PHE B O 1
ATOM 3660 N N . ALA B 1 173 ? -18.641 0.161 -14.516 1 98.38 173 ALA B N 1
ATOM 3661 C CA . ALA B 1 173 ? -19.203 -1.104 -14.039 1 98.38 173 ALA B CA 1
ATOM 3662 C C . ALA B 1 173 ? -19.922 -0.918 -12.711 1 98.38 173 ALA B C 1
ATOM 3664 O O . ALA B 1 173 ? -19.5 -0.102 -11.883 1 98.38 173 ALA B O 1
ATOM 3665 N N . VAL B 1 174 ? -20.969 -1.642 -12.523 1 98.38 174 VAL B N 1
ATOM 3666 C CA . VAL B 1 174 ? -21.734 -1.65 -11.273 1 98.38 174 VAL B CA 1
ATOM 3667 C C . VAL B 1 174 ? -22.094 -3.086 -10.898 1 98.38 174 VAL B C 1
ATOM 3669 O O . VAL B 1 174 ? -22.062 -3.984 -11.742 1 98.38 174 VAL B O 1
ATOM 3672 N N . ALA B 1 175 ? -22.344 -3.293 -9.602 1 98.56 175 ALA B N 1
ATOM 3673 C CA . ALA B 1 175 ? -22.844 -4.594 -9.164 1 98.56 175 ALA B CA 1
ATOM 3674 C C . ALA B 1 175 ? -24.219 -4.883 -9.75 1 98.56 175 ALA B C 1
ATOM 3676 O O . ALA B 1 175 ? -24.984 -3.959 -10.039 1 98.56 175 ALA B O 1
ATOM 3677 N N . PRO B 1 176 ? -24.609 -6.164 -9.898 1 98.25 176 PRO B N 1
ATOM 3678 C CA . PRO B 1 176 ? -25.906 -6.52 -10.508 1 98.25 176 PRO B CA 1
ATOM 3679 C C . PRO B 1 176 ? -27.094 -6.055 -9.68 1 98.25 176 PRO B C 1
ATOM 3681 O O . PRO B 1 176 ? -28.188 -5.867 -10.211 1 98.25 176 PRO B O 1
ATOM 3684 N N . HIS B 1 177 ? -26.844 -5.863 -8.391 1 97.31 177 HIS B N 1
ATOM 3685 C CA . HIS B 1 177 ? -27.953 -5.445 -7.527 1 97.31 177 HIS B CA 1
ATOM 3686 C C . HIS B 1 177 ? -27.953 -3.936 -7.328 1 97.31 177 HIS B C 1
ATOM 3688 O O . HIS B 1 177 ? -28.812 -3.398 -6.633 1 97.31 177 HIS B O 1
ATOM 3694 N N . HIS B 1 178 ? -27 -3.236 -7.855 1 96.81 178 HIS B N 1
ATOM 3695 C CA . HIS B 1 178 ? -26.953 -1.781 -7.754 1 96.81 178 HIS B CA 1
ATOM 3696 C C . HIS B 1 178 ? -28.094 -1.137 -8.531 1 96.81 178 HIS B C 1
ATOM 3698 O O . HIS B 1 178 ? -28.438 -1.588 -9.625 1 96.81 178 HIS B O 1
ATOM 3704 N N . PRO B 1 179 ? -28.656 -0.031 -8.141 1 96.31 179 PRO B N 1
ATOM 3705 C CA . PRO B 1 179 ? -29.766 0.62 -8.828 1 96.31 179 PRO B CA 1
ATOM 3706 C C . PRO B 1 179 ? -29.453 0.963 -10.281 1 96.31 179 PRO B C 1
ATOM 3708 O O . PRO B 1 179 ? -30.312 0.83 -11.156 1 96.31 179 PRO B O 1
ATOM 3711 N N . LEU B 1 180 ? -28.297 1.303 -10.555 1 96.94 180 LEU B N 1
ATOM 3712 C CA . LEU B 1 180 ? -27.906 1.739 -11.891 1 96.94 180 LEU B CA 1
ATOM 3713 C C . LEU B 1 180 ? -27.859 0.559 -12.859 1 96.94 180 LEU B C 1
ATOM 3715 O O . LEU B 1 180 ? -27.828 0.748 -14.07 1 96.94 180 LEU B O 1
ATOM 3719 N N . ALA B 1 181 ? -27.797 -0.667 -12.305 1 97.12 181 ALA B N 1
ATOM 3720 C CA . ALA B 1 181 ? -27.812 -1.856 -13.156 1 97.12 181 ALA B CA 1
ATOM 3721 C C . ALA B 1 181 ? -29.109 -1.95 -13.938 1 97.12 181 ALA B C 1
ATOM 3723 O O . ALA B 1 181 ? -29.156 -2.553 -15.016 1 97.12 181 ALA B O 1
ATOM 3724 N N . PHE B 1 182 ? -30.141 -1.265 -13.453 1 95.94 182 PHE B N 1
ATOM 3725 C CA . PHE B 1 182 ? -31.469 -1.409 -14.023 1 95.94 182 PHE B CA 1
ATOM 3726 C C . PHE B 1 182 ? -31.828 -0.209 -14.891 1 95.94 182 PHE B C 1
ATOM 3728 O O . PHE B 1 182 ? -32.969 -0.088 -15.367 1 95.94 182 PHE B O 1
ATOM 3735 N N . VAL B 1 183 ? -30.938 0.669 -15.008 1 94.75 183 VAL B N 1
ATOM 3736 C CA . VAL B 1 183 ? -31.156 1.828 -15.867 1 94.75 183 VAL B CA 1
ATOM 3737 C C . VAL B 1 183 ? -30.719 1.498 -17.297 1 94.75 183 VAL B C 1
ATOM 3739 O O . VAL B 1 183 ? -29.609 1.03 -17.516 1 94.75 183 VAL B O 1
ATOM 3742 N N . ASP B 1 184 ? -31.562 1.728 -18.234 1 93 184 ASP B N 1
ATOM 3743 C CA . ASP B 1 184 ? -31.25 1.454 -19.625 1 93 184 ASP B CA 1
ATOM 3744 C C . ASP B 1 184 ? -30.594 2.656 -20.297 1 93 184 ASP B C 1
ATOM 3746 O O . ASP B 1 184 ? -30.828 3.801 -19.891 1 93 184 ASP B O 1
ATOM 3750 N N . GLY B 1 185 ? -29.75 2.387 -21.281 1 92.94 185 GLY B N 1
ATOM 3751 C CA . GLY B 1 185 ? -29.141 3.439 -22.078 1 92.94 185 GLY B CA 1
ATOM 3752 C C . GLY B 1 185 ? -27.875 4 -21.453 1 92.94 185 GLY B C 1
ATOM 3753 O O . GLY B 1 185 ? -27.266 3.359 -20.594 1 92.94 185 GLY B O 1
ATOM 3754 N N . ILE B 1 186 ? -27.484 5.195 -21.906 1 95.62 186 ILE B N 1
ATOM 3755 C CA . ILE B 1 186 ? -26.266 5.852 -21.469 1 95.62 186 ILE B CA 1
ATOM 3756 C C . ILE B 1 186 ? -26.5 6.527 -20.109 1 95.62 186 ILE B C 1
ATOM 3758 O O . ILE B 1 186 ? -27.453 7.273 -19.953 1 95.62 186 ILE B O 1
ATOM 3762 N N . LEU B 1 187 ? -25.672 6.148 -19.125 1 95.56 187 LEU B N 1
ATOM 3763 C CA . LEU B 1 187 ? -25.734 6.828 -17.844 1 95.56 187 LEU B CA 1
ATOM 3764 C C . LEU B 1 187 ? -25.188 8.242 -17.938 1 95.56 187 LEU B C 1
ATOM 3766 O O . LEU B 1 187 ? -23.984 8.438 -18.203 1 95.56 187 LEU B O 1
ATOM 3770 N N . GLU B 1 188 ? -26.031 9.219 -17.688 1 94.56 188 GLU B N 1
ATOM 3771 C CA . GLU B 1 188 ? -25.609 10.617 -17.688 1 94.56 188 GLU B CA 1
ATOM 3772 C C . GLU B 1 188 ? -24.906 10.992 -16.391 1 94.56 188 GLU B C 1
ATOM 3774 O O . GLU B 1 188 ? -25.234 10.461 -15.32 1 94.56 188 GLU B O 1
ATOM 3779 N N . ALA B 1 189 ? -24.062 11.977 -16.453 1 92.31 189 ALA B N 1
ATOM 3780 C CA . ALA B 1 189 ? -23.219 12.383 -15.32 1 92.31 189 ALA B CA 1
ATOM 3781 C C . ALA B 1 189 ? -24.078 12.789 -14.125 1 92.31 189 ALA B C 1
ATOM 3783 O O . ALA B 1 189 ? -23.703 12.523 -12.977 1 92.31 189 ALA B O 1
ATOM 3784 N N . ASP B 1 190 ? -25.156 13.398 -14.367 1 91.38 190 ASP B N 1
ATOM 3785 C CA . ASP B 1 190 ? -26 13.914 -13.297 1 91.38 190 ASP B CA 1
ATOM 3786 C C . ASP B 1 190 ? -26.625 12.773 -12.5 1 91.38 190 ASP B C 1
ATOM 3788 O O . ASP B 1 190 ? -26.922 12.93 -11.312 1 91.38 190 ASP B O 1
ATOM 3792 N N . LYS B 1 191 ? -26.844 11.648 -13.141 1 91.25 191 LYS B N 1
ATOM 3793 C CA . LYS B 1 191 ? -27.422 10.492 -12.461 1 91.25 191 LYS B CA 1
ATOM 3794 C C . LYS B 1 191 ? -26.406 9.867 -11.5 1 91.25 191 LYS B C 1
ATOM 3796 O O . LYS B 1 191 ? -26.797 9.133 -10.578 1 91.25 191 LYS B O 1
ATOM 3801 N N . LEU B 1 192 ? -25.156 10.141 -11.688 1 94.44 192 LEU B N 1
ATOM 3802 C CA . LEU B 1 192 ? -24.094 9.508 -10.898 1 94.44 192 LEU B CA 1
ATOM 3803 C C . LEU B 1 192 ? -23.906 10.227 -9.57 1 94.44 192 LEU B C 1
ATOM 3805 O O . LEU B 1 192 ? -23.328 9.672 -8.633 1 94.44 192 LEU B O 1
ATOM 3809 N N . THR B 1 193 ? -24.438 11.414 -9.445 1 92.75 193 THR B N 1
ATOM 3810 C CA . THR B 1 193 ? -24.172 12.281 -8.305 1 92.75 193 THR B CA 1
ATOM 3811 C C . THR B 1 193 ? -24.891 11.75 -7.059 1 92.75 193 THR B C 1
ATOM 3813 O O . THR B 1 193 ? -24.594 12.172 -5.941 1 92.75 193 THR B O 1
ATOM 3816 N N . ASP B 1 194 ? -25.797 10.789 -7.281 1 92.56 194 ASP B N 1
ATOM 3817 C CA . ASP B 1 194 ? -26.594 10.297 -6.16 1 92.56 194 ASP B CA 1
ATOM 3818 C C . ASP B 1 194 ? -25.906 9.102 -5.492 1 92.56 194 ASP B C 1
ATOM 3820 O O . ASP B 1 194 ? -26.359 8.617 -4.453 1 92.56 194 ASP B O 1
ATOM 3824 N N . TYR B 1 195 ? -24.812 8.648 -6.055 1 94.81 195 TYR B N 1
ATOM 3825 C CA . TYR B 1 195 ? -24.219 7.406 -5.582 1 94.81 195 TYR B CA 1
ATOM 3826 C C . TYR B 1 195 ? -22.766 7.629 -5.164 1 94.81 195 TYR B C 1
ATOM 3828 O O . TYR B 1 195 ? -22.125 8.594 -5.598 1 94.81 195 TYR B O 1
ATOM 3836 N N . ALA B 1 196 ? -22.281 6.703 -4.336 1 96.19 196 ALA B N 1
ATOM 3837 C CA . ALA B 1 196 ? -20.875 6.719 -3.938 1 96.19 196 ALA B CA 1
ATOM 3838 C C . ALA B 1 196 ? -19.984 6.266 -5.086 1 96.19 196 ALA B C 1
ATOM 3840 O O . ALA B 1 196 ? -20.328 5.348 -5.828 1 96.19 196 ALA B O 1
ATOM 3841 N N . SER B 1 197 ? -18.906 6.961 -5.23 1 97.19 197 SER B N 1
ATOM 3842 C CA . SER B 1 197 ? -17.859 6.508 -6.156 1 97.19 197 SER B CA 1
ATOM 3843 C C . SER B 1 197 ? -16.703 5.859 -5.41 1 97.19 197 SER B C 1
ATOM 3845 O O . SER B 1 197 ? -16.375 6.254 -4.289 1 97.19 197 SER B O 1
ATOM 3847 N N . VAL B 1 198 ? -16.156 4.844 -6 1 97.88 198 VAL B N 1
ATOM 3848 C CA . VAL B 1 198 ? -14.938 4.223 -5.477 1 97.88 198 VAL B CA 1
ATOM 3849 C C . VAL B 1 198 ? -13.727 4.676 -6.297 1 97.88 198 VAL B C 1
ATOM 3851 O O . VAL B 1 198 ? -13.734 4.566 -7.527 1 97.88 198 VAL B O 1
ATOM 3854 N N . VAL B 1 199 ? -12.719 5.195 -5.605 1 97 199 VAL B N 1
ATOM 3855 C CA . VAL B 1 199 ? -11.531 5.719 -6.277 1 97 199 VAL B CA 1
ATOM 3856 C C . VAL B 1 199 ? -10.273 5.117 -5.656 1 97 199 VAL B C 1
ATOM 3858 O O . VAL B 1 199 ? -10.242 4.828 -4.457 1 97 199 VAL B O 1
ATOM 3861 N N . VAL B 1 200 ? -9.305 4.84 -6.496 1 97 200 VAL B N 1
ATOM 3862 C CA . VAL B 1 200 ? -7.996 4.426 -6 1 97 200 VAL B CA 1
ATOM 3863 C C . VAL B 1 200 ? -7.152 5.66 -5.688 1 97 200 VAL B C 1
ATOM 3865 O O . VAL B 1 200 ? -6.953 6.52 -6.551 1 97 200 VAL B O 1
ATOM 3868 N N . ALA B 1 201 ? -6.656 5.668 -4.523 1 94 201 ALA B N 1
ATOM 3869 C CA . ALA B 1 201 ? -5.863 6.809 -4.078 1 94 201 ALA B CA 1
ATOM 3870 C C . ALA B 1 201 ? -4.465 6.777 -4.691 1 94 201 ALA B C 1
ATOM 3872 O O . ALA B 1 201 ? -3.852 5.711 -4.797 1 94 201 ALA B O 1
ATOM 3873 N N . ASP B 1 202 ? -4.027 7.949 -5.047 1 91.25 202 ASP B N 1
ATOM 3874 C CA . ASP B 1 202 ? -2.643 8.102 -5.488 1 91.25 202 ASP B CA 1
ATOM 3875 C C . ASP B 1 202 ? -1.668 7.781 -4.355 1 91.25 202 ASP B C 1
ATOM 3877 O O . ASP B 1 202 ? -1.865 8.219 -3.219 1 91.25 202 ASP B O 1
ATOM 3881 N N . THR B 1 203 ? -0.588 7.023 -4.668 1 91.44 203 THR B N 1
ATOM 3882 C CA . THR B 1 203 ? 0.333 6.602 -3.615 1 91.44 203 THR B CA 1
ATOM 3883 C C . THR B 1 203 ? 1.599 7.453 -3.633 1 91.44 203 THR B C 1
ATOM 3885 O O . THR B 1 203 ? 2.59 7.117 -2.982 1 91.44 203 THR B O 1
ATOM 3888 N N . SER B 1 204 ? 1.586 8.523 -4.383 1 83.56 204 SER B N 1
ATOM 3889 C CA . SER B 1 204 ? 2.74 9.414 -4.395 1 83.56 204 SER B CA 1
ATOM 3890 C C . SER B 1 204 ? 3.045 9.945 -2.998 1 83.56 204 SER B C 1
ATOM 3892 O O . SER B 1 204 ? 2.129 10.297 -2.248 1 83.56 204 SER B O 1
ATOM 3894 N N . GLN B 1 205 ? 4.312 9.891 -2.723 1 72.19 205 GLN B N 1
ATOM 3895 C CA . GLN B 1 205 ? 4.734 10.352 -1.405 1 72.19 205 GLN B CA 1
ATOM 3896 C C . GLN B 1 205 ? 5.418 11.711 -1.493 1 72.19 205 GLN B C 1
ATOM 3898 O O . GLN B 1 205 ? 5.207 12.578 -0.639 1 72.19 205 GLN B O 1
ATOM 3903 N N . LEU B 1 206 ? 6.215 11.883 -2.482 1 64.12 206 LEU B N 1
ATOM 3904 C CA . LEU B 1 206 ? 7.016 13.094 -2.605 1 64.12 206 LEU B CA 1
ATOM 3905 C C . LEU B 1 206 ? 6.488 13.984 -3.725 1 64.12 206 LEU B C 1
ATOM 3907 O O . LEU B 1 206 ? 6.453 15.211 -3.586 1 64.12 206 LEU B O 1
ATOM 3911 N N . LEU B 1 207 ? 6.078 13.289 -4.816 1 65.25 207 LEU B N 1
ATOM 3912 C CA . LEU B 1 207 ? 5.535 14.023 -5.953 1 65.25 207 LEU B CA 1
ATOM 3913 C C . LEU B 1 207 ? 4.078 14.406 -5.707 1 65.25 207 LEU B C 1
ATOM 3915 O O . LEU B 1 207 ? 3.391 13.773 -4.906 1 65.25 207 LEU B O 1
ATOM 3919 N N . PRO B 1 208 ? 3.625 15.461 -6.387 1 65.69 208 PRO B N 1
ATOM 3920 C CA . PRO B 1 208 ? 2.213 15.82 -6.242 1 65.69 208 PRO B CA 1
ATOM 3921 C C . PRO B 1 208 ? 1.272 14.68 -6.625 1 65.69 208 PRO B C 1
ATOM 3923 O O . PRO B 1 208 ? 1.525 13.961 -7.598 1 65.69 208 PRO B O 1
ATOM 3926 N N . THR B 1 209 ? 0.266 14.578 -5.746 1 74.38 209 THR B N 1
ATOM 3927 C CA . THR B 1 209 ? -0.726 13.539 -6.016 1 74.38 209 THR B CA 1
ATOM 3928 C C . THR B 1 209 ? -1.544 13.883 -7.254 1 74.38 209 THR B C 1
ATOM 3930 O O . THR B 1 209 ? -1.832 15.055 -7.512 1 74.38 209 THR B O 1
ATOM 3933 N N . ARG B 1 210 ? -1.872 12.844 -7.973 1 76.31 210 ARG B N 1
ATOM 3934 C CA . ARG B 1 210 ? -2.709 12.945 -9.164 1 76.31 210 ARG B CA 1
ATOM 3935 C C . ARG B 1 210 ? -4.047 12.242 -8.953 1 76.31 210 ARG B C 1
ATOM 3937 O O . ARG B 1 210 ? -4.215 11.484 -7.996 1 76.31 210 ARG B O 1
ATOM 3944 N N . SER B 1 211 ? -4.988 12.719 -9.703 1 80.94 211 SER B N 1
ATOM 3945 C CA . SER B 1 211 ? -6.285 12.047 -9.727 1 80.94 211 SER B CA 1
ATOM 3946 C C . SER B 1 211 ? -6.609 11.531 -11.125 1 80.94 211 SER B C 1
ATOM 3948 O O . SER B 1 211 ? -6.133 12.07 -12.117 1 80.94 211 SER B O 1
ATOM 3950 N N . SER B 1 212 ? -7.266 10.445 -11.133 1 80.56 212 SER B N 1
ATOM 3951 C CA . SER B 1 212 ? -7.688 9.875 -12.414 1 80.56 212 SER B CA 1
ATOM 3952 C C . SER B 1 212 ? -9.094 9.281 -12.312 1 80.56 212 SER B C 1
ATOM 3954 O O . SER B 1 212 ? -9.414 8.602 -11.336 1 80.56 212 SER B O 1
ATOM 3956 N N . GLY B 1 213 ? -9.93 9.672 -13.305 1 79.5 213 GLY B N 1
ATOM 3957 C CA . GLY B 1 213 ? -11.25 9.078 -13.43 1 79.5 213 GLY B CA 1
ATOM 3958 C C . GLY B 1 213 ? -12.234 9.602 -12.406 1 79.5 213 GLY B C 1
ATOM 3959 O O . GLY B 1 213 ? -13.203 8.914 -12.062 1 79.5 213 GLY B O 1
ATOM 3960 N N . MET B 1 214 ? -12 10.664 -11.984 1 85.38 214 MET B N 1
ATOM 3961 C CA . MET B 1 214 ? -12.875 11.25 -10.977 1 85.38 214 MET B CA 1
ATOM 3962 C C . MET B 1 214 ? -14.102 11.875 -11.633 1 85.38 214 MET B C 1
ATOM 3964 O O . MET B 1 214 ? -14.055 12.297 -12.789 1 85.38 214 MET B O 1
ATOM 3968 N N . PHE B 1 215 ? -15.195 11.859 -10.93 1 87.38 215 PHE B N 1
ATOM 3969 C CA . PHE B 1 215 ? -16.438 12.531 -11.305 1 87.38 215 PHE B CA 1
ATOM 3970 C C . PHE B 1 215 ? -17.219 12.922 -10.062 1 87.38 215 PHE B C 1
ATOM 3972 O O . PHE B 1 215 ? -16.922 12.484 -8.953 1 87.38 215 PHE B O 1
ATOM 3979 N N . ASN B 1 216 ? -18.156 13.805 -10.273 1 89.38 216 ASN B N 1
ATOM 3980 C CA . ASN B 1 216 ? -18.969 14.25 -9.141 1 89.38 216 ASN B CA 1
ATOM 3981 C C . ASN B 1 216 ? -19.844 13.125 -8.602 1 89.38 216 ASN B C 1
ATOM 3983 O O . ASN B 1 216 ? -20.562 12.477 -9.367 1 89.38 216 ASN B O 1
ATOM 3987 N N . SER B 1 217 ? -19.75 12.867 -7.289 1 92.31 217 SER B N 1
ATOM 3988 C CA . SER B 1 217 ? -20.516 11.812 -6.617 1 92.31 217 SER B CA 1
ATOM 3989 C C . SER B 1 217 ? -20.969 12.266 -5.238 1 92.31 217 SER B C 1
ATOM 3991 O O . SER B 1 217 ? -20.531 13.305 -4.734 1 92.31 217 SER B O 1
ATOM 3993 N N . LYS B 1 218 ? -21.891 11.523 -4.703 1 90.31 218 LYS B N 1
ATOM 3994 C CA . LYS B 1 218 ? -22.438 11.812 -3.381 1 90.31 218 LYS B CA 1
ATOM 3995 C C . LYS B 1 218 ? -21.359 11.695 -2.305 1 90.31 218 LYS B C 1
ATOM 3997 O O . LYS B 1 218 ? -21.359 12.469 -1.344 1 90.31 218 LYS B O 1
ATOM 4002 N N . GLN B 1 219 ? -20.625 10.719 -2.516 1 93.44 219 GLN B N 1
ATOM 4003 C CA . GLN B 1 219 ? -19.594 10.289 -1.583 1 93.44 219 GLN B CA 1
ATOM 4004 C C . GLN B 1 219 ? -18.438 9.609 -2.316 1 93.44 219 GLN B C 1
ATOM 4006 O O . GLN B 1 219 ? -18.641 8.953 -3.338 1 93.44 219 GLN B O 1
ATOM 4011 N N . VAL B 1 220 ? -17.219 9.859 -1.699 1 95.12 220 VAL B N 1
ATOM 4012 C CA . VAL B 1 220 ? -16.078 9.156 -2.27 1 95.12 220 VAL B CA 1
ATOM 4013 C C . VAL B 1 220 ? -15.555 8.117 -1.279 1 95.12 220 VAL B C 1
ATOM 4015 O O . VAL B 1 220 ? -15.352 8.422 -0.102 1 95.12 220 VAL B O 1
ATOM 4018 N N . ILE B 1 221 ? -15.445 6.93 -1.783 1 97.06 221 ILE B N 1
ATOM 4019 C CA . ILE B 1 221 ? -14.758 5.855 -1.065 1 97.06 221 ILE B CA 1
ATOM 4020 C C . ILE B 1 221 ? -13.383 5.617 -1.684 1 97.06 221 ILE B C 1
ATOM 4022 O O . ILE B 1 221 ? -13.281 5.125 -2.811 1 97.06 221 ILE B O 1
ATOM 4026 N N . ARG B 1 222 ? -12.383 5.922 -0.912 1 96.62 222 ARG B N 1
ATOM 4027 C CA . ARG B 1 222 ? -11.008 5.77 -1.392 1 96.62 222 ARG B CA 1
ATOM 4028 C C . ARG B 1 222 ? -10.406 4.457 -0.905 1 96.62 222 ARG B C 1
ATOM 4030 O O . ARG B 1 222 ? -10.531 4.105 0.27 1 96.62 222 ARG B O 1
ATOM 4037 N N . VAL B 1 223 ? -9.789 3.729 -1.887 1 96.81 223 VAL B N 1
ATOM 4038 C CA . VAL B 1 223 ? -9.078 2.494 -1.573 1 96.81 223 VAL B CA 1
ATOM 4039 C C . VAL B 1 223 ? -7.652 2.564 -2.121 1 96.81 223 VAL B C 1
ATOM 4041 O O . VAL B 1 223 ? -7.301 3.512 -2.826 1 96.81 223 VAL B O 1
ATOM 4044 N N . ASN B 1 224 ? -6.875 1.471 -1.913 1 93.75 224 ASN B N 1
ATOM 4045 C CA . ASN B 1 224 ? -5.449 1.584 -2.209 1 93.75 224 ASN B CA 1
ATOM 4046 C C . ASN B 1 224 ? -5.09 0.871 -3.508 1 93.75 224 ASN B C 1
ATOM 4048 O O . ASN B 1 224 ? -4.027 1.116 -4.082 1 93.75 224 ASN B O 1
ATOM 4052 N N . THR B 1 225 ? -5.883 -0.059 -3.879 1 95.69 225 THR B N 1
ATOM 4053 C CA . THR B 1 225 ? -5.531 -0.829 -5.066 1 95.69 225 THR B CA 1
ATOM 4054 C C . THR B 1 225 ? -6.742 -1.005 -5.977 1 95.69 225 THR B C 1
ATOM 4056 O O . THR B 1 225 ? -7.887 -0.912 -5.523 1 95.69 225 THR B O 1
ATOM 4059 N N . MET B 1 226 ? -6.453 -1.253 -7.18 1 97.12 226 MET B N 1
ATOM 4060 C CA . MET B 1 226 ? -7.516 -1.535 -8.141 1 97.12 226 MET B CA 1
ATOM 4061 C C . MET B 1 226 ? -8.258 -2.814 -7.766 1 97.12 226 MET B C 1
ATOM 4063 O O . MET B 1 226 ? -9.477 -2.906 -7.949 1 97.12 226 MET B O 1
ATOM 4067 N N . GLU B 1 227 ? -7.543 -3.783 -7.242 1 96.06 227 GLU B N 1
ATOM 4068 C CA . GLU B 1 227 ? -8.188 -5.008 -6.785 1 96.06 227 GLU B CA 1
ATOM 4069 C C . GLU B 1 227 ? -9.234 -4.711 -5.715 1 96.06 227 GLU B C 1
ATOM 4071 O O . GLU B 1 227 ? -10.336 -5.273 -5.738 1 96.06 227 GLU B O 1
ATOM 4076 N N . THR B 1 228 ? -8.852 -3.852 -4.816 1 96.75 228 THR B N 1
ATOM 4077 C CA . THR B 1 228 ? -9.781 -3.486 -3.754 1 96.75 228 THR B CA 1
ATOM 4078 C C . THR B 1 228 ? -10.969 -2.703 -4.316 1 96.75 228 THR B C 1
ATOM 4080 O O . THR B 1 228 ? -12.102 -2.877 -3.871 1 96.75 228 THR B O 1
ATOM 4083 N N . LYS B 1 229 ? -10.703 -1.834 -5.246 1 98.06 229 LYS B N 1
ATOM 4084 C CA . LYS B 1 229 ? -11.781 -1.101 -5.902 1 98.06 229 LYS B CA 1
ATOM 4085 C C . LYS B 1 229 ? -12.766 -2.055 -6.57 1 98.06 229 LYS B C 1
ATOM 4087 O O . LYS B 1 229 ? -13.984 -1.905 -6.426 1 98.06 229 LYS B O 1
ATOM 4092 N N . ILE B 1 230 ? -12.258 -3.039 -7.285 1 98.25 230 ILE B N 1
ATOM 4093 C CA . ILE B 1 230 ? -13.086 -4.023 -7.969 1 98.25 230 ILE B CA 1
ATOM 4094 C C . ILE B 1 230 ? -13.945 -4.773 -6.953 1 98.25 230 ILE B C 1
ATOM 4096 O O . ILE B 1 230 ? -15.148 -4.953 -7.16 1 98.25 230 ILE B O 1
ATOM 4100 N N . ALA B 1 231 ? -13.359 -5.148 -5.863 1 97.62 231 ALA B N 1
ATOM 4101 C CA . ALA B 1 231 ? -14.094 -5.859 -4.82 1 97.62 231 ALA B CA 1
ATOM 4102 C C . ALA B 1 231 ? -15.219 -4.992 -4.254 1 97.62 231 ALA B C 1
ATOM 4104 O O . ALA B 1 231 ? -16.328 -5.473 -4.035 1 97.62 231 ALA B O 1
ATOM 4105 N N . ALA B 1 232 ? -14.914 -3.76 -4.012 1 98.06 232 ALA B N 1
ATOM 4106 C CA . ALA B 1 232 ? -15.898 -2.828 -3.473 1 98.06 232 ALA B CA 1
ATOM 4107 C C . ALA B 1 232 ? -17.078 -2.664 -4.426 1 98.06 232 ALA B C 1
ATOM 4109 O O . ALA B 1 232 ? -18.234 -2.697 -4 1 98.06 232 ALA B O 1
ATOM 4110 N N . GLN B 1 233 ? -16.781 -2.502 -5.715 1 98.25 233 GLN B N 1
ATOM 4111 C CA . GLN B 1 233 ? -17.844 -2.303 -6.699 1 98.25 233 GLN B CA 1
ATOM 4112 C C . GLN B 1 233 ? -18.656 -3.574 -6.891 1 98.25 233 GLN B C 1
ATOM 4114 O O . GLN B 1 233 ? -19.875 -3.514 -7.066 1 98.25 233 GLN B O 1
ATOM 4119 N N . ARG B 1 234 ? -17.953 -4.766 -6.812 1 98.25 234 ARG B N 1
ATOM 4120 C CA . ARG B 1 234 ? -18.656 -6.039 -6.922 1 98.25 234 ARG B CA 1
ATOM 4121 C C . ARG B 1 234 ? -19.641 -6.215 -5.773 1 98.25 234 ARG B C 1
ATOM 4123 O O . ARG B 1 234 ? -20.719 -6.793 -5.957 1 98.25 234 ARG B O 1
ATOM 4130 N N . GLN B 1 235 ? -19.297 -5.672 -4.66 1 96.94 235 GLN B N 1
ATOM 4131 C CA . GLN B 1 235 ? -20.141 -5.805 -3.482 1 96.94 235 GLN B CA 1
ATOM 4132 C C . GLN B 1 235 ? -21.219 -4.734 -3.465 1 96.94 235 GLN B C 1
ATOM 4134 O O . GLN B 1 235 ? -22.109 -4.746 -2.598 1 96.94 235 GLN B O 1
ATOM 4139 N N . GLY B 1 236 ? -21.125 -3.789 -4.352 1 96.75 236 GLY B N 1
ATOM 4140 C CA . GLY B 1 236 ? -22.172 -2.795 -4.512 1 96.75 236 GLY B CA 1
ATOM 4141 C C . GLY B 1 236 ? -21.953 -1.546 -3.686 1 96.75 236 GLY B C 1
ATOM 4142 O O . GLY B 1 236 ? -22.859 -0.746 -3.49 1 96.75 236 GLY B O 1
ATOM 4143 N N . LEU B 1 237 ? -20.703 -1.373 -3.201 1 96.75 237 LEU B N 1
ATOM 4144 C CA . LEU B 1 237 ? -20.406 -0.258 -2.311 1 96.75 237 LEU B CA 1
ATOM 4145 C C . LEU B 1 237 ? -20.422 1.063 -3.07 1 96.75 237 LEU B C 1
ATOM 4147 O O . LEU B 1 237 ? -20.625 2.125 -2.477 1 96.75 237 LEU B O 1
ATOM 4151 N N . GLY B 1 238 ? -20.078 0.997 -4.34 1 97.12 238 GLY B N 1
ATOM 4152 C CA . GLY B 1 238 ? -20 2.195 -5.16 1 97.12 238 GLY B CA 1
ATOM 4153 C C . GLY B 1 238 ? -19.844 1.899 -6.641 1 97.12 238 GLY B C 1
ATOM 4154 O O . GLY B 1 238 ? -20.047 0.761 -7.074 1 97.12 238 GLY B O 1
ATOM 4155 N N . ILE B 1 239 ? -19.641 3.035 -7.363 1 97.81 239 ILE B N 1
ATOM 4156 C CA . ILE B 1 239 ? -19.562 2.963 -8.82 1 97.81 239 ILE B CA 1
ATOM 4157 C C . ILE B 1 239 ? -18.25 3.57 -9.297 1 97.81 239 ILE B C 1
ATOM 4159 O O . ILE B 1 239 ? -17.578 4.266 -8.539 1 97.81 239 ILE B O 1
ATOM 4163 N N .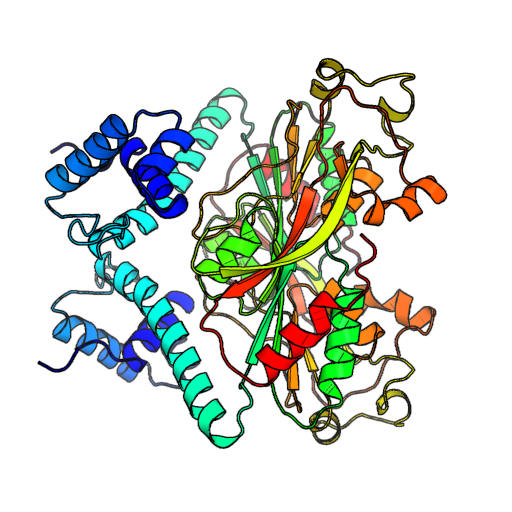 GLY B 1 240 ? -17.891 3.25 -10.562 1 97.88 240 GLY B N 1
ATOM 4164 C CA . GLY B 1 240 ? -16.688 3.834 -11.156 1 97.88 240 GLY B CA 1
ATOM 4165 C C . GLY B 1 240 ? -16.188 3.07 -12.367 1 97.88 240 GLY B C 1
ATOM 4166 O O . GLY B 1 240 ? -16.812 2.104 -12.797 1 97.88 240 GLY B O 1
ATOM 4167 N N . PHE B 1 241 ? -15.094 3.557 -12.906 1 98.12 241 PHE B N 1
ATOM 4168 C CA . PHE B 1 241 ? -14.445 2.934 -14.055 1 98.12 241 PHE B CA 1
ATOM 4169 C C . PHE B 1 241 ? -13.445 1.88 -13.602 1 98.12 241 PHE B C 1
ATOM 4171 O O . PHE B 1 241 ? -12.727 2.08 -12.617 1 98.12 241 PHE B O 1
ATOM 4178 N N . LEU B 1 242 ? -13.438 0.761 -14.297 1 98.31 242 LEU B N 1
ATOM 4179 C CA . LEU B 1 242 ? -12.508 -0.338 -14.031 1 98.31 242 LEU B CA 1
ATOM 4180 C C . LEU B 1 242 ? -11.789 -0.758 -15.305 1 98.31 242 LEU B C 1
ATOM 4182 O O . LEU B 1 242 ? -12.344 -0.667 -16.406 1 98.31 242 LEU B O 1
ATOM 4186 N N . PRO B 1 243 ? -10.539 -1.161 -15.156 1 98.06 243 PRO B N 1
ATOM 4187 C CA . PRO B 1 243 ? -9.836 -1.655 -16.344 1 98.06 243 PRO B CA 1
ATOM 4188 C C . PRO B 1 243 ? -10.453 -2.939 -16.891 1 98.06 243 PRO B C 1
ATOM 4190 O O . PRO B 1 243 ? -10.547 -3.939 -16.188 1 98.06 243 PRO B O 1
ATOM 4193 N N . ARG B 1 244 ? -10.734 -2.98 -18.125 1 98 244 ARG B N 1
ATOM 4194 C CA . ARG B 1 244 ? -11.453 -4.086 -18.734 1 98 244 ARG B CA 1
ATOM 4195 C C . ARG B 1 244 ? -10.703 -5.402 -18.547 1 98 244 ARG B C 1
ATOM 4197 O O . ARG B 1 244 ? -11.312 -6.422 -18.188 1 98 244 ARG B O 1
ATOM 4204 N N . HIS B 1 245 ? -9.367 -5.398 -18.688 1 97.44 245 HIS B N 1
ATOM 4205 C CA . HIS B 1 245 ? -8.594 -6.633 -18.656 1 97.44 245 HIS B CA 1
ATOM 4206 C C . HIS B 1 245 ? -8.656 -7.285 -17.281 1 97.44 245 HIS B C 1
ATOM 4208 O O . HIS B 1 245 ? -8.383 -8.484 -17.141 1 97.44 245 HIS B O 1
ATOM 4214 N N . MET B 1 246 ? -9.016 -6.52 -16.281 1 97.62 246 MET B N 1
ATOM 4215 C CA . MET B 1 246 ? -9.055 -7.07 -14.938 1 97.62 246 MET B CA 1
ATOM 4216 C C . MET B 1 246 ? -10.469 -7.508 -14.562 1 97.62 246 MET B C 1
ATOM 4218 O O . MET B 1 246 ? -10.664 -8.211 -13.57 1 97.62 246 MET B O 1
ATOM 4222 N N . VAL B 1 247 ? -11.508 -7.109 -15.352 1 98.19 247 VAL B N 1
ATOM 4223 C CA . VAL B 1 247 ? -12.852 -7.332 -14.836 1 98.19 247 VAL B CA 1
ATOM 4224 C C . VAL B 1 247 ? -13.688 -8.102 -15.859 1 98.19 247 VAL B C 1
ATOM 4226 O O . VAL B 1 247 ? -14.859 -8.391 -15.625 1 98.19 247 VAL B O 1
ATOM 4229 N N . GLN B 1 248 ? -13.062 -8.469 -17 1 97.94 248 GLN B N 1
ATOM 4230 C CA . GLN B 1 248 ? -13.797 -9.211 -18.016 1 97.94 248 GLN B CA 1
ATOM 4231 C C . GLN B 1 248 ? -14.43 -10.477 -17.438 1 97.94 248 GLN B C 1
ATOM 4233 O O . GLN B 1 248 ? -15.578 -10.797 -17.75 1 97.94 248 GLN B O 1
ATOM 4238 N N . CYS B 1 249 ? -13.727 -11.164 -16.578 1 97.06 249 CYS B N 1
ATOM 4239 C CA . CYS B 1 249 ? -14.219 -12.398 -15.977 1 97.06 249 CYS B CA 1
ATOM 4240 C C . CYS B 1 249 ? -15.461 -12.148 -15.133 1 97.06 249 CYS B C 1
ATOM 4242 O O . CYS B 1 249 ? -16.344 -13 -15.055 1 97.06 249 CYS B O 1
ATOM 4244 N N . TYR B 1 250 ? -15.547 -11.031 -14.523 1 98.12 250 TYR B N 1
ATOM 4245 C CA . TYR B 1 250 ? -16.688 -10.719 -13.672 1 98.12 250 TYR B CA 1
ATOM 4246 C C . TYR B 1 250 ? -17.891 -10.305 -14.5 1 98.12 250 TYR B C 1
ATOM 4248 O O . TYR B 1 250 ? -19.031 -10.469 -14.07 1 98.12 250 TYR B O 1
ATOM 4256 N N . PHE B 1 251 ? -17.641 -9.734 -15.711 1 97.94 251 PHE B N 1
ATOM 4257 C CA . PHE B 1 251 ? -18.75 -9.516 -16.641 1 97.94 251 PHE B CA 1
ATOM 4258 C C . PHE B 1 251 ? -19.312 -10.844 -17.125 1 97.94 251 PHE B C 1
ATOM 4260 O O . PHE B 1 251 ? -20.531 -11.031 -17.156 1 97.94 251 PHE B O 1
ATOM 4267 N N . ASP B 1 252 ? -18.438 -11.812 -17.359 1 98.19 252 ASP B N 1
ATOM 4268 C CA . ASP B 1 252 ? -18.828 -13.125 -17.859 1 98.19 252 ASP B CA 1
ATOM 4269 C C . ASP B 1 252 ? -19.625 -13.906 -16.828 1 98.19 252 ASP B C 1
ATOM 4271 O O . ASP B 1 252 ? -20.562 -14.633 -17.172 1 98.19 252 ASP B O 1
ATOM 4275 N N . SER B 1 253 ? -19.281 -13.734 -15.562 1 97.81 253 SER B N 1
ATOM 4276 C CA . SER B 1 253 ? -19.938 -14.469 -14.492 1 97.81 253 SER B CA 1
ATOM 4277 C C . SER B 1 253 ? -21.188 -13.734 -13.992 1 97.81 253 SER B C 1
ATOM 4279 O O . SER B 1 253 ? -21.953 -14.273 -13.203 1 97.81 253 SER B O 1
ATOM 4281 N N . GLY B 1 254 ? -21.328 -12.531 -14.367 1 97.81 254 GLY B N 1
ATOM 4282 C CA . GLY B 1 254 ? -22.484 -11.75 -13.969 1 97.81 254 GLY B CA 1
ATOM 4283 C C . GLY B 1 254 ? -22.312 -11.047 -12.633 1 97.81 254 GLY B C 1
ATOM 4284 O O . GLY B 1 254 ? -23.266 -10.508 -12.078 1 97.81 254 GLY B O 1
ATOM 4285 N N . GLU B 1 255 ? -21.078 -11.031 -12.133 1 98.31 255 GLU B N 1
ATOM 4286 C CA . GLU B 1 255 ? -20.797 -10.398 -10.844 1 98.31 255 GLU B CA 1
ATOM 4287 C C . GLU B 1 255 ? -20.656 -8.883 -10.984 1 98.31 255 GLU B C 1
ATOM 4289 O O . GLU B 1 255 ? -20.719 -8.156 -9.992 1 98.31 255 GLU B O 1
ATOM 4294 N N . LEU B 1 256 ? -20.469 -8.422 -12.266 1 98.69 256 LEU B N 1
ATOM 4295 C CA . LEU B 1 256 ? -20.469 -7.012 -12.648 1 98.69 256 LEU B CA 1
ATOM 4296 C C . LEU B 1 256 ? -21.281 -6.797 -13.922 1 98.69 256 LEU B C 1
ATOM 4298 O O . LEU B 1 256 ? -21.391 -7.699 -14.758 1 98.69 256 LEU B O 1
ATOM 4302 N N . ILE B 1 257 ? -21.812 -5.645 -14.023 1 98.56 257 ILE B N 1
ATOM 4303 C CA . ILE B 1 257 ? -22.516 -5.23 -15.227 1 98.56 257 ILE B CA 1
ATOM 4304 C C . ILE B 1 257 ? -21.859 -3.998 -15.828 1 98.56 257 ILE B C 1
ATOM 4306 O O . ILE B 1 257 ? -21.672 -2.986 -15.148 1 98.56 257 ILE B O 1
ATOM 4310 N N . GLU B 1 258 ? -21.547 -4.129 -17.078 1 98.25 258 GLU B N 1
ATOM 4311 C CA . GLU B 1 258 ? -20.984 -2.986 -17.797 1 98.25 258 GLU B CA 1
ATOM 4312 C C . GLU B 1 258 ? -22.078 -2.008 -18.203 1 98.25 258 GLU B C 1
ATOM 4314 O O . GLU B 1 258 ? -23.125 -2.416 -18.719 1 98.25 258 GLU B O 1
ATOM 4319 N N . LYS B 1 259 ? -21.859 -0.727 -17.953 1 97.81 259 LYS B N 1
ATOM 4320 C CA . LYS B 1 259 ? -22.812 0.315 -18.328 1 97.81 259 LYS B CA 1
ATOM 4321 C C . LYS B 1 259 ? -22.141 1.357 -19.234 1 97.81 259 LYS B C 1
ATOM 4323 O O . LYS B 1 259 ? -20.984 1.713 -19.016 1 97.81 259 LYS B O 1
ATOM 4328 N N . SER B 1 260 ? -22.891 1.833 -20.203 1 96.56 260 SER B N 1
ATOM 4329 C CA . SER B 1 260 ? -22.438 2.986 -20.969 1 96.56 260 SER B CA 1
ATOM 4330 C C . SER B 1 260 ? -22.578 4.273 -20.172 1 96.56 260 SER B C 1
ATOM 4332 O O . SER B 1 260 ? -23.594 4.496 -19.516 1 96.56 260 SER B O 1
ATOM 4334 N N . CYS B 1 261 ? -21.5 5.016 -20.188 1 95.06 261 CYS B N 1
ATOM 4335 C CA . CYS B 1 261 ? -21.453 6.246 -19.391 1 95.06 261 CYS B CA 1
ATOM 4336 C C . CYS B 1 261 ? -21.047 7.43 -20.25 1 95.06 261 CYS B C 1
ATOM 4338 O O . CYS B 1 261 ? -20.141 7.309 -21.094 1 95.06 261 CYS B O 1
ATOM 4340 N N . SER B 1 262 ? -21.641 8.609 -20.031 1 94.06 262 SER B N 1
ATOM 4341 C CA . SER B 1 262 ? -21.391 9.797 -20.828 1 94.06 262 SER B CA 1
ATOM 4342 C C . SER B 1 262 ? -20.047 10.43 -20.469 1 94.06 262 SER B C 1
ATOM 4344 O O . SER B 1 262 ? -19.5 11.219 -21.25 1 94.06 262 SER B O 1
ATOM 4346 N N . ILE B 1 263 ? -19.531 10.156 -19.328 1 93.19 263 ILE B N 1
ATOM 4347 C CA . ILE B 1 263 ? -18.25 10.719 -18.875 1 93.19 263 ILE B CA 1
ATOM 4348 C C . ILE B 1 263 ? -17.109 10.078 -19.656 1 93.19 263 ILE B C 1
ATOM 4350 O O . ILE B 1 263 ? -16.953 8.852 -19.641 1 93.19 263 ILE B O 1
ATOM 4354 N N . PRO B 1 264 ? -16.344 10.883 -20.297 1 90.5 264 PRO B N 1
ATOM 4355 C CA . PRO B 1 264 ? -15.234 10.32 -21.062 1 90.5 264 PRO B CA 1
ATOM 4356 C C . PRO B 1 264 ? -14.141 9.742 -20.172 1 90.5 264 PRO B C 1
ATOM 4358 O O . PRO B 1 264 ? -13.844 10.297 -19.109 1 90.5 264 PRO B O 1
ATOM 4361 N N . ARG B 1 265 ? -13.641 8.609 -20.562 1 93.19 265 ARG B N 1
ATOM 4362 C CA . ARG B 1 265 ? -12.492 7.969 -19.922 1 93.19 265 ARG B CA 1
ATOM 4363 C C . ARG B 1 265 ? -11.523 7.414 -20.969 1 93.19 265 ARG B C 1
ATOM 4365 O O . ARG B 1 265 ? -11.648 6.266 -21.391 1 93.19 265 ARG B O 1
ATOM 4372 N N . PRO B 1 266 ? -10.539 8.219 -21.281 1 91.44 266 PRO B N 1
ATOM 4373 C CA . PRO B 1 266 ? -9.609 7.785 -22.328 1 91.44 266 PRO B CA 1
ATOM 4374 C C . PRO B 1 266 ? -8.766 6.586 -21.891 1 91.44 266 PRO B C 1
ATOM 4376 O O . PRO B 1 266 ? -8.516 6.391 -20.703 1 91.44 266 PRO B O 1
ATOM 4379 N N . ASN B 1 267 ? -8.375 5.895 -22.953 1 94.94 267 ASN B N 1
ATOM 4380 C CA . ASN B 1 267 ? -7.41 4.828 -22.703 1 94.94 267 ASN B CA 1
ATOM 4381 C C . ASN B 1 267 ? -6.109 5.375 -22.125 1 94.94 267 ASN B C 1
ATOM 4383 O O . ASN B 1 267 ? -5.762 6.535 -22.359 1 94.94 267 ASN B O 1
ATOM 4387 N N . GLN B 1 268 ? -5.492 4.508 -21.422 1 94.19 268 GLN B N 1
ATOM 4388 C CA . GLN B 1 268 ? -4.254 4.922 -20.781 1 94.19 268 GLN B CA 1
ATOM 4389 C C . GLN B 1 268 ? -3.086 4.039 -21.203 1 94.19 268 GLN B C 1
ATOM 4391 O O . GLN B 1 268 ? -3.174 2.809 -21.141 1 94.19 268 GLN B O 1
ATOM 4396 N N . SER B 1 269 ? -2.021 4.703 -21.609 1 95.5 269 SER B N 1
ATOM 4397 C CA . SER B 1 269 ? -0.814 3.963 -21.969 1 95.5 269 SER B CA 1
ATOM 4398 C C . SER B 1 269 ? -0.007 3.604 -20.719 1 95.5 269 SER B C 1
ATOM 4400 O O . SER B 1 269 ? 0.107 4.406 -19.797 1 95.5 269 SER B O 1
ATOM 4402 N N . LEU B 1 270 ? 0.539 2.42 -20.75 1 96.75 270 LEU B N 1
ATOM 4403 C CA . LEU B 1 270 ? 1.372 1.946 -19.656 1 96.75 270 LEU B CA 1
ATOM 4404 C C . LEU B 1 270 ? 2.803 1.702 -20.125 1 96.75 270 LEU B C 1
ATOM 4406 O O . LEU B 1 270 ? 3.021 1.194 -21.219 1 96.75 270 LEU B O 1
ATOM 4410 N N . TYR B 1 271 ? 3.756 2.027 -19.188 1 96.62 271 TYR B N 1
ATOM 4411 C CA . TYR B 1 271 ? 5.172 1.918 -19.531 1 96.62 271 TYR B CA 1
ATOM 4412 C C . TYR B 1 271 ? 5.938 1.176 -18.438 1 96.62 271 TYR B C 1
ATOM 4414 O O . TYR B 1 271 ? 5.559 1.22 -17.266 1 96.62 271 TYR B O 1
ATOM 4422 N N . ILE B 1 272 ? 6.953 0.45 -18.859 1 97.56 272 ILE B N 1
ATOM 4423 C CA . ILE B 1 272 ? 8.055 0.125 -17.953 1 97.56 272 ILE B CA 1
ATOM 4424 C C . ILE B 1 272 ? 9.039 1.287 -17.906 1 97.56 272 ILE B C 1
ATOM 4426 O O . ILE B 1 272 ? 9.367 1.875 -18.938 1 97.56 272 ILE B O 1
ATOM 4430 N N . ALA B 1 273 ? 9.5 1.652 -16.719 1 96.62 273 ALA B N 1
ATOM 4431 C CA . ALA B 1 273 ? 10.383 2.809 -16.578 1 96.62 273 ALA B CA 1
ATOM 4432 C C . ALA B 1 273 ? 11.492 2.539 -15.57 1 96.62 273 ALA B C 1
ATOM 4434 O O . ALA B 1 273 ? 11.281 1.813 -14.594 1 96.62 273 ALA B O 1
ATOM 4435 N N . TRP B 1 274 ? 12.617 3.117 -15.789 1 95.31 274 TRP B N 1
ATOM 4436 C CA . TRP B 1 274 ? 13.75 3.037 -14.875 1 95.31 274 TRP B CA 1
ATOM 4437 C C . TRP B 1 274 ? 14.695 4.215 -15.07 1 95.31 274 TRP B C 1
ATOM 4439 O O . TRP B 1 274 ? 14.609 4.93 -16.078 1 95.31 274 TRP B O 1
ATOM 4449 N N . HIS B 1 275 ? 15.5 4.473 -14.047 1 88.62 275 HIS B N 1
ATOM 4450 C CA . HIS B 1 275 ? 16.531 5.5 -14.18 1 88.62 275 HIS B CA 1
ATOM 4451 C C . HIS B 1 275 ? 17.594 5.082 -15.195 1 88.62 275 HIS B C 1
ATOM 4453 O O . HIS B 1 275 ? 18.062 3.941 -15.172 1 88.62 275 HIS B O 1
ATOM 4459 N N . LYS B 1 276 ? 18.078 5.996 -15.961 1 84.56 276 LYS B N 1
ATOM 4460 C CA . LYS B 1 276 ? 19.031 5.711 -17.031 1 84.56 276 LYS B CA 1
ATOM 4461 C C . LYS B 1 276 ? 20.375 5.246 -16.484 1 84.56 276 LYS B C 1
ATOM 4463 O O . LYS B 1 276 ? 21.078 4.469 -17.125 1 84.56 276 LYS B O 1
ATOM 4468 N N . ASP B 1 277 ? 20.672 5.648 -15.328 1 79.44 277 ASP B N 1
ATOM 4469 C CA . ASP B 1 277 ? 22 5.41 -14.781 1 79.44 277 ASP B CA 1
ATOM 4470 C C . ASP B 1 277 ? 22.031 4.145 -13.93 1 79.44 277 ASP B C 1
ATOM 4472 O O . ASP B 1 277 ? 23.047 3.814 -13.328 1 79.44 277 ASP B O 1
ATOM 4476 N N . HIS B 1 278 ? 20.938 3.455 -13.922 1 82.12 278 HIS B N 1
ATOM 4477 C CA . HIS B 1 278 ? 20.922 2.258 -13.086 1 82.12 278 HIS B CA 1
ATOM 4478 C C . HIS B 1 278 ? 21.75 1.143 -13.703 1 82.12 278 HIS B C 1
ATOM 4480 O O . HIS B 1 278 ? 21.766 0.969 -14.922 1 82.12 278 HIS B O 1
ATOM 4486 N N . GLN B 1 279 ? 22.5 0.5 -12.844 1 79.75 279 GLN B N 1
ATOM 4487 C CA . GLN B 1 279 ? 23.328 -0.614 -13.289 1 79.75 279 GLN B CA 1
ATOM 4488 C C . GLN B 1 279 ? 23.203 -1.801 -12.336 1 79.75 279 GLN B C 1
ATOM 4490 O O . GLN B 1 279 ? 22.891 -1.628 -11.156 1 79.75 279 GLN B O 1
ATOM 4495 N N . GLY B 1 280 ? 23.453 -3.027 -12.883 1 88.25 280 GLY B N 1
ATOM 4496 C CA . GLY B 1 280 ? 23.422 -4.27 -12.133 1 88.25 280 GLY B CA 1
ATOM 4497 C C . GLY B 1 280 ? 22.938 -5.453 -12.945 1 88.25 280 GLY B C 1
ATOM 4498 O O . GLY B 1 280 ? 22.125 -5.293 -13.852 1 88.25 280 GLY B O 1
ATOM 4499 N N . ARG B 1 281 ? 23.406 -6.617 -12.586 1 92.88 281 ARG B N 1
ATOM 4500 C CA . ARG B 1 281 ? 23.062 -7.812 -13.344 1 92.88 281 ARG B CA 1
ATOM 4501 C C . ARG B 1 281 ? 21.578 -8.133 -13.211 1 92.88 281 ARG B C 1
ATOM 4503 O O . ARG B 1 281 ? 20.938 -8.547 -14.172 1 92.88 281 ARG B O 1
ATOM 4510 N N . ALA B 1 282 ? 21.047 -8.047 -11.93 1 95.25 282 ALA B N 1
ATOM 4511 C CA . ALA B 1 282 ? 19.625 -8.297 -11.734 1 95.25 282 ALA B CA 1
ATOM 4512 C C . ALA B 1 282 ? 18.781 -7.293 -12.516 1 95.25 282 ALA B C 1
ATOM 4514 O O . ALA B 1 282 ? 17.844 -7.676 -13.219 1 95.25 282 ALA B O 1
ATOM 4515 N N . PHE B 1 283 ? 19.25 -6.027 -12.406 1 95.69 283 PHE B N 1
ATOM 4516 C CA . PHE B 1 283 ? 18.594 -4.945 -13.141 1 95.69 283 PHE B CA 1
ATOM 4517 C C . PHE B 1 283 ? 18.594 -5.227 -14.641 1 95.69 283 PHE B C 1
ATOM 4519 O O . PHE B 1 283 ? 17.547 -5.172 -15.281 1 95.69 283 PHE B O 1
ATOM 4526 N N . ASP B 1 284 ? 19.672 -5.602 -15.148 1 95.44 284 ASP B N 1
ATOM 4527 C CA . ASP B 1 284 ? 19.828 -5.867 -16.578 1 95.44 284 ASP B CA 1
ATOM 4528 C C . ASP B 1 284 ? 18.922 -7.027 -17.016 1 95.44 284 ASP B C 1
ATOM 4530 O O . ASP B 1 284 ? 18.312 -6.973 -18.078 1 95.44 284 ASP B O 1
ATOM 4534 N N . TRP B 1 285 ? 18.906 -7.973 -16.203 1 97.31 285 TRP B N 1
ATOM 4535 C CA . TRP B 1 285 ? 18.078 -9.133 -16.547 1 97.31 285 TRP B CA 1
ATOM 4536 C C . TRP B 1 285 ? 16.609 -8.75 -16.656 1 97.31 285 TRP B C 1
ATOM 4538 O O . TRP B 1 285 ? 15.945 -9.094 -17.641 1 97.31 285 TRP B O 1
ATOM 4548 N N . PHE B 1 286 ? 16.125 -8.023 -15.68 1 98.19 286 PHE B N 1
ATOM 4549 C CA . PHE B 1 286 ? 14.711 -7.656 -15.68 1 98.19 286 PHE B CA 1
ATOM 4550 C C . PHE B 1 286 ? 14.406 -6.68 -16.812 1 98.19 286 PHE B C 1
ATOM 4552 O O . PHE B 1 286 ? 13.352 -6.762 -17.438 1 98.19 286 PHE B O 1
ATOM 4559 N N . VAL B 1 287 ? 15.281 -5.734 -17.094 1 97.31 287 VAL B N 1
ATOM 4560 C CA . VAL B 1 287 ? 15.086 -4.766 -18.156 1 97.31 287 VAL B CA 1
ATOM 4561 C C . VAL B 1 287 ? 15 -5.496 -19.5 1 97.31 287 VAL B C 1
ATOM 4563 O O . VAL B 1 287 ? 14.273 -5.066 -20.406 1 97.31 287 VAL B O 1
ATOM 4566 N N . ASP B 1 288 ? 15.68 -6.613 -19.609 1 97.19 288 ASP B N 1
ATOM 4567 C CA . ASP B 1 288 ? 15.664 -7.402 -20.844 1 97.19 288 ASP B CA 1
ATOM 4568 C C . ASP B 1 288 ? 14.391 -8.227 -20.953 1 97.19 288 ASP B C 1
ATOM 4570 O O . ASP B 1 288 ? 13.867 -8.438 -22.047 1 97.19 288 ASP B O 1
ATOM 4574 N N . HIS B 1 289 ? 13.82 -8.727 -19.875 1 98.25 289 HIS B N 1
ATOM 4575 C CA . HIS B 1 289 ? 12.758 -9.727 -19.906 1 98.25 289 HIS B CA 1
ATOM 4576 C C . HIS B 1 289 ? 11.391 -9.078 -19.75 1 98.25 289 HIS B C 1
ATOM 4578 O O . HIS B 1 289 ? 10.398 -9.547 -20.312 1 98.25 289 HIS B O 1
ATOM 4584 N N . LEU B 1 290 ? 11.312 -7.988 -18.984 1 98.19 290 LEU B N 1
ATOM 4585 C CA . LEU B 1 290 ? 10.031 -7.367 -18.672 1 98.19 290 LEU B CA 1
ATOM 4586 C C . LEU B 1 290 ? 9.328 -6.906 -19.938 1 98.19 290 LEU B C 1
ATOM 4588 O O . LEU B 1 290 ? 8.141 -7.168 -20.125 1 98.19 290 LEU B O 1
ATOM 4592 N N . PRO B 1 291 ? 10.078 -6.223 -20.938 1 97.25 291 PRO B N 1
ATOM 4593 C CA . PRO B 1 291 ? 9.422 -5.746 -22.156 1 97.25 291 PRO B CA 1
ATOM 4594 C C . PRO B 1 291 ? 8.914 -6.887 -23.031 1 97.25 291 PRO B C 1
ATOM 4596 O O . PRO B 1 291 ? 8.031 -6.684 -23.859 1 97.25 291 PRO B O 1
ATOM 4599 N N . LYS B 1 292 ? 9.391 -8.086 -22.844 1 97.25 292 LYS B N 1
ATOM 4600 C CA . LYS B 1 292 ? 9.062 -9.219 -23.703 1 97.25 292 LYS B CA 1
ATOM 4601 C C . LYS B 1 292 ? 7.887 -10.016 -23.156 1 97.25 292 LYS B C 1
ATOM 4603 O O . LYS B 1 292 ? 7.328 -10.867 -23.844 1 97.25 292 LYS B O 1
ATOM 4608 N N . ALA B 1 293 ? 7.5 -9.75 -21.938 1 97.12 293 ALA B N 1
ATOM 4609 C CA . ALA B 1 293 ? 6.418 -10.492 -21.297 1 97.12 293 ALA B CA 1
ATOM 4610 C C . ALA B 1 293 ? 5.059 -10.078 -21.859 1 97.12 293 ALA B C 1
ATOM 4612 O O . ALA B 1 293 ? 4.887 -8.953 -22.328 1 97.12 293 ALA B O 1
ATOM 4613 N N . ASP B 1 294 ? 4.109 -11.039 -21.844 1 96.75 294 ASP B N 1
ATOM 4614 C CA . ASP B 1 294 ? 2.723 -10.742 -22.188 1 96.75 294 ASP B CA 1
ATOM 4615 C C . ASP B 1 294 ? 1.928 -10.312 -20.953 1 96.75 294 ASP B C 1
ATOM 4617 O O . ASP B 1 294 ? 1.467 -11.156 -20.172 1 96.75 294 ASP B O 1
ATOM 4621 N N . TRP B 1 295 ? 1.677 -9.078 -20.828 1 95.94 295 TRP B N 1
ATOM 4622 C CA . TRP B 1 295 ? 1.054 -8.523 -19.641 1 95.94 295 TRP B CA 1
ATOM 4623 C C . TRP B 1 295 ? -0.467 -8.578 -19.734 1 95.94 295 TRP B C 1
ATOM 4625 O O . TRP B 1 295 ? -1.172 -8.25 -18.781 1 95.94 295 TRP B O 1
ATOM 4635 N N . GLY B 1 296 ? -1.027 -8.984 -20.828 1 94.19 296 GLY B N 1
ATOM 4636 C CA . GLY B 1 296 ? -2.461 -9.172 -20.984 1 94.19 296 GLY B CA 1
ATOM 4637 C C . GLY B 1 296 ? -3.24 -7.867 -20.938 1 94.19 296 GLY B C 1
ATOM 4638 O O . GLY B 1 296 ? -4.352 -7.82 -20.406 1 94.19 296 GLY B O 1
ATOM 4639 N N . LEU B 1 297 ? -2.682 -6.883 -21.5 1 93.81 297 LEU B N 1
ATOM 4640 C CA . LEU B 1 297 ? -3.299 -5.562 -21.438 1 93.81 297 LEU B CA 1
ATOM 4641 C C . LEU B 1 297 ? -4.113 -5.289 -22.703 1 93.81 297 LEU B C 1
ATOM 4643 O O . LEU B 1 297 ? -3.834 -5.855 -23.766 1 93.81 297 LEU B O 1
#

InterPro domains:
  IPR000847 LysR, HTH, N-terminal domain [PF00126] (8-66)
  IPR000847 LysR, HTH, N-terminal domain [PS50931] (5-62)
  IPR005119 LysR, substrate-binding [PF03466] (92-290)
  IPR036388 Winged helix-like DNA-binding domain superfamily [G3DSA:1.10.10.10] (5-91)
  IPR036390 Winged helix DNA-binding domain superfamily [SSF46785] (6-91)

Sequence (594 aa):
MQNPITIDALRALDAIERKGSFAAAAASLYRVPSALTYTIKKLEDDMGTALFDRTKQKAQLTPAGKIVLEQGRQILLATNRLVDSVQQLESGWETEIRLSRDTVIPQGVLFQLIEQFNQLEHSVDISVDVEAVGGGWDALHSRRADIVIGASGELPRGVFQTHKIGEIEFVFAVAPHHPLAFVDGILEADKLTDYASVVVADTSQLLPTRSSGMFNSKQVIRVNTMETKIAAQRQGLGIGFLPRHMVQCYFDSGELIEKSCSIPRPNQSLYIAWHKDHQGRAFDWFVDHLPKADWGLMQNPITIDALRALDAIERKGSFAAAAASLYRVPSALTYTIKKLEDDMGTALFDRTKQKAQLTPAGKIVLEQGRQILLATNRLVDSVQQLESGWETEIRLSRDTVIPQGVLFQLIEQFNQLEHSVDISVDVEAVGGGWDALHSRRADIVIGASGELPRGVFQTHKIGEIEFVFAVAPHHPLAFVDGILEADKLTDYASVVVADTSQLLPTRSSGMFNSKQVIRVNTMETKIAAQRQGLGIGFLPRHMVQCYFDSGELIEKSCSIPRPNQSLYIAWHKDHQGRAFDWFVDHLPKADWGL

Solvent-accessible surface area (backbone atoms only — not comparable to full-atom values): 31432 Å² total; per-residue (Å²): 130,80,72,52,75,43,69,66,43,37,51,49,51,44,32,23,58,17,49,44,24,58,58,52,19,12,55,74,68,74,44,55,40,67,58,47,52,48,43,49,49,51,37,19,60,60,66,72,43,64,34,54,41,79,89,47,94,52,62,36,67,24,70,61,23,50,32,51,40,55,54,28,48,51,48,49,51,49,47,49,48,45,52,31,49,54,50,18,68,76,76,38,41,37,55,58,46,33,38,29,32,22,46,87,49,64,61,66,59,55,51,52,52,50,46,58,57,63,72,46,95,72,60,50,22,37,36,42,45,75,22,22,72,39,12,36,56,26,28,48,73,68,61,71,25,57,35,26,39,47,35,46,78,84,69,74,84,83,59,48,43,75,45,79,75,44,52,41,51,56,40,39,40,30,5,63,83,32,75,70,59,75,53,78,70,68,43,49,64,76,72,42,36,78,36,35,29,46,44,65,42,42,54,31,80,64,34,50,72,52,84,77,90,78,73,71,43,47,24,49,37,34,25,62,30,50,67,54,42,51,52,39,21,48,71,45,60,23,34,44,71,40,52,43,77,79,42,51,68,35,47,75,70,53,48,29,39,80,47,51,57,66,66,86,62,76,68,41,57,26,19,34,35,31,54,66,82,67,80,40,52,61,56,50,50,48,67,63,48,59,80,73,53,82,74,69,95,132,80,72,53,76,42,72,67,43,37,50,48,50,45,32,22,56,17,50,46,24,59,58,51,18,10,55,75,68,74,42,55,41,68,56,47,51,47,43,49,49,49,36,19,59,60,66,70,43,63,35,54,42,79,89,48,95,53,62,35,68,23,70,60,23,50,32,50,39,56,53,27,47,51,48,49,50,48,48,51,47,46,51,32,48,57,52,17,67,76,75,40,40,37,55,60,48,34,39,28,33,21,47,87,51,65,60,66,59,55,50,50,51,48,47,58,56,65,72,48,96,73,63,50,23,38,36,41,43,76,23,20,70,37,11,36,58,26,29,47,74,69,63,71,25,58,34,25,41,47,36,47,76,84,69,72,82,84,59,48,44,74,44,82,75,42,52,43,50,55,39,40,38,29,7,63,85,32,76,69,59,75,53,80,71,68,44,48,63,78,72,43,35,79,36,35,29,47,44,65,42,42,53,30,79,61,33,53,72,51,85,78,90,78,71,72,44,46,24,48,37,35,24,63,30,49,66,54,42,52,52,39,21,47,73,47,62,22,35,42,69,40,53,42,76,78,41,52,70,35,47,74,70,51,49,30,37,80,48,51,58,67,65,87,63,76,67,43,58,25,20,35,37,30,54,66,83,66,80,39,50,61,56,51,50,47,67,62,48,60,80,71,54,82,73,68,94

pLDDT: mean 85.83, std 13.53, range [28.91, 98.69]

Foldseek 3Di:
DPDLDDLVLLLLLLLCVVLFALCRSCVVVVHHSVVSVVSQVSSCVVVVHHQFDPVDPIGHGDPVVVVSNVVSVLVNVVVLVVVQVVVCVVVLAGQEAEEEEELQFDVVLVVVLVVVVVVDPDNYHYHYHYFYDCQQVLCQVSVVHQKYWFDWDDDDPDFKDKDWQDKWDKFKKAFCPAPCVPDDDAAEQVNQQAWEAEAEWGPRDPDDTDGAFDGHYVYYHYDHHLVVNLVCRLVGRTITIHTCQVCVVVCVVRSMDTHHYPDDHDMIITIMMGGPPDGGPSSVSCVVVVSVTNRRD/DPDLDDLVLLLLLLLCVVLFALCRSCVVVVHHSVVSVVSQVSSCVVVVHHQFDPVDPIGHGDPVVVVSNVVSVLVNVVVLVVVQVVVCVPVLAGQEAEEEEELQFDVVLVVVLVVVVVVDPDNYHYHYHYFYDCQQVLCQVSVVHQKYWFDWDDDDPDFKDKAWQDKWDKFKKAFCPAPCVPDDDAAEQVNQQAWEAEAEWGPRDPDDTDGAFDGHYVYYHYDHHLVVNLVCRLVGRTITIHTCQVCVVVCVVRSMDTHHYPDDHDMIITIMMGGPPDGGPSSVSCVVVVSVTNRRD

Organism: Shewanella frigidimarina (strain NCIMB 400) (NCBI:txid318167)

Nearest PDB structures (foldseek):
  9f14-assembly1_A  TM=6.810E-01  e=3.708E-15  Klebsiella aerogenes
  7dwo-assembly1_A  TM=5.276E-01  e=3.489E-15  Aliivibrio fischeri ES114
  7dwn-assembly1_D  TM=4.851E-01  e=1.169E-15  Aliivibrio fischeri ES114
  6g4r-assembly1_E  TM=4.352E-01  e=2.267E-16  Corynebacterium glutamicum
  7d98-assembly1_Q  TM=4.403E-01  e=1.242E-15  Cupriavidus necator